Protein AF-0000000084997532 (afdb_homodimer)

InterPro domains:
  IPR013830 SGNH hydrolase-type esterase domain [PF13472] (8-212)
  IPR036514 SGNH hydrolase superfamily [G3DSA:3.40.50.1110] (1-252)
  IPR045136 Isoamyl acetate-hydrolyzing esterase Iah1-like [PTHR14209] (5-250)

Organism: Candida dubliniensis (strain CD36 / ATCC MYA-646 / CBS 7987 / NCPF 3949 / NRRL Y-17841) (NCBI:txid573826)

Structure (mmCIF, N/CA/C/O backbone):
data_AF-0000000084997532-model_v1
#
loop_
_entity.id
_entity.type
_entity.pdbx_description
1 polymer 'Isoamyl acetate-hydrolyzing esterase, putative'
#
loop_
_atom_site.group_PDB
_atom_site.id
_atom_site.type_symbol
_atom_site.label_atom_id
_atom_site.label_alt_id
_atom_site.label_comp_id
_atom_site.label_asym_id
_atom_site.label_entity_id
_atom_site.label_seq_id
_atom_site.pdbx_PDB_ins_code
_atom_site.Cartn_x
_atom_site.Cartn_y
_atom_site.Cartn_z
_atom_site.occupancy
_atom_site.B_iso_or_equiv
_atom_site.auth_seq_id
_atom_site.auth_comp_id
_atom_site.auth_asym_id
_atom_site.auth_atom_id
_atom_site.pdbx_PDB_model_num
ATOM 1 N N . MET A 1 1 ? -13.258 0.488 15.578 1 83.25 1 MET A N 1
ATOM 2 C CA . MET A 1 1 ? -12.938 0.796 14.188 1 83.25 1 MET A CA 1
ATOM 3 C C . MET A 1 1 ? -12.164 -0.344 13.539 1 83.25 1 MET A C 1
ATOM 5 O O . MET A 1 1 ? -11.016 -0.162 13.125 1 83.25 1 MET A O 1
ATOM 9 N N . GLU A 1 2 ? -12.688 -1.442 13.562 1 89.81 2 GLU A N 1
ATOM 10 C CA . GLU A 1 2 ? -12.031 -2.611 12.984 1 89.81 2 GLU A CA 1
ATOM 11 C C . GLU A 1 2 ? -12.266 -2.678 11.477 1 89.81 2 GLU A C 1
ATOM 13 O O . GLU A 1 2 ? -13.406 -2.779 11.023 1 89.81 2 GLU A O 1
ATOM 18 N N . TYR A 1 3 ? -11.234 -2.562 10.766 1 96.25 3 TYR A N 1
ATOM 19 C CA . TYR A 1 3 ? -11.305 -2.664 9.312 1 96.25 3 TYR A CA 1
ATOM 20 C C . TYR A 1 3 ? -11.359 -4.121 8.875 1 96.25 3 TYR A C 1
ATOM 22 O O . TYR A 1 3 ? -10.68 -4.977 9.438 1 96.25 3 TYR A O 1
ATOM 30 N N . GLY A 1 4 ? -12.25 -4.434 7.945 1 97.94 4 GLY A N 1
ATOM 31 C CA . GLY A 1 4 ? -12.062 -5.676 7.207 1 97.94 4 GLY A CA 1
ATOM 32 C C . GLY A 1 4 ? -10.773 -5.707 6.414 1 97.94 4 GLY A C 1
ATOM 33 O O . GLY A 1 4 ? -10.156 -4.668 6.184 1 97.94 4 GLY A O 1
ATOM 34 N N . LYS A 1 5 ? -10.398 -6.914 6.09 1 98.31 5 LYS A N 1
ATOM 35 C CA . LYS A 1 5 ? -9.117 -7.047 5.391 1 98.31 5 LYS A CA 1
ATOM 36 C C . LYS A 1 5 ? -9.297 -7.746 4.047 1 98.31 5 LYS A C 1
ATOM 38 O O . LYS A 1 5 ? -10.094 -8.68 3.928 1 98.31 5 LYS A O 1
ATOM 43 N N . PHE A 1 6 ? -8.641 -7.23 3.07 1 98.88 6 PHE A N 1
ATOM 44 C CA . PHE A 1 6 ? -8.398 -7.863 1.778 1 98.88 6 PHE A CA 1
ATOM 45 C C . PHE A 1 6 ? -6.965 -8.359 1.676 1 98.88 6 PHE A C 1
ATOM 47 O O . PHE A 1 6 ? -6.043 -7.57 1.462 1 98.88 6 PHE A O 1
ATOM 54 N N . ILE A 1 7 ? -6.742 -9.672 1.795 1 98.88 7 ILE A N 1
ATOM 55 C CA . ILE A 1 7 ? -5.398 -10.234 1.822 1 98.88 7 ILE A CA 1
ATOM 56 C C . ILE A 1 7 ? -4.98 -10.633 0.409 1 98.88 7 ILE A C 1
ATOM 58 O O . ILE A 1 7 ? -5.703 -11.359 -0.28 1 98.88 7 ILE A O 1
ATOM 62 N N . LEU A 1 8 ? -3.85 -10.102 -0.064 1 98.88 8 LEU A N 1
ATOM 63 C CA . LEU A 1 8 ? -3.207 -10.578 -1.284 1 98.88 8 LEU A CA 1
ATOM 64 C C . LEU A 1 8 ? -2.197 -11.68 -0.974 1 98.88 8 LEU A C 1
ATOM 66 O O . LEU A 1 8 ? -1.086 -11.398 -0.521 1 98.88 8 LEU A O 1
ATOM 70 N N . PHE A 1 9 ? -2.582 -12.914 -1.17 1 98.94 9 PHE A N 1
ATOM 71 C CA . PHE A 1 9 ? -1.756 -14.078 -0.853 1 98.94 9 PHE A CA 1
ATOM 72 C C . PHE A 1 9 ? -1.146 -14.672 -2.117 1 98.94 9 PHE A C 1
ATOM 74 O O . PHE A 1 9 ? -1.868 -15.07 -3.033 1 98.94 9 PHE A O 1
ATOM 81 N N . GLY A 1 10 ? 0.155 -14.625 -2.199 1 98.88 10 GLY A N 1
ATOM 82 C CA . GLY A 1 10 ? 0.795 -15.102 -3.416 1 98.88 10 GLY A CA 1
ATOM 83 C C . GLY A 1 10 ? 2.307 -15.156 -3.309 1 98.88 10 GLY A C 1
ATOM 84 O O . GLY A 1 10 ? 2.857 -15.188 -2.207 1 98.88 10 GLY A O 1
ATOM 85 N N . ASP A 1 11 ? 2.975 -15.312 -4.43 1 98.69 11 ASP A N 1
ATOM 86 C CA . ASP A 1 11 ? 4.43 -15.445 -4.473 1 98.69 11 ASP A CA 1
ATOM 87 C C . ASP A 1 11 ? 5.098 -14.094 -4.711 1 98.69 11 ASP A C 1
ATOM 89 O O . ASP A 1 11 ? 4.684 -13.086 -4.145 1 98.69 11 ASP A O 1
ATOM 93 N N . SER A 1 12 ? 6.191 -14.047 -5.469 1 98.12 12 SER A N 1
ATOM 94 C CA . SER A 1 12 ? 6.934 -12.805 -5.684 1 98.12 12 SER A CA 1
ATOM 95 C C . SER A 1 12 ? 6.105 -11.797 -6.469 1 98.12 12 SER A C 1
ATOM 97 O O . SER A 1 12 ? 6.258 -10.586 -6.277 1 98.12 12 SER A O 1
ATOM 99 N N . ILE A 1 13 ? 5.27 -12.242 -7.387 1 98.19 13 ILE A N 1
ATOM 100 C CA . ILE A 1 13 ? 4.445 -11.336 -8.172 1 98.19 13 ILE A CA 1
ATOM 101 C C . ILE A 1 13 ? 3.533 -10.531 -7.25 1 98.19 13 ILE A C 1
ATOM 103 O O . ILE A 1 13 ? 3.307 -9.336 -7.469 1 98.19 13 ILE A O 1
ATOM 107 N N . THR A 1 14 ? 3.033 -11.195 -6.199 1 98.44 14 THR A N 1
ATOM 108 C CA . THR A 1 14 ? 2.254 -10.516 -5.172 1 98.44 14 THR A CA 1
ATOM 109 C C . THR A 1 14 ? 3.154 -9.648 -4.293 1 98.44 14 THR A C 1
ATOM 111 O O . THR A 1 14 ? 2.865 -8.477 -4.066 1 98.44 14 THR A O 1
ATOM 114 N N . GLN A 1 15 ? 4.266 -10.234 -3.818 1 98.12 15 GLN A N 1
ATOM 115 C CA . GLN A 1 15 ? 5.168 -9.523 -2.918 1 98.12 15 GLN A CA 1
ATOM 116 C C . GLN A 1 15 ? 5.637 -8.203 -3.533 1 98.12 15 GLN A C 1
ATOM 118 O O . GLN A 1 15 ? 5.723 -7.188 -2.842 1 98.12 15 GLN A O 1
ATOM 123 N N . PHE A 1 16 ? 5.883 -8.203 -4.848 1 96.94 16 PHE A N 1
ATOM 124 C CA . PHE A 1 16 ? 6.516 -7.066 -5.508 1 96.94 16 PHE A CA 1
ATOM 125 C C . PHE A 1 16 ? 5.465 -6.098 -6.039 1 96.94 16 PHE A C 1
ATOM 127 O O . PHE A 1 16 ? 5.793 -5.156 -6.77 1 96.94 16 PHE A O 1
ATOM 134 N N . SER A 1 17 ? 4.238 -6.312 -5.633 1 95.56 17 SER A N 1
ATOM 135 C CA . SER A 1 17 ? 3.174 -5.504 -6.219 1 95.56 17 SER A CA 1
ATOM 136 C C . SER A 1 17 ? 3.166 -4.094 -5.637 1 95.56 17 SER A C 1
ATOM 138 O O . SER A 1 17 ? 2.322 -3.271 -5.996 1 95.56 17 SER A O 1
ATOM 140 N N . CYS A 1 18 ? 4.156 -3.727 -4.77 1 92.81 18 CYS A N 1
ATOM 141 C CA . CYS A 1 18 ? 4.332 -2.367 -4.273 1 92.81 18 CYS A CA 1
ATOM 142 C C . CYS A 1 18 ? 5.578 -1.726 -4.871 1 92.81 18 CYS A C 1
ATOM 144 O O . CYS A 1 18 ? 5.852 -0.549 -4.629 1 92.81 18 CYS A O 1
ATOM 146 N N . SER A 1 19 ? 6.406 -2.4 -5.562 1 81.62 19 SER A N 1
ATOM 147 C CA . SER A 1 19 ? 7.723 -1.959 -6.004 1 81.62 19 SER A CA 1
ATOM 148 C C . SER A 1 19 ? 7.625 -1.102 -7.262 1 81.62 19 SER A C 1
ATOM 150 O O . SER A 1 19 ? 8.609 -0.473 -7.668 1 81.62 19 SER A O 1
ATOM 152 N N . HIS A 1 20 ? 6.465 -1.072 -7.859 1 69.12 20 HIS A N 1
ATOM 153 C CA . HIS A 1 20 ? 6.316 -0.362 -9.125 1 69.12 20 HIS A CA 1
ATOM 154 C C . HIS A 1 20 ? 5.527 0.931 -8.938 1 69.12 20 HIS A C 1
ATOM 156 O O . HIS A 1 20 ? 4.891 1.132 -7.906 1 69.12 20 HIS A O 1
ATOM 162 N N . GLU A 1 21 ? 5.715 1.815 -9.852 1 67.44 21 GLU A N 1
ATOM 163 C CA . GLU A 1 21 ? 4.969 3.068 -9.875 1 67.44 21 GLU A CA 1
ATOM 164 C C . GLU A 1 21 ? 3.467 2.818 -9.766 1 67.44 21 GLU A C 1
ATOM 166 O O . GLU A 1 21 ? 2.75 3.586 -9.117 1 67.44 21 GLU A O 1
ATOM 171 N N . TYR A 1 22 ? 3.082 1.806 -10.461 1 67.06 22 TYR A N 1
ATOM 172 C CA . TYR A 1 22 ? 1.708 1.328 -10.336 1 67.06 22 TYR A CA 1
ATOM 173 C C . TYR A 1 22 ? 1.675 -0.157 -10 1 67.06 22 TYR A C 1
ATOM 175 O O . TYR A 1 22 ? 1.876 -1.004 -10.875 1 67.06 22 TYR A O 1
ATOM 183 N N . GLY A 1 23 ? 1.568 -0.353 -8.734 1 87.25 23 GLY A N 1
ATOM 184 C CA . GLY A 1 23 ? 1.477 -1.738 -8.305 1 87.25 23 GLY A CA 1
ATOM 185 C C . GLY A 1 23 ? 0.063 -2.162 -7.953 1 87.25 23 GLY A C 1
ATOM 186 O O . GLY A 1 23 ? -0.82 -1.319 -7.785 1 87.25 23 GLY A O 1
ATOM 187 N N . LEU A 1 24 ? -0.19 -3.453 -8.031 1 95.75 24 LEU A N 1
ATOM 188 C CA . LEU A 1 24 ? -1.478 -4.047 -7.691 1 95.75 24 LEU A CA 1
ATOM 189 C C . LEU A 1 24 ? -1.908 -3.65 -6.285 1 95.75 24 LEU A C 1
ATOM 191 O O . LEU A 1 24 ? -3.035 -3.191 -6.082 1 95.75 24 LEU A O 1
ATOM 195 N N . HIS A 1 25 ? -1.012 -3.742 -5.309 1 96.94 25 HIS A N 1
ATOM 196 C CA . HIS A 1 25 ? -1.325 -3.498 -3.906 1 96.94 25 HIS A CA 1
ATOM 197 C C . HIS A 1 25 ? -1.778 -2.059 -3.686 1 96.94 25 HIS A C 1
ATOM 199 O O . HIS A 1 25 ? -2.869 -1.819 -3.162 1 96.94 25 HIS A O 1
ATOM 205 N N . PRO A 1 26 ? -1.025 -1.036 -4.141 1 95.88 26 PRO A N 1
ATOM 206 C CA . PRO A 1 26 ? -1.467 0.339 -3.896 1 95.88 26 PRO A CA 1
ATOM 207 C C . PRO A 1 26 ? -2.736 0.697 -4.668 1 95.88 26 PRO A C 1
ATOM 209 O O . PRO A 1 26 ? -3.547 1.494 -4.191 1 95.88 26 PRO A O 1
ATOM 212 N N . ALA A 1 27 ? -2.914 0.155 -5.844 1 96 27 ALA A N 1
ATOM 213 C CA . ALA A 1 27 ? -4.125 0.428 -6.613 1 96 27 ALA A CA 1
ATOM 214 C C . ALA A 1 27 ? -5.363 -0.089 -5.887 1 96 27 ALA A C 1
ATOM 216 O O . ALA A 1 27 ? -6.375 0.612 -5.793 1 96 27 ALA A O 1
ATOM 217 N N . LEU A 1 28 ? -5.234 -1.314 -5.363 1 97.75 28 LEU A N 1
ATOM 218 C CA . LEU A 1 28 ? -6.344 -1.885 -4.609 1 97.75 28 LEU A CA 1
ATOM 219 C C . LEU A 1 28 ? -6.578 -1.107 -3.316 1 97.75 28 LEU A C 1
ATOM 221 O O . LEU A 1 28 ? -7.723 -0.832 -2.953 1 97.75 28 LEU A O 1
ATOM 225 N N . GLN A 1 29 ? -5.492 -0.773 -2.639 1 97.25 29 GLN A N 1
ATOM 226 C CA . GLN A 1 29 ? -5.664 -0.011 -1.406 1 97.25 29 GLN A CA 1
ATOM 227 C C . GLN A 1 29 ? -6.355 1.321 -1.675 1 97.25 29 GLN A C 1
ATOM 229 O O . GLN A 1 29 ? -7.172 1.776 -0.871 1 97.25 29 GLN A O 1
ATOM 234 N N . ASN A 1 30 ? -6.008 1.922 -2.766 1 96.44 30 ASN A N 1
ATOM 235 C CA . ASN A 1 30 ? -6.594 3.219 -3.092 1 96.44 30 ASN A CA 1
ATOM 236 C C . ASN A 1 30 ? -8.109 3.131 -3.227 1 96.44 30 ASN A C 1
ATOM 238 O O . ASN A 1 30 ? -8.836 3.957 -2.67 1 96.44 30 ASN A O 1
ATOM 242 N N . VAL A 1 31 ? -8.641 2.154 -3.898 1 97.25 31 VAL A N 1
ATOM 243 C CA . VAL A 1 31 ? -10.078 2.092 -4.141 1 97.25 31 VAL A CA 1
ATOM 244 C C . VAL A 1 31 ? -10.797 1.618 -2.881 1 97.25 31 VAL A C 1
ATOM 246 O O . VAL A 1 31 ? -11.992 1.858 -2.715 1 97.25 31 VAL A O 1
ATOM 249 N N . TYR A 1 32 ? -10.023 0.961 -1.967 1 98.38 32 TYR A N 1
ATOM 250 C CA . TYR A 1 32 ? -10.641 0.479 -0.736 1 98.38 32 TYR A CA 1
ATOM 251 C C . TYR A 1 32 ? -10.297 1.387 0.438 1 98.38 32 TYR A C 1
ATOM 253 O O . TYR A 1 32 ? -10.508 1.02 1.597 1 98.38 32 TYR A O 1
ATOM 261 N N . MET A 1 33 ? -9.75 2.551 0.129 1 97.81 33 MET A N 1
ATOM 262 C CA . MET A 1 33 ? -9.32 3.465 1.184 1 97.81 33 MET A CA 1
ATOM 263 C C . MET A 1 33 ? -10.469 3.768 2.141 1 97.81 33 MET A C 1
ATOM 265 O O . MET A 1 33 ? -11.586 4.043 1.707 1 97.81 33 MET A O 1
ATOM 269 N N . ARG A 1 34 ? -10.211 3.643 3.51 1 97.62 34 ARG A N 1
ATOM 270 C CA . ARG A 1 34 ? -11.148 3.854 4.609 1 97.62 34 ARG A CA 1
ATOM 271 C C . ARG A 1 34 ? -12.281 2.836 4.562 1 97.62 34 ARG A C 1
ATOM 273 O O . ARG A 1 34 ? -13.336 3.043 5.172 1 97.62 34 ARG A O 1
ATOM 280 N N . ARG A 1 35 ? -12.148 1.762 3.797 1 98.19 35 ARG A N 1
ATOM 281 C CA . ARG A 1 35 ? -13.156 0.715 3.686 1 98.19 35 ARG A CA 1
ATOM 282 C C . ARG A 1 35 ? -12.594 -0.641 4.094 1 98.19 35 ARG A C 1
ATOM 284 O O . ARG A 1 35 ? -13.078 -1.264 5.039 1 98.19 35 ARG A O 1
ATOM 291 N N . LEU A 1 36 ? -11.57 -1.123 3.473 1 98.62 36 LEU A N 1
ATOM 292 C CA . LEU A 1 36 ? -10.812 -2.328 3.795 1 98.62 36 LEU A CA 1
ATOM 293 C C . LEU A 1 36 ? -9.32 -2.035 3.832 1 98.62 36 LEU A C 1
ATOM 295 O O . LEU A 1 36 ? -8.828 -1.196 3.072 1 98.62 36 LEU A O 1
ATOM 299 N N . ASP A 1 37 ? -8.656 -2.709 4.691 1 98.31 37 ASP A N 1
ATOM 300 C CA . ASP A 1 37 ? -7.199 -2.748 4.59 1 98.31 37 ASP A CA 1
ATOM 301 C C . ASP A 1 37 ? -6.746 -3.818 3.596 1 98.31 37 ASP A C 1
ATOM 303 O O . ASP A 1 37 ? -7.148 -4.98 3.703 1 98.31 37 ASP A O 1
ATOM 307 N N . VAL A 1 38 ? -5.945 -3.422 2.631 1 98.31 38 VAL A N 1
ATOM 308 C CA . VAL A 1 38 ? -5.324 -4.383 1.726 1 98.31 38 VAL A CA 1
ATOM 309 C C . VAL A 1 38 ? -3.949 -4.781 2.262 1 98.31 38 VAL A C 1
ATOM 311 O O . VAL A 1 38 ? -3.086 -3.928 2.473 1 98.31 38 VAL A O 1
ATOM 314 N N . ILE A 1 39 ? -3.771 -6.043 2.504 1 98.25 39 ILE A N 1
ATOM 315 C CA . ILE A 1 39 ? -2.561 -6.547 3.143 1 98.25 39 ILE A CA 1
ATOM 316 C C . ILE A 1 39 ? -1.813 -7.469 2.178 1 98.25 39 ILE A C 1
ATOM 318 O O . ILE A 1 39 ? -2.402 -8.391 1.61 1 98.25 39 ILE A O 1
ATOM 322 N N . ASN A 1 40 ? -0.546 -7.16 1.956 1 98.06 40 ASN A N 1
ATOM 323 C CA . ASN A 1 40 ? 0.299 -7.973 1.087 1 98.06 40 ASN A CA 1
ATOM 324 C C . ASN A 1 40 ? 0.911 -9.148 1.841 1 98.06 40 ASN A C 1
ATOM 326 O O . ASN A 1 40 ? 1.68 -8.961 2.783 1 98.06 40 ASN A O 1
ATOM 330 N N . ARG A 1 41 ? 0.531 -10.305 1.521 1 98.62 41 ARG A N 1
ATOM 331 C CA . ARG A 1 41 ? 1.126 -11.547 1.991 1 98.62 41 ARG A CA 1
ATOM 332 C C . ARG A 1 41 ? 1.746 -12.328 0.837 1 98.62 41 ARG A C 1
ATOM 334 O O . ARG A 1 41 ? 1.388 -13.484 0.599 1 98.62 41 ARG A O 1
ATOM 341 N N . GLY A 1 42 ? 2.621 -11.633 0.142 1 98.38 42 GLY A N 1
ATOM 342 C CA . GLY A 1 42 ? 3.432 -12.242 -0.9 1 98.38 42 GLY A CA 1
ATOM 343 C C . GLY A 1 42 ? 4.75 -12.789 -0.386 1 98.38 42 GLY A C 1
ATOM 344 O O . GLY A 1 42 ? 5.391 -12.18 0.469 1 98.38 42 GLY A O 1
ATOM 345 N N . PHE A 1 43 ? 5.121 -13.938 -0.912 1 98.5 43 PHE A N 1
ATOM 346 C CA . PHE A 1 43 ? 6.355 -14.602 -0.502 1 98.5 43 PHE A CA 1
ATOM 347 C C . PHE A 1 43 ? 7.164 -15.039 -1.718 1 98.5 43 PHE A C 1
ATOM 349 O O . PHE A 1 43 ? 6.859 -16.047 -2.344 1 98.5 43 PHE A O 1
ATOM 356 N N . SER A 1 44 ? 8.188 -14.281 -1.99 1 98.12 44 SER A N 1
ATOM 357 C CA . SER A 1 44 ? 9.016 -14.492 -3.174 1 98.12 44 SER A CA 1
ATOM 358 C C . SER A 1 44 ? 9.555 -15.914 -3.234 1 98.12 44 SER A C 1
ATOM 360 O O . SER A 1 44 ? 10.094 -16.422 -2.25 1 98.12 44 SER A O 1
ATOM 362 N N . GLY A 1 45 ? 9.352 -16.547 -4.332 1 98.38 45 GLY A N 1
ATOM 363 C CA . GLY A 1 45 ? 9.922 -17.859 -4.605 1 98.38 45 GLY A CA 1
ATOM 364 C C . GLY A 1 45 ? 9.07 -19 -4.07 1 98.38 45 GLY A C 1
ATOM 365 O O . GLY A 1 45 ? 9.312 -20.156 -4.406 1 98.38 45 GLY A O 1
ATOM 366 N N . TYR A 1 46 ? 8.094 -18.70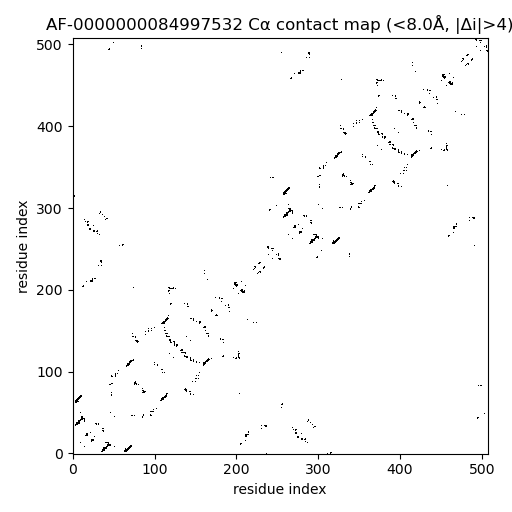3 -3.254 1 98.81 46 TYR A N 1
ATOM 367 C CA . TYR A 1 46 ? 7.27 -19.75 -2.643 1 98.81 46 TYR A CA 1
ATOM 368 C C . TYR A 1 46 ? 6.34 -20.375 -3.672 1 98.81 46 TYR A C 1
ATOM 370 O O . TYR A 1 46 ? 5.902 -19.719 -4.613 1 98.81 46 TYR A O 1
ATOM 378 N N . ASN A 1 47 ? 6.09 -21.672 -3.508 1 98.81 47 ASN A N 1
ATOM 379 C CA . ASN A 1 47 ? 5.152 -22.438 -4.328 1 98.81 47 ASN A CA 1
ATOM 380 C C . ASN A 1 47 ? 3.865 -22.75 -3.566 1 98.81 47 ASN A C 1
ATOM 382 O O . ASN A 1 47 ? 3.658 -22.25 -2.459 1 98.81 47 ASN A O 1
ATOM 386 N N . SER A 1 48 ? 2.961 -23.453 -4.211 1 98.88 48 SER A N 1
ATOM 387 C CA . SER A 1 48 ? 1.666 -23.75 -3.609 1 98.88 48 SER A CA 1
ATOM 388 C C . SER A 1 48 ? 1.813 -24.672 -2.41 1 98.88 48 SER A C 1
ATOM 390 O O . SER A 1 48 ? 1.011 -24.625 -1.477 1 98.88 48 SER A O 1
ATOM 392 N N . GLU A 1 49 ? 2.844 -25.547 -2.428 1 98.75 49 GLU A N 1
ATOM 393 C CA . GLU A 1 49 ? 3.082 -26.438 -1.285 1 98.75 49 GLU A CA 1
ATOM 394 C C . GLU A 1 49 ? 3.457 -25.625 -0.043 1 98.75 49 GLU A C 1
ATOM 396 O O . GLU A 1 49 ? 2.953 -25.891 1.051 1 98.75 49 GLU A O 1
ATOM 401 N N . HIS A 1 50 ? 4.371 -24.734 -0.202 1 98.75 50 HIS A N 1
ATOM 402 C CA . HIS A 1 50 ? 4.746 -23.828 0.871 1 98.75 50 HIS A CA 1
ATOM 403 C C . HIS A 1 50 ? 3.541 -23.031 1.361 1 98.75 50 HIS A C 1
ATOM 405 O O . HIS A 1 50 ? 3.326 -22.906 2.568 1 98.75 50 HIS A O 1
ATOM 411 N N . ALA A 1 51 ? 2.742 -22.516 0.422 1 98.81 51 ALA A N 1
ATOM 412 C CA . ALA A 1 51 ? 1.582 -21.672 0.712 1 98.81 51 ALA A CA 1
ATOM 413 C C . ALA A 1 51 ? 0.553 -22.438 1.546 1 98.81 51 ALA A C 1
ATOM 415 O O . ALA A 1 51 ? -0.009 -21.891 2.498 1 98.81 51 ALA A O 1
ATOM 416 N N . ARG A 1 52 ? 0.311 -23.656 1.146 1 98.69 52 ARG A N 1
ATOM 417 C CA . ARG A 1 52 ? -0.638 -24.484 1.888 1 98.69 52 ARG A CA 1
ATOM 418 C C . ARG A 1 52 ? -0.234 -24.594 3.354 1 98.69 52 ARG A C 1
ATOM 420 O O . ARG A 1 52 ? -1.092 -24.625 4.238 1 98.69 52 ARG A O 1
ATOM 427 N N . LEU A 1 53 ? 1.021 -24.656 3.574 1 98.19 53 LEU A N 1
ATOM 428 C CA . LEU A 1 53 ? 1.542 -24.828 4.926 1 98.19 53 LEU A CA 1
ATOM 429 C C . LEU A 1 53 ? 1.437 -23.531 5.719 1 98.19 53 LEU A C 1
ATOM 431 O O . LEU A 1 53 ? 1.182 -23.547 6.926 1 98.19 53 LEU A O 1
ATOM 435 N N . ILE A 1 54 ? 1.586 -22.375 5.125 1 97.88 54 ILE A N 1
ATOM 436 C CA . ILE A 1 54 ? 1.71 -21.141 5.895 1 97.88 54 ILE A CA 1
ATOM 437 C C . ILE A 1 54 ? 0.344 -20.469 6.023 1 97.88 54 ILE A C 1
ATOM 439 O O . ILE A 1 54 ? 0.135 -19.625 6.902 1 97.88 54 ILE A O 1
ATOM 443 N N . LEU A 1 55 ? -0.673 -20.859 5.199 1 98.56 55 LEU A N 1
ATOM 444 C CA . LEU A 1 55 ? -1.952 -20.156 5.16 1 98.56 55 LEU A CA 1
ATOM 445 C C . LEU A 1 55 ? -2.67 -20.25 6.504 1 98.56 55 LEU A C 1
ATOM 447 O O . LEU A 1 55 ? -3.211 -19.266 7 1 98.56 55 LEU A O 1
ATOM 451 N N . PRO A 1 56 ? -2.648 -21.422 7.176 1 97.88 56 PRO A N 1
ATOM 452 C CA . PRO A 1 56 ? -3.318 -21.484 8.477 1 97.88 56 PRO A CA 1
ATOM 453 C C . PRO A 1 56 ? -2.752 -20.484 9.484 1 97.88 56 PRO A C 1
ATOM 455 O O . PRO A 1 56 ? -3.498 -19.938 10.297 1 97.88 56 PRO A O 1
ATOM 458 N N . LYS A 1 57 ? -1.465 -20.297 9.438 1 97.19 57 LYS A N 1
ATOM 459 C CA . LYS A 1 57 ? -0.837 -19.344 10.344 1 97.19 57 LYS A CA 1
ATOM 460 C C . LYS A 1 57 ? -1.268 -17.922 10.023 1 97.19 57 LYS A C 1
ATOM 462 O O . LYS A 1 57 ? -1.469 -17.109 10.93 1 97.19 57 LYS A O 1
ATOM 467 N N . ILE A 1 58 ? -1.423 -17.594 8.742 1 97.5 58 ILE A N 1
ATOM 468 C CA . ILE A 1 58 ? -1.896 -16.281 8.312 1 97.5 58 ILE A CA 1
ATOM 469 C C . ILE A 1 58 ? -3.338 -16.078 8.773 1 97.5 58 ILE A C 1
ATOM 471 O O . ILE A 1 58 ? -3.678 -15.039 9.328 1 97.5 58 ILE A O 1
ATOM 475 N N . LEU A 1 59 ? -4.148 -17.109 8.594 1 97.88 59 LEU A N 1
ATOM 476 C CA . LEU A 1 59 ? -5.566 -17.016 8.93 1 97.88 59 LEU A CA 1
ATOM 477 C C . LEU A 1 59 ? -5.766 -16.922 10.438 1 97.88 59 LEU A C 1
ATOM 479 O O . LEU A 1 59 ? -6.754 -16.344 10.906 1 97.88 59 LEU A O 1
ATOM 483 N N . GLN A 1 60 ? -4.84 -17.438 11.188 1 96.12 60 GLN A N 1
ATOM 484 C CA . GLN A 1 60 ? -4.902 -17.359 12.648 1 96.12 60 GLN A CA 1
ATOM 485 C C . GLN A 1 60 ? -4.488 -15.977 13.141 1 96.12 60 GLN A C 1
ATOM 487 O O . GLN A 1 60 ? -5.051 -15.461 14.109 1 96.12 60 GLN A O 1
ATOM 492 N N . ALA A 1 61 ? -3.582 -15.43 12.484 1 94.25 61 ALA A N 1
ATOM 493 C CA . ALA A 1 61 ? -2.99 -14.172 12.938 1 94.25 61 ALA A CA 1
ATOM 494 C C . ALA A 1 61 ? -3.859 -12.984 12.539 1 94.25 61 ALA A C 1
ATOM 496 O O . ALA A 1 61 ? -3.82 -11.938 13.188 1 94.25 61 ALA A O 1
ATOM 497 N N . GLU A 1 62 ? -4.582 -13.133 11.5 1 92.62 62 GLU A N 1
ATOM 498 C CA . GLU A 1 62 ? -5.367 -12.023 10.961 1 92.62 62 GLU A CA 1
ATOM 499 C C . GLU A 1 62 ? -6.844 -12.18 11.305 1 92.62 62 GLU A C 1
ATOM 501 O O . GLU A 1 62 ? -7.387 -13.281 11.258 1 92.62 62 GLU A O 1
ATOM 506 N N . ALA A 1 63 ? -7.422 -11.039 11.648 1 90.25 63 ALA A N 1
ATOM 507 C CA . ALA A 1 63 ? -8.852 -11.047 11.945 1 90.25 63 ALA A CA 1
ATOM 508 C C . ALA A 1 63 ? -9.641 -10.312 10.867 1 90.25 63 ALA A C 1
ATOM 510 O O . ALA A 1 63 ? -9.07 -9.539 10.094 1 90.25 63 ALA A O 1
ATOM 511 N N . ASN A 1 64 ? -10.883 -10.633 10.719 1 96.75 64 ASN A N 1
ATOM 512 C CA . ASN A 1 64 ? -11.852 -9.898 9.914 1 96.75 64 ASN A CA 1
ATOM 513 C C . ASN A 1 64 ? -11.453 -9.875 8.445 1 96.75 64 ASN A C 1
ATOM 515 O O . ASN A 1 64 ? -11.523 -8.828 7.793 1 96.75 64 ASN A O 1
ATOM 519 N N . ILE A 1 65 ? -10.906 -10.992 7.945 1 98.5 65 ILE A N 1
ATOM 520 C CA . ILE A 1 65 ? -10.586 -11.109 6.527 1 98.5 65 ILE A CA 1
ATOM 521 C C . ILE A 1 65 ? -11.867 -11.273 5.715 1 98.5 65 ILE A C 1
ATOM 523 O O . ILE A 1 65 ? -12.672 -12.164 5.992 1 98.5 65 ILE A O 1
ATOM 527 N N . LYS A 1 66 ? -12.055 -10.383 4.723 1 98.81 66 LYS A N 1
ATOM 528 C CA . LYS A 1 66 ? -13.25 -10.422 3.891 1 98.81 66 LYS A CA 1
ATOM 529 C C . LYS A 1 66 ? -12.953 -11.039 2.527 1 98.81 66 LYS A C 1
ATOM 531 O O . LYS A 1 66 ? -13.734 -11.852 2.027 1 98.81 66 LYS A O 1
ATOM 536 N N . LEU A 1 67 ? -11.867 -10.641 1.962 1 98.88 67 LEU A N 1
ATOM 537 C CA . LEU A 1 67 ? -11.422 -11.062 0.637 1 98.88 67 LEU A CA 1
ATOM 538 C C . LEU A 1 67 ? -10 -11.602 0.684 1 98.88 67 LEU A C 1
ATOM 540 O O . LEU A 1 67 ? -9.195 -11.18 1.52 1 98.88 67 LEU A O 1
ATOM 544 N N . MET A 1 68 ? -9.727 -12.484 -0.234 1 98.88 68 MET A N 1
ATOM 545 C CA . MET A 1 68 ? -8.367 -13.008 -0.332 1 98.88 68 MET A CA 1
ATOM 546 C C . MET A 1 68 ? -8.062 -13.461 -1.756 1 98.88 68 MET A C 1
ATOM 548 O O . MET A 1 68 ? -8.836 -14.211 -2.354 1 98.88 68 MET A O 1
ATOM 552 N N . THR A 1 69 ? -6.992 -12.961 -2.307 1 98.94 69 THR A N 1
ATOM 553 C CA . THR A 1 69 ? -6.5 -13.586 -3.529 1 98.94 69 THR A CA 1
ATOM 554 C C . THR A 1 69 ? -5.605 -14.781 -3.207 1 98.94 69 THR A C 1
ATOM 556 O O . THR A 1 69 ? -4.914 -14.789 -2.186 1 98.94 69 THR A O 1
ATOM 559 N N . ILE A 1 70 ? -5.688 -15.766 -3.932 1 98.94 70 ILE A N 1
ATOM 560 C CA . ILE A 1 70 ? -4.785 -16.906 -3.934 1 98.94 70 ILE A CA 1
ATOM 561 C C . ILE A 1 70 ? -4.09 -17.016 -5.289 1 98.94 70 ILE A C 1
ATOM 563 O O . ILE A 1 70 ? -4.695 -17.453 -6.27 1 98.94 70 ILE A O 1
ATOM 567 N N . PHE A 1 71 ? -2.83 -16.547 -5.371 1 98.94 71 PHE A N 1
ATOM 568 C CA . PHE A 1 71 ? -2.123 -16.344 -6.629 1 98.94 71 PHE A CA 1
ATOM 569 C C . PHE A 1 71 ? -0.785 -17.078 -6.621 1 98.94 71 PHE A C 1
ATOM 571 O O . PHE A 1 71 ? 0.247 -16.484 -6.293 1 98.94 71 PHE A O 1
ATOM 578 N N . PHE A 1 72 ? -0.813 -18.391 -6.957 1 98.94 72 PHE A N 1
ATOM 579 C CA . PHE A 1 72 ? 0.355 -19.25 -7.059 1 98.94 72 PHE A CA 1
ATOM 580 C C . PHE A 1 72 ? 0.335 -20.031 -8.359 1 98.94 72 PHE A C 1
ATOM 582 O O . PHE A 1 72 ? -0.68 -20.062 -9.062 1 98.94 72 PHE A O 1
ATOM 589 N N . GLY A 1 73 ? 1.38 -20.641 -8.703 1 98.81 73 GLY A N 1
ATOM 590 C CA . GLY A 1 73 ? 1.461 -21.469 -9.906 1 98.81 73 GLY A CA 1
ATOM 591 C C . GLY A 1 73 ? 2.707 -21.188 -10.727 1 98.81 73 GLY A C 1
ATOM 592 O O . GLY A 1 73 ? 3.221 -22.094 -11.398 1 98.81 73 GLY A O 1
ATOM 593 N N . THR A 1 74 ? 3.217 -19.906 -10.695 1 98.75 74 THR A N 1
ATOM 594 C CA . THR A 1 74 ? 4.379 -19.531 -11.484 1 98.75 74 THR A CA 1
ATOM 595 C C . THR A 1 74 ? 5.605 -20.328 -11.078 1 98.75 74 THR A C 1
ATOM 597 O O . THR A 1 74 ? 6.242 -20.969 -11.922 1 98.75 74 THR A O 1
ATOM 600 N N . ASN A 1 75 ? 5.91 -20.375 -9.805 1 98.75 75 ASN A N 1
ATOM 601 C CA . ASN A 1 75 ? 7.059 -21.141 -9.328 1 98.75 75 ASN A CA 1
ATOM 602 C C . ASN A 1 75 ? 6.793 -22.641 -9.383 1 98.75 75 ASN A C 1
ATOM 604 O O . ASN A 1 75 ? 7.703 -23.422 -9.664 1 98.75 75 ASN A O 1
ATOM 608 N N . ASP A 1 76 ? 5.555 -23.031 -9.203 1 98.88 76 ASP A N 1
ATOM 609 C CA . ASP A 1 76 ? 5.145 -24.438 -9.258 1 98.88 76 ASP A CA 1
ATOM 610 C C . ASP A 1 76 ? 5.445 -25.047 -10.625 1 98.88 76 ASP A C 1
ATOM 612 O O . ASP A 1 76 ? 5.777 -26.219 -10.727 1 98.88 76 ASP A O 1
ATOM 616 N N . ALA A 1 77 ? 5.383 -24.25 -11.609 1 98.75 77 ALA A N 1
ATOM 617 C CA . ALA A 1 77 ? 5.398 -24.719 -12.992 1 98.75 77 ALA A CA 1
ATOM 618 C C . ALA A 1 77 ? 6.828 -24.797 -13.523 1 98.75 77 ALA A C 1
ATOM 620 O O . ALA A 1 77 ? 7.043 -25.094 -14.703 1 98.75 77 ALA A O 1
ATOM 621 N N . TYR A 1 78 ? 7.777 -24.484 -12.672 1 97.75 78 TYR A N 1
ATOM 622 C CA . TYR A 1 78 ? 9.156 -24.609 -13.133 1 97.75 78 TYR A CA 1
ATOM 623 C C . TYR A 1 78 ? 9.484 -26.062 -13.461 1 97.75 78 TYR A C 1
ATOM 625 O O . TYR A 1 78 ? 8.914 -26.984 -12.867 1 97.75 78 TYR A O 1
ATOM 633 N N . ASP A 1 79 ? 10.344 -26.25 -14.414 1 95.44 79 ASP A N 1
ATOM 634 C CA . ASP A 1 79 ? 10.75 -27.578 -14.844 1 95.44 79 ASP A CA 1
ATOM 635 C C . ASP A 1 79 ? 11.992 -28.047 -14.086 1 95.44 79 ASP A C 1
ATOM 637 O O . ASP A 1 79 ? 13.055 -28.219 -14.688 1 95.44 79 ASP A O 1
ATOM 641 N N . TYR A 1 80 ? 11.82 -28.312 -12.805 1 93.94 80 TYR A N 1
ATOM 642 C CA . TYR A 1 80 ? 12.82 -28.859 -11.898 1 93.94 80 TYR A CA 1
ATOM 643 C C . TYR A 1 80 ? 14.172 -28.203 -12.109 1 93.94 80 TYR A C 1
ATOM 645 O O . TYR A 1 80 ? 15.195 -28.891 -12.227 1 93.94 80 TYR A O 1
ATOM 653 N N . ILE A 1 81 ? 14.141 -26.922 -12.242 1 94.12 81 ILE A N 1
ATOM 654 C CA . ILE A 1 81 ? 15.383 -26.156 -12.367 1 94.12 81 ILE A CA 1
ATOM 655 C C . ILE A 1 81 ? 16.062 -26.047 -11.008 1 94.12 81 ILE A C 1
ATOM 657 O O . ILE A 1 81 ? 17.219 -25.609 -10.914 1 94.12 81 ILE A O 1
ATOM 661 N N . ASN A 1 82 ? 15.367 -26.406 -9.953 1 93.69 82 ASN A N 1
ATOM 662 C CA . ASN A 1 82 ? 15.859 -26.609 -8.586 1 93.69 82 ASN A CA 1
ATOM 663 C C . ASN A 1 82 ? 15.008 -27.609 -7.824 1 93.69 82 ASN A C 1
ATOM 665 O O . ASN A 1 82 ? 13.984 -28.078 -8.328 1 93.69 82 ASN A O 1
ATOM 669 N N . ASP A 1 83 ? 15.406 -27.938 -6.684 1 94.44 83 ASP A N 1
ATOM 670 C CA . ASP A 1 83 ? 14.742 -29 -5.941 1 94.44 83 ASP A CA 1
ATOM 671 C C . ASP A 1 83 ? 13.695 -28.438 -4.984 1 94.44 83 ASP A C 1
ATOM 673 O O . ASP A 1 83 ? 13.094 -29.188 -4.203 1 94.44 83 ASP A O 1
ATOM 677 N N . ILE A 1 84 ? 13.398 -27.203 -5.055 1 97.44 84 ILE A N 1
ATOM 678 C CA . ILE A 1 84 ? 12.602 -26.562 -4.004 1 97.44 84 ILE A CA 1
ATOM 679 C C . ILE A 1 84 ? 11.258 -26.125 -4.566 1 97.44 84 ILE A C 1
ATOM 681 O O . ILE A 1 84 ? 10.219 -26.312 -3.928 1 97.44 84 ILE A O 1
ATOM 685 N N . GLN A 1 85 ? 11.188 -25.672 -5.832 1 98 85 GLN A N 1
ATOM 686 C CA . GLN A 1 85 ? 10.047 -24.859 -6.223 1 98 85 GLN A CA 1
ATOM 687 C C . GLN A 1 85 ? 9.023 -25.672 -6.996 1 98 85 GLN A C 1
ATOM 689 O O . GLN A 1 85 ? 7.816 -25.547 -6.773 1 98 85 GLN A O 1
ATOM 694 N N . THR A 1 86 ? 9.453 -26.641 -7.805 1 98.44 86 THR A N 1
ATOM 695 C CA . THR A 1 86 ? 8.531 -27.328 -8.688 1 98.44 86 THR A CA 1
ATOM 696 C C . THR A 1 86 ? 7.52 -28.141 -7.887 1 98.44 86 THR A C 1
ATOM 698 O O . THR A 1 86 ? 7.887 -28.828 -6.926 1 98.44 86 THR A O 1
ATOM 701 N N . VAL A 1 87 ? 6.23 -28 -8.25 1 98.75 87 VAL A N 1
ATOM 702 C CA . VAL A 1 87 ? 5.141 -28.812 -7.719 1 98.75 87 VAL A CA 1
ATOM 703 C C . VAL A 1 87 ? 4.391 -29.484 -8.867 1 98.75 87 VAL A C 1
ATOM 705 O O . VAL A 1 87 ? 3.959 -28.828 -9.805 1 98.75 87 VAL A O 1
ATOM 708 N N . ASP A 1 88 ? 4.227 -30.781 -8.773 1 98.38 88 ASP A N 1
ATOM 709 C CA . ASP A 1 88 ? 3.492 -31.5 -9.805 1 98.38 88 ASP A CA 1
ATOM 710 C C . ASP A 1 88 ? 2.076 -30.953 -9.961 1 98.38 88 ASP A C 1
ATOM 712 O O . ASP A 1 88 ? 1.446 -30.562 -8.977 1 98.38 88 ASP A O 1
ATOM 716 N N . LEU A 1 89 ? 1.55 -31.047 -11.195 1 98.75 89 LEU A N 1
ATOM 717 C CA . LEU A 1 89 ? 0.28 -30.422 -11.547 1 98.75 89 LEU A CA 1
ATOM 718 C C . LEU A 1 89 ? -0.839 -30.906 -10.633 1 98.75 89 LEU A C 1
ATOM 720 O O . LEU A 1 89 ? -1.633 -30.109 -10.133 1 98.75 89 LEU A O 1
ATOM 724 N N . ASP A 1 90 ? -0.924 -32.156 -10.422 1 98.75 90 ASP A N 1
ATOM 725 C CA . ASP A 1 90 ? -1.991 -32.719 -9.586 1 98.75 90 ASP A CA 1
ATOM 726 C C . ASP A 1 90 ? -1.859 -32.219 -8.141 1 98.75 90 ASP A C 1
ATOM 728 O O . ASP A 1 90 ? -2.861 -31.922 -7.488 1 98.75 90 ASP A O 1
ATOM 732 N N . ARG A 1 91 ? -0.671 -32.156 -7.684 1 98.75 91 ARG A N 1
ATOM 733 C CA . ARG A 1 91 ? -0.433 -31.672 -6.336 1 98.75 91 ARG A CA 1
ATOM 734 C C . ARG A 1 91 ? -0.753 -30.188 -6.234 1 98.75 91 ARG A C 1
ATOM 736 O O . ARG A 1 91 ? -1.3 -29.734 -5.23 1 98.75 91 ARG A O 1
ATOM 743 N N . TYR A 1 92 ? -0.392 -29.5 -7.223 1 98.88 92 TYR A N 1
ATOM 744 C CA . TYR A 1 92 ? -0.755 -28.094 -7.301 1 98.88 92 TYR A CA 1
ATOM 745 C C . TYR A 1 92 ? -2.264 -27.906 -7.188 1 98.88 92 TYR A C 1
ATOM 747 O O . TYR A 1 92 ? -2.738 -27.078 -6.41 1 98.88 92 TYR A O 1
ATOM 755 N N . LYS A 1 93 ? -2.945 -28.656 -7.941 1 98.88 93 LYS A N 1
ATOM 756 C CA . LYS A 1 93 ? -4.402 -28.609 -7.891 1 98.88 93 LYS A CA 1
ATOM 757 C C . LYS A 1 93 ? -4.914 -28.875 -6.477 1 98.88 93 LYS A C 1
ATOM 759 O O . LYS A 1 93 ? -5.801 -28.156 -5.988 1 98.88 93 LYS A O 1
ATOM 764 N N . ASP A 1 94 ? -4.375 -29.875 -5.875 1 98.88 94 ASP A N 1
ATOM 765 C CA . ASP A 1 94 ? -4.754 -30.219 -4.512 1 98.88 94 ASP A CA 1
ATOM 766 C C . ASP A 1 94 ? -4.453 -29.078 -3.543 1 98.88 94 ASP A C 1
ATOM 768 O O . ASP A 1 94 ? -5.25 -28.797 -2.645 1 98.88 94 ASP A O 1
ATOM 772 N N . ASN A 1 95 ? -3.299 -28.516 -3.682 1 98.94 95 ASN A N 1
ATOM 773 C CA . ASN A 1 95 ? -2.902 -27.406 -2.816 1 98.94 95 ASN A CA 1
ATOM 774 C C . ASN A 1 95 ? -3.854 -26.219 -2.949 1 98.94 95 ASN A C 1
ATOM 776 O O . ASN A 1 95 ? -4.285 -25.656 -1.945 1 98.94 95 ASN A O 1
ATOM 780 N N . ILE A 1 96 ? -4.203 -25.812 -4.203 1 98.94 96 ILE A N 1
ATOM 781 C CA . ILE A 1 96 ? -5.121 -24.703 -4.426 1 98.94 96 ILE A CA 1
ATOM 782 C C . ILE A 1 96 ? -6.488 -25.031 -3.828 1 98.94 96 ILE A C 1
ATOM 784 O O . ILE A 1 96 ? -7.109 -24.188 -3.176 1 98.94 96 ILE A O 1
ATOM 788 N N . THR A 1 97 ? -6.914 -26.266 -4.035 1 98.94 97 THR A N 1
ATOM 789 C CA . THR A 1 97 ? -8.188 -26.688 -3.467 1 98.94 97 THR A CA 1
ATOM 790 C C . THR A 1 97 ? -8.18 -26.531 -1.949 1 98.94 97 THR A C 1
ATOM 792 O O . THR A 1 97 ? -9.117 -25.969 -1.375 1 98.94 97 THR A O 1
ATOM 795 N N . ALA A 1 98 ? -7.145 -27 -1.329 1 98.94 98 ALA A N 1
ATOM 796 C CA . ALA A 1 98 ? -7.043 -26.922 0.126 1 98.94 98 ALA A CA 1
ATOM 797 C C . ALA A 1 98 ? -7.09 -25.469 0.605 1 98.94 98 ALA A C 1
ATOM 799 O O . ALA A 1 98 ? -7.773 -25.156 1.581 1 98.94 98 ALA A O 1
ATOM 800 N N . MET A 1 99 ? -6.402 -24.609 -0.011 1 98.94 99 MET A N 1
ATOM 801 C CA . MET A 1 99 ? -6.336 -23.219 0.402 1 98.94 99 MET A CA 1
ATOM 802 C C . MET A 1 99 ? -7.68 -22.516 0.199 1 98.94 99 MET A C 1
ATOM 804 O O . MET A 1 99 ? -8.109 -21.734 1.044 1 98.94 99 MET A O 1
ATOM 808 N N . VAL A 1 100 ? -8.312 -22.828 -0.934 1 98.94 100 VAL A N 1
ATOM 809 C CA . VAL A 1 100 ? -9.641 -22.281 -1.19 1 98.94 100 VAL A CA 1
ATOM 810 C C . VAL A 1 100 ? -10.602 -22.719 -0.089 1 98.94 100 VAL A C 1
ATOM 812 O O . VAL A 1 100 ? -11.352 -21.906 0.452 1 98.94 100 VAL A O 1
ATOM 815 N N . GLN A 1 101 ? -10.531 -23.953 0.252 1 98.88 101 GLN A N 1
ATOM 816 C CA . GLN A 1 101 ? -11.422 -24.484 1.277 1 98.88 101 GLN A CA 1
ATOM 817 C C . GLN A 1 101 ? -11.141 -23.859 2.637 1 98.88 101 GLN A C 1
ATOM 819 O O . GLN A 1 101 ? -12.062 -23.562 3.398 1 98.88 101 GLN A O 1
ATOM 824 N N . MET A 1 102 ? -9.875 -23.656 3.008 1 98.81 102 MET A N 1
ATOM 825 C CA . MET A 1 102 ? -9.516 -22.984 4.254 1 98.81 102 MET A CA 1
ATOM 826 C C . MET A 1 102 ? -10.148 -21.609 4.324 1 98.81 102 MET A C 1
ATOM 828 O O . MET A 1 102 ? -10.648 -21.203 5.375 1 98.81 102 MET A O 1
ATOM 832 N N . ALA A 1 103 ? -10.102 -20.859 3.211 1 98.75 103 ALA A N 1
ATOM 833 C CA . ALA A 1 103 ? -10.695 -19.531 3.156 1 98.75 103 ALA A CA 1
ATOM 834 C C . ALA A 1 103 ? -12.211 -19.594 3.332 1 98.75 103 ALA A C 1
ATOM 836 O O . ALA A 1 103 ? -12.773 -18.875 4.152 1 98.75 103 ALA A O 1
ATOM 837 N N . LEU A 1 104 ? -12.836 -20.5 2.609 1 98.75 104 LEU A N 1
ATOM 838 C CA . LEU A 1 104 ? -14.281 -20.641 2.65 1 98.75 104 LEU A CA 1
ATOM 839 C C . LEU A 1 104 ? -14.758 -21.031 4.047 1 98.75 104 LEU A C 1
ATOM 841 O O . LEU A 1 104 ? -15.766 -20.516 4.531 1 98.75 104 LEU A O 1
ATOM 845 N N . ASP A 1 105 ? -14.023 -21.859 4.641 1 98.44 105 ASP A N 1
ATOM 846 C CA . ASP A 1 105 ? -14.375 -22.328 5.977 1 98.44 105 ASP A CA 1
ATOM 847 C C . ASP A 1 105 ? -14.375 -21.172 6.98 1 98.44 105 ASP A C 1
ATOM 849 O O . ASP A 1 105 ? -15.055 -21.234 8.008 1 98.44 105 ASP A O 1
ATOM 853 N N . LYS A 1 106 ? -13.656 -20.156 6.719 1 98.12 106 LYS A N 1
ATOM 854 C CA . LYS A 1 106 ? -13.57 -19 7.613 1 98.12 106 LYS A CA 1
ATOM 855 C C . LYS A 1 106 ? -14.5 -17.875 7.152 1 98.12 106 LYS A C 1
ATOM 857 O O . LYS A 1 106 ? -14.461 -16.781 7.695 1 98.12 106 LYS A O 1
ATOM 862 N N . GLY A 1 107 ? -15.273 -18.141 6.117 1 98.12 107 GLY A N 1
ATOM 863 C CA . GLY A 1 107 ? -16.203 -17.141 5.602 1 98.12 107 GLY A CA 1
ATOM 864 C C . GLY A 1 107 ? -15.547 -16.094 4.727 1 98.12 107 GLY A C 1
ATOM 865 O O . GLY A 1 107 ? -16.125 -15.047 4.465 1 98.12 107 GLY A O 1
ATOM 866 N N . ILE A 1 108 ? -14.312 -16.344 4.348 1 98.75 108 ILE A N 1
ATOM 867 C CA . ILE A 1 108 ? -13.562 -15.453 3.463 1 98.75 108 ILE A CA 1
ATOM 868 C C . ILE A 1 108 ? -13.945 -15.734 2.012 1 98.75 108 ILE A C 1
ATOM 870 O O . ILE A 1 108 ? -14.188 -16.891 1.638 1 98.75 108 ILE A O 1
ATOM 874 N N . LYS A 1 109 ? -14.031 -14.695 1.188 1 98.75 109 LYS A N 1
ATOM 875 C CA . LYS A 1 109 ? -14.305 -14.836 -0.239 1 98.75 109 LYS A CA 1
ATOM 876 C C . LYS A 1 109 ? -13.008 -14.914 -1.045 1 98.75 109 LYS A C 1
ATOM 878 O O . LYS A 1 109 ? -12.375 -13.883 -1.303 1 98.75 109 LYS A O 1
ATOM 883 N N . PRO A 1 110 ? -12.703 -16.047 -1.526 1 98.69 110 PRO A N 1
ATOM 884 C CA . PRO A 1 110 ? -11.438 -16.172 -2.248 1 98.69 110 PRO A CA 1
ATOM 885 C C . PRO A 1 110 ? -11.555 -15.797 -3.723 1 98.69 110 PRO A C 1
ATOM 887 O O . PRO A 1 110 ? -12.609 -15.984 -4.332 1 98.69 110 PRO A O 1
ATOM 890 N N . ILE A 1 111 ? -10.531 -15.25 -4.266 1 98.94 111 ILE A N 1
ATOM 891 C CA . ILE A 1 111 ? -10.305 -14.977 -5.68 1 98.94 111 ILE A CA 1
ATOM 892 C C . ILE A 1 111 ? -9.055 -15.719 -6.156 1 98.94 111 ILE A C 1
ATOM 894 O O . ILE A 1 111 ? -7.934 -15.32 -5.855 1 98.94 111 ILE A O 1
ATOM 898 N N . VAL A 1 112 ? -9.281 -16.812 -6.844 1 98.94 112 VAL A N 1
ATOM 899 C CA . VAL A 1 112 ? -8.164 -17.594 -7.355 1 98.94 112 VAL A CA 1
ATOM 900 C C . VAL A 1 112 ? -7.609 -16.938 -8.617 1 98.94 112 VAL A C 1
ATOM 902 O O . VAL A 1 112 ? -8.367 -16.562 -9.508 1 98.94 112 VAL A O 1
ATOM 905 N N . ILE A 1 113 ? -6.312 -16.734 -8.703 1 98.94 113 ILE A N 1
ATOM 906 C CA . ILE A 1 113 ? -5.652 -16.125 -9.852 1 98.94 113 ILE A CA 1
ATOM 907 C C . ILE A 1 113 ? -4.688 -17.125 -10.484 1 98.94 113 ILE A C 1
ATOM 909 O O . ILE A 1 113 ? -3.838 -17.703 -9.797 1 98.94 113 ILE A O 1
ATOM 913 N N . GLY A 1 114 ? -4.816 -17.406 -11.727 1 98.88 114 GLY A N 1
ATOM 914 C CA . GLY A 1 114 ? -3.896 -18.297 -12.43 1 98.88 114 GLY A CA 1
ATOM 915 C C . GLY A 1 114 ? -2.582 -17.625 -12.781 1 98.88 114 GLY A C 1
ATOM 916 O O . GLY A 1 114 ? -2.504 -16.391 -12.844 1 98.88 114 GLY A O 1
ATOM 917 N N . PRO A 1 115 ? -1.542 -18.422 -12.984 1 98.81 115 PRO A N 1
ATOM 918 C CA . PRO A 1 115 ? -0.268 -17.828 -13.391 1 98.81 115 PRO A CA 1
ATOM 919 C C . PRO A 1 115 ? -0.355 -17.125 -14.742 1 98.81 115 PRO A C 1
ATOM 921 O O . PRO A 1 115 ? -1.318 -17.328 -15.484 1 98.81 115 PRO A O 1
ATOM 924 N N . GLY A 1 116 ? 0.573 -16.188 -14.992 1 98.56 116 GLY A N 1
ATOM 925 C CA . GLY A 1 116 ? 0.608 -15.406 -16.219 1 98.56 116 GLY A CA 1
ATOM 926 C C . GLY A 1 116 ? 1.478 -16.016 -17.297 1 98.56 116 GLY A C 1
ATOM 927 O O . GLY A 1 116 ? 1.397 -17.219 -17.562 1 98.56 116 GLY A O 1
ATOM 928 N N . LEU A 1 117 ? 2.217 -15.18 -18 1 98.75 117 LEU A N 1
ATOM 929 C CA . LEU A 1 117 ? 3.049 -15.586 -19.125 1 98.75 117 LEU A CA 1
ATOM 930 C C . LEU A 1 117 ? 4.527 -15.547 -18.75 1 98.75 117 LEU A C 1
ATOM 932 O O . LEU A 1 117 ? 4.891 -15.031 -17.688 1 98.75 117 LEU A O 1
ATOM 936 N N . HIS A 1 118 ? 5.293 -16.109 -19.641 1 98.06 118 HIS A N 1
ATOM 937 C CA . HIS A 1 118 ? 6.703 -16.328 -19.344 1 98.06 118 HIS A CA 1
ATOM 938 C C . HIS A 1 118 ? 7.57 -16.062 -20.562 1 98.06 118 HIS A C 1
ATOM 940 O O . HIS A 1 118 ? 7.211 -16.453 -21.688 1 98.06 118 HIS A O 1
ATOM 946 N N . ASP A 1 119 ? 8.656 -15.312 -20.391 1 98.44 119 ASP A N 1
ATOM 947 C CA . ASP A 1 119 ? 9.734 -15.203 -21.375 1 98.44 119 ASP A CA 1
ATOM 948 C C . ASP A 1 119 ? 10.953 -16.016 -20.938 1 98.44 119 ASP A C 1
ATOM 950 O O . ASP A 1 119 ? 11.695 -15.609 -20.047 1 98.44 119 ASP A O 1
ATOM 954 N N . PRO A 1 120 ? 11.141 -17.125 -21.594 1 97.56 120 PRO A N 1
ATOM 955 C CA . PRO A 1 120 ? 12.219 -18.016 -21.141 1 97.56 120 PRO A CA 1
ATOM 956 C C . PRO A 1 120 ? 13.602 -17.422 -21.344 1 97.56 120 PRO A C 1
ATOM 958 O O . PRO A 1 120 ? 14.508 -17.672 -20.547 1 97.56 120 PRO A O 1
ATOM 961 N N . LYS A 1 121 ? 13.82 -16.594 -22.328 1 96.94 121 LYS A N 1
ATOM 962 C CA . LYS A 1 121 ? 15.125 -15.992 -22.578 1 96.94 121 LYS A CA 1
ATOM 963 C C . LYS A 1 121 ? 15.461 -14.945 -21.516 1 96.94 121 LYS A C 1
ATOM 965 O O . LYS A 1 121 ? 16.562 -14.945 -20.969 1 96.94 121 LYS A O 1
ATOM 970 N N . MET A 1 122 ? 14.516 -14.109 -21.234 1 97.81 122 MET A N 1
ATOM 971 C CA . MET A 1 122 ? 14.727 -13.117 -20.188 1 97.81 122 MET A CA 1
ATOM 972 C C . MET A 1 122 ? 14.945 -13.781 -18.844 1 97.81 122 MET A C 1
ATOM 974 O O . MET A 1 122 ? 15.781 -13.344 -18.047 1 97.81 122 MET A O 1
ATOM 978 N N . ALA A 1 123 ? 14.18 -14.797 -18.578 1 97.88 123 ALA A N 1
ATOM 979 C CA . ALA A 1 123 ? 14.305 -15.508 -17.297 1 97.88 123 ALA A CA 1
ATOM 980 C C . ALA A 1 123 ? 15.68 -16.141 -17.172 1 97.88 123 ALA A C 1
ATOM 982 O O . ALA A 1 123 ? 16.297 -16.078 -16.094 1 97.88 123 ALA A O 1
ATOM 983 N N . GLN A 1 124 ? 16.109 -16.766 -18.234 1 96.69 124 GLN A N 1
ATOM 984 C CA . GLN A 1 124 ? 17.438 -17.391 -18.219 1 96.69 124 GLN A CA 1
ATOM 985 C C . GLN A 1 124 ? 18.516 -16.344 -17.938 1 96.69 124 GLN A C 1
ATOM 987 O O . GLN A 1 124 ? 19.438 -16.594 -17.156 1 96.69 124 GLN A O 1
ATOM 992 N N . GLN A 1 125 ? 18.438 -15.25 -18.594 1 96.5 125 GLN A N 1
ATOM 993 C CA . GLN A 1 125 ? 19.391 -14.172 -18.375 1 96.5 125 GLN A CA 1
ATOM 994 C C . GLN A 1 125 ? 19.375 -13.688 -16.938 1 96.5 125 GLN A C 1
ATOM 996 O O . GLN A 1 125 ? 20.422 -13.5 -16.312 1 96.5 125 GLN A O 1
ATOM 1001 N N . MET A 1 126 ? 18.219 -13.508 -16.406 1 96.5 126 MET A N 1
ATOM 1002 C CA . MET A 1 126 ? 18.047 -13.055 -15.039 1 96.5 126 MET A CA 1
ATOM 1003 C C . MET A 1 126 ? 18.641 -14.055 -14.055 1 96.5 126 MET A C 1
ATOM 1005 O O . MET A 1 126 ? 19.344 -13.68 -13.125 1 96.5 126 MET A O 1
ATOM 1009 N N . LEU A 1 127 ? 18.359 -15.305 -14.25 1 96.06 127 LEU A N 1
ATOM 1010 C CA . LEU A 1 127 ? 18.875 -16.359 -13.383 1 96.06 127 LEU A CA 1
ATOM 1011 C C . LEU A 1 127 ? 20.406 -16.406 -13.438 1 96.06 127 LEU A C 1
ATOM 1013 O O . LEU A 1 127 ? 21.062 -16.547 -12.406 1 96.06 127 LEU A O 1
ATOM 1017 N N . ALA A 1 128 ? 20.938 -16.266 -14.625 1 96.06 128 ALA A N 1
ATOM 1018 C CA . ALA A 1 128 ? 22.391 -16.25 -14.789 1 96.06 128 ALA A CA 1
ATOM 1019 C C . ALA A 1 128 ? 23.016 -15.062 -14.047 1 96.06 128 ALA A C 1
ATOM 1021 O O . ALA A 1 128 ? 24.031 -15.219 -13.367 1 96.06 128 ALA A O 1
ATOM 1022 N N . GLU A 1 129 ? 22.422 -13.953 -14.133 1 96.44 129 GLU A N 1
ATOM 1023 C CA . GLU A 1 129 ? 22.906 -12.742 -13.477 1 96.44 129 GLU A CA 1
ATOM 1024 C C . GLU A 1 129 ? 22.875 -12.891 -11.961 1 96.44 129 GLU A C 1
ATOM 1026 O O . GLU A 1 129 ? 23.656 -12.258 -11.25 1 96.44 129 GLU A O 1
ATOM 1031 N N . ARG A 1 130 ? 21.953 -13.75 -11.578 1 92.56 130 ARG A N 1
ATOM 1032 C CA . ARG A 1 130 ? 21.797 -13.953 -10.141 1 92.56 130 ARG A CA 1
ATOM 1033 C C . ARG A 1 130 ? 22.594 -15.164 -9.664 1 92.56 130 ARG A C 1
ATOM 1035 O O . ARG A 1 130 ? 22.344 -15.695 -8.578 1 92.56 130 ARG A O 1
ATOM 1042 N N . GLY A 1 131 ? 23.344 -15.703 -10.516 1 93.31 131 GLY A N 1
ATOM 1043 C CA . GLY A 1 131 ? 24.281 -16.766 -10.148 1 93.31 131 GLY A CA 1
ATOM 1044 C C . GLY A 1 131 ? 23.672 -18.156 -10.234 1 93.31 131 GLY A C 1
ATOM 1045 O O . GLY A 1 131 ? 24.141 -19.078 -9.578 1 93.31 131 GLY A O 1
ATOM 1046 N N . ARG A 1 132 ? 22.531 -18.312 -10.914 1 93.75 132 ARG A N 1
ATOM 1047 C CA . ARG A 1 132 ? 21.859 -19.609 -11.086 1 93.75 132 ARG A CA 1
ATOM 1048 C C . ARG A 1 132 ? 21.641 -19.922 -12.562 1 93.75 132 ARG A C 1
ATOM 1050 O O . ARG A 1 132 ? 20.516 -20.156 -12.984 1 93.75 132 ARG A O 1
ATOM 1057 N N . PRO A 1 133 ? 22.75 -20.047 -13.281 1 95.62 133 PRO A N 1
ATOM 1058 C CA . PRO A 1 133 ? 22.578 -20.312 -14.719 1 95.62 133 PRO A CA 1
ATOM 1059 C C . PRO A 1 133 ? 21.938 -21.656 -15 1 95.62 133 PRO A C 1
ATOM 1061 O O . PRO A 1 133 ? 22.203 -22.641 -14.305 1 95.62 133 PRO A O 1
ATOM 1064 N N . ILE A 1 134 ? 21.078 -21.625 -16.031 1 95 134 ILE A N 1
ATOM 1065 C CA . ILE A 1 134 ? 20.438 -22.844 -16.484 1 95 134 ILE A CA 1
ATOM 1066 C C . ILE A 1 134 ? 20.578 -22.969 -18 1 95 134 ILE A C 1
ATOM 1068 O O . ILE A 1 134 ? 20.766 -21.969 -18.703 1 95 134 ILE A O 1
ATOM 1072 N N . ASP A 1 135 ? 20.5 -24.203 -18.516 1 92.19 135 ASP A N 1
ATOM 1073 C CA . ASP A 1 135 ? 20.75 -24.438 -19.938 1 92.19 135 ASP A CA 1
ATOM 1074 C C . ASP A 1 135 ? 19.484 -24.875 -20.656 1 92.19 135 ASP A C 1
ATOM 1076 O O . ASP A 1 135 ? 19.547 -25.438 -21.75 1 92.19 135 ASP A O 1
ATOM 1080 N N . ARG A 1 136 ? 18.391 -24.688 -20.047 1 94.56 136 ARG A N 1
ATOM 1081 C CA . ARG A 1 136 ? 17.094 -25.016 -20.609 1 94.56 136 ARG A CA 1
ATOM 1082 C C . ARG A 1 136 ? 16.047 -23.969 -20.203 1 94.56 136 ARG A C 1
ATOM 1084 O O . ARG A 1 136 ? 16.344 -23.062 -19.438 1 94.56 136 ARG A O 1
ATOM 1091 N N . ASP A 1 137 ? 14.859 -24.109 -20.859 1 96.56 137 ASP A N 1
ATOM 1092 C CA . ASP A 1 137 ? 13.773 -23.234 -20.438 1 96.56 137 ASP A CA 1
ATOM 1093 C C . ASP A 1 137 ? 13.383 -23.531 -18.984 1 96.56 137 ASP A C 1
ATOM 1095 O O . ASP A 1 137 ? 13.133 -24.688 -18.625 1 96.56 137 ASP A O 1
ATOM 1099 N N . PRO A 1 138 ? 13.344 -22.516 -18.109 1 97.19 138 PRO A N 1
ATOM 1100 C CA . PRO A 1 138 ? 12.859 -22.75 -16.75 1 97.19 138 PRO A CA 1
ATOM 1101 C C . PRO A 1 138 ? 11.438 -23.312 -16.719 1 97.19 138 PRO A C 1
ATOM 1103 O O . PRO A 1 138 ? 11.094 -24.078 -15.812 1 97.19 138 PRO A O 1
ATOM 1106 N N . THR A 1 139 ? 10.648 -22.844 -17.625 1 98 139 THR A N 1
ATOM 1107 C CA . THR A 1 139 ? 9.289 -23.281 -17.891 1 98 139 THR A CA 1
ATOM 1108 C C . THR A 1 139 ? 8.852 -22.844 -19.297 1 98 139 THR A C 1
ATOM 1110 O O . THR A 1 139 ? 9.633 -22.25 -20.031 1 98 139 THR A O 1
ATOM 1113 N N . THR A 1 140 ? 7.594 -23.281 -19.688 1 97.75 140 THR A N 1
ATOM 1114 C CA . THR A 1 140 ? 7.035 -22.844 -20.969 1 97.75 140 THR A CA 1
ATOM 1115 C C . THR A 1 140 ? 5.637 -22.266 -20.766 1 97.75 140 THR A C 1
ATOM 1117 O O . THR A 1 140 ? 4.984 -22.531 -19.766 1 97.75 140 THR A O 1
ATOM 1120 N N . ASN A 1 141 ? 5.215 -21.469 -21.734 1 98.62 141 ASN A N 1
ATOM 1121 C CA . ASN A 1 141 ? 3.861 -20.922 -21.672 1 98.62 141 ASN A CA 1
ATOM 1122 C C . ASN A 1 141 ? 2.811 -22.031 -21.766 1 98.62 141 ASN A C 1
ATOM 1124 O O . ASN A 1 141 ? 1.715 -21.906 -21.219 1 98.62 141 ASN A O 1
ATOM 1128 N N . LYS A 1 142 ? 3.176 -23.109 -22.422 1 98.56 142 LYS A N 1
ATOM 1129 C CA . LYS A 1 142 ? 2.275 -24.266 -22.453 1 98.56 142 LYS A CA 1
ATOM 1130 C C . LYS A 1 142 ? 2.086 -24.844 -21.062 1 98.56 142 LYS A C 1
ATOM 1132 O O . LYS A 1 142 ? 0.959 -25.141 -20.641 1 98.56 142 LYS A O 1
ATOM 1137 N N . ILE A 1 143 ? 3.166 -25.031 -20.359 1 98.56 143 ILE A N 1
ATOM 1138 C CA . ILE A 1 143 ? 3.115 -25.562 -19 1 98.56 143 ILE A CA 1
ATOM 1139 C C . ILE A 1 143 ? 2.352 -24.609 -18.094 1 98.56 143 ILE A C 1
ATOM 1141 O O . ILE A 1 143 ? 1.496 -25.031 -17.312 1 98.56 143 ILE A O 1
ATOM 1145 N N . LEU A 1 144 ? 2.605 -23.312 -18.172 1 98.81 144 LEU A N 1
ATOM 1146 C CA . LEU A 1 144 ? 1.912 -22.328 -17.344 1 98.81 144 LEU A CA 1
ATOM 1147 C C . LEU A 1 144 ? 0.411 -22.359 -17.625 1 98.81 144 LEU A C 1
ATOM 1149 O O . LEU A 1 144 ? -0.391 -22.156 -16.703 1 98.81 144 LEU A O 1
ATOM 1153 N N . LEU A 1 145 ? 0.054 -22.547 -18.891 1 98.88 145 LEU A N 1
ATOM 1154 C CA . LEU A 1 145 ? -1.365 -22.672 -19.203 1 98.88 145 LEU A CA 1
ATOM 1155 C C . LEU A 1 145 ? -1.985 -23.859 -18.484 1 98.88 145 LEU A C 1
ATOM 1157 O O . LEU A 1 145 ? -3.115 -23.766 -18 1 98.88 145 LEU A O 1
ATOM 1161 N N . GLU A 1 146 ? -1.286 -24.969 -18.453 1 98.88 146 GLU A N 1
ATOM 1162 C CA . GLU A 1 146 ? -1.786 -26.156 -17.75 1 98.88 146 GLU A CA 1
ATOM 1163 C C . GLU A 1 146 ? -2.066 -25.844 -16.297 1 98.88 146 GLU A C 1
ATOM 1165 O O . GLU A 1 146 ? -3.094 -26.266 -15.75 1 98.88 146 GLU A O 1
ATOM 1170 N N . TYR A 1 147 ? -1.2 -25.156 -15.664 1 98.94 147 TYR A N 1
ATOM 1171 C CA . TYR A 1 147 ? -1.383 -24.781 -14.266 1 98.94 147 TYR A CA 1
ATOM 1172 C C . TYR A 1 147 ? -2.525 -23.781 -14.102 1 98.94 147 TYR A C 1
ATOM 1174 O O . TYR A 1 147 ? -3.293 -23.859 -13.141 1 98.94 147 TYR A O 1
ATOM 1182 N N . SER A 1 148 ? -2.629 -22.844 -15.023 1 98.94 148 SER A N 1
ATOM 1183 C CA . SER A 1 148 ? -3.746 -21.906 -14.992 1 98.94 148 SER A CA 1
ATOM 1184 C C . SER A 1 148 ? -5.082 -22.625 -15.141 1 98.94 148 SER A C 1
ATOM 1186 O O . SER A 1 148 ? -6.035 -22.328 -14.422 1 98.94 148 SER A O 1
ATOM 1188 N N . GLU A 1 149 ? -5.121 -23.594 -16.062 1 98.88 149 GLU A N 1
ATOM 1189 C CA . GLU A 1 149 ? -6.336 -24.375 -16.281 1 98.88 149 GLU A CA 1
ATOM 1190 C C . GLU A 1 149 ? -6.672 -25.203 -15.047 1 98.88 149 GLU A C 1
ATOM 1192 O O . GLU A 1 149 ? -7.848 -25.391 -14.719 1 98.88 149 GLU A O 1
ATOM 1197 N N . ALA A 1 150 ? -5.656 -25.703 -14.43 1 98.88 150 ALA A N 1
ATOM 1198 C CA . ALA A 1 150 ? -5.871 -26.438 -13.188 1 98.88 150 ALA A CA 1
ATOM 1199 C C . ALA A 1 150 ? -6.488 -25.547 -12.117 1 98.88 150 ALA A C 1
ATOM 1201 O O . ALA A 1 150 ? -7.438 -25.953 -11.438 1 98.88 150 ALA A O 1
ATOM 1202 N N . ALA A 1 151 ? -5.988 -24.375 -11.922 1 98.94 151 ALA A N 1
ATOM 1203 C CA . ALA A 1 151 ? -6.539 -23.422 -10.961 1 98.94 151 ALA A CA 1
ATOM 1204 C C . ALA A 1 151 ? -7.98 -23.062 -11.312 1 98.94 151 ALA A C 1
ATOM 1206 O O . ALA A 1 151 ? -8.828 -22.938 -10.43 1 98.94 151 ALA A O 1
ATOM 1207 N N . LYS A 1 152 ? -8.234 -22.891 -12.57 1 98.94 152 LYS A N 1
ATOM 1208 C CA . LYS A 1 152 ? -9.586 -22.609 -13.055 1 98.94 152 LYS A CA 1
ATOM 1209 C C . LYS A 1 152 ? -10.555 -23.734 -12.664 1 98.94 152 LYS A C 1
ATOM 1211 O O . LYS A 1 152 ? -11.672 -23.469 -12.219 1 98.94 152 LYS A O 1
ATOM 1216 N N . GLU A 1 153 ? -10.102 -24.906 -12.93 1 98.88 153 GLU A N 1
ATOM 1217 C CA . GLU A 1 153 ? -10.922 -26.047 -12.578 1 98.88 153 GLU A CA 1
ATOM 1218 C C . GLU A 1 153 ? -11.25 -26.062 -11.086 1 98.88 153 GLU A C 1
ATOM 1220 O O . GLU A 1 153 ? -12.398 -26.297 -10.703 1 98.88 153 GLU A O 1
ATOM 1225 N N . VAL A 1 154 ? -10.242 -25.812 -10.234 1 98.94 154 VAL A N 1
ATOM 1226 C CA . VAL A 1 154 ? -10.445 -25.781 -8.789 1 98.94 154 VAL A CA 1
ATOM 1227 C C . VAL A 1 154 ? -11.453 -24.688 -8.438 1 98.94 154 VAL A C 1
ATOM 1229 O O . VAL A 1 154 ? -12.359 -24.922 -7.629 1 98.94 154 VAL A O 1
ATOM 1232 N N . ALA A 1 155 ? -11.305 -23.516 -9 1 98.94 155 ALA A N 1
ATOM 1233 C CA . ALA A 1 155 ? -12.219 -22.422 -8.727 1 98.94 155 ALA A CA 1
ATOM 1234 C C . ALA A 1 155 ? -13.648 -22.781 -9.102 1 98.94 155 ALA A C 1
ATOM 1236 O O . ALA A 1 155 ? -14.586 -22.531 -8.336 1 98.94 155 ALA A O 1
ATOM 1237 N N . SER A 1 156 ? -13.812 -23.406 -10.227 1 98.69 156 SER A N 1
ATOM 1238 C CA . SER A 1 156 ? -15.133 -23.828 -10.703 1 98.69 156 SER A CA 1
ATOM 1239 C C . SER A 1 156 ? -15.75 -24.859 -9.773 1 98.69 156 SER A C 1
ATOM 1241 O O . SER A 1 156 ? -16.922 -24.75 -9.406 1 98.69 156 SER A O 1
ATOM 1243 N N . GLN A 1 157 ? -14.969 -25.766 -9.414 1 98.69 157 GLN A N 1
ATOM 1244 C CA . GLN A 1 157 ? -15.453 -26.859 -8.562 1 98.69 157 GLN A CA 1
ATOM 1245 C C . GLN A 1 157 ? -15.883 -26.328 -7.195 1 98.69 157 GLN A C 1
ATOM 1247 O O . GLN A 1 157 ? -16.766 -26.922 -6.559 1 98.69 157 GLN A O 1
ATOM 1252 N N . ASN A 1 158 ? -15.289 -25.297 -6.758 1 98.56 158 ASN A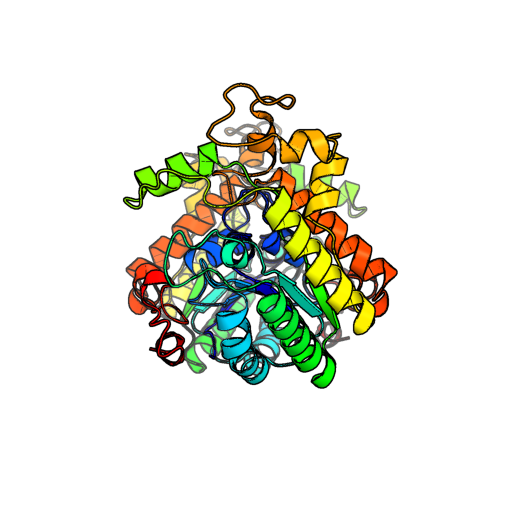 N 1
ATOM 1253 C CA . ASN A 1 158 ? -15.602 -24.75 -5.445 1 98.56 158 ASN A CA 1
ATOM 1254 C C . ASN A 1 158 ? -16.516 -23.516 -5.555 1 98.56 158 ASN A C 1
ATOM 1256 O O . ASN A 1 158 ? -16.797 -22.875 -4.555 1 98.56 158 ASN A O 1
ATOM 1260 N N . ASN A 1 159 ? -16.906 -23.172 -6.77 1 98.06 159 ASN A N 1
ATOM 1261 C CA . ASN A 1 159 ? -17.797 -22.047 -7.047 1 98.06 159 ASN A CA 1
ATOM 1262 C C . ASN A 1 159 ? -17.219 -20.734 -6.512 1 98.06 159 ASN A C 1
ATOM 1264 O O . ASN A 1 159 ? -17.891 -20.016 -5.777 1 98.06 159 ASN A O 1
ATOM 1268 N N . VAL A 1 160 ? -15.961 -20.531 -6.773 1 98.62 160 VAL A N 1
ATOM 1269 C CA . VAL A 1 160 ? -15.328 -19.266 -6.395 1 98.62 160 VAL A CA 1
ATOM 1270 C C . VAL A 1 160 ? -14.797 -18.562 -7.641 1 98.62 160 VAL A C 1
ATOM 1272 O O . VAL A 1 160 ? -14.75 -19.156 -8.727 1 98.62 160 VAL A O 1
ATOM 1275 N N . VAL A 1 161 ? -14.406 -17.297 -7.531 1 98.69 161 VAL A N 1
ATOM 1276 C CA . VAL A 1 161 ? -13.945 -16.438 -8.617 1 98.69 161 VAL A CA 1
ATOM 1277 C C . VAL A 1 161 ? -12.586 -16.922 -9.117 1 98.69 161 VAL A C 1
ATOM 1279 O O . VAL A 1 161 ? -11.727 -17.297 -8.32 1 98.69 161 VAL A O 1
ATOM 1282 N N . PHE A 1 162 ? -12.453 -16.922 -10.391 1 98.88 162 PHE A N 1
ATOM 1283 C CA . PHE A 1 162 ? -11.172 -17.188 -11.023 1 98.88 162 PHE A CA 1
ATOM 1284 C C . PHE A 1 162 ? -10.781 -16.062 -11.969 1 98.88 162 PHE A C 1
ATOM 1286 O O . PHE A 1 162 ? -11.602 -15.594 -12.758 1 98.88 162 PHE A O 1
ATOM 1293 N N . ILE A 1 163 ? -9.578 -15.586 -11.859 1 98.94 163 ILE A N 1
ATOM 1294 C CA . ILE A 1 163 ? -9 -14.633 -12.805 1 98.94 163 ILE A CA 1
ATOM 1295 C C . ILE A 1 163 ? -7.988 -15.344 -13.695 1 98.94 163 ILE A C 1
ATOM 1297 O O . ILE A 1 163 ? -6.945 -15.805 -13.227 1 98.94 163 ILE A O 1
ATOM 1301 N N . ASP A 1 164 ? -8.25 -15.398 -14.938 1 98.81 164 ASP A N 1
ATOM 1302 C CA . ASP A 1 164 ? -7.477 -16.125 -15.93 1 98.81 164 ASP A CA 1
ATOM 1303 C C . ASP A 1 164 ? -6.344 -15.273 -16.484 1 98.81 164 ASP A C 1
ATOM 1305 O O . ASP A 1 164 ? -6.332 -14.945 -17.672 1 98.81 164 ASP A O 1
ATOM 1309 N N . THR A 1 165 ? -5.355 -15 -15.664 1 98.81 165 THR A N 1
ATOM 1310 C CA . THR A 1 165 ? -4.281 -14.062 -15.977 1 98.81 165 THR A CA 1
ATOM 1311 C C . THR A 1 165 ? -3.566 -14.461 -17.266 1 98.81 165 THR A C 1
ATOM 1313 O O . THR A 1 165 ? -3.223 -13.609 -18.078 1 98.81 165 THR A O 1
ATOM 1316 N N . TRP A 1 166 ? -3.371 -15.789 -17.5 1 98.88 166 TRP A N 1
ATOM 1317 C CA . TRP A 1 166 ? -2.713 -16.266 -18.703 1 98.88 166 TRP A CA 1
ATOM 1318 C C . TRP A 1 166 ? -3.447 -15.797 -19.953 1 98.88 166 TRP A C 1
ATOM 1320 O O . TRP A 1 166 ? -2.859 -15.141 -20.812 1 98.88 166 TRP A O 1
ATOM 1330 N N . ASN A 1 167 ? -4.699 -16.031 -20.047 1 98.88 167 ASN A N 1
ATOM 1331 C CA . ASN A 1 167 ? -5.477 -15.688 -21.234 1 98.88 167 ASN A CA 1
ATOM 1332 C C . ASN A 1 167 ? -5.766 -14.188 -21.297 1 98.88 167 ASN A C 1
ATOM 1334 O O . ASN A 1 167 ? -5.82 -13.609 -22.375 1 98.88 167 ASN A O 1
ATOM 1338 N N . ILE A 1 168 ? -5.957 -13.57 -20.125 1 98.88 168 ILE A N 1
ATOM 1339 C CA . ILE A 1 168 ? -6.234 -12.141 -20.094 1 98.88 168 ILE A CA 1
ATOM 1340 C C . ILE A 1 168 ? -5.059 -11.375 -20.703 1 98.88 168 ILE A C 1
ATOM 1342 O O . ILE A 1 168 ? -5.25 -10.5 -21.547 1 98.88 168 ILE A O 1
ATOM 1346 N N . LEU A 1 169 ? -3.852 -11.711 -20.281 1 98.75 169 LEU A N 1
ATOM 1347 C CA . LEU A 1 169 ? -2.672 -11.039 -20.812 1 98.75 169 LEU A CA 1
ATOM 1348 C C . LEU A 1 169 ? -2.488 -11.359 -22.297 1 98.75 169 LEU A C 1
ATOM 1350 O O . LEU A 1 169 ? -2.184 -10.469 -23.094 1 98.75 169 LEU A O 1
ATOM 1354 N N . ARG A 1 170 ? -2.686 -12.617 -22.688 1 98.75 170 ARG A N 1
ATOM 1355 C CA . ARG A 1 170 ? -2.605 -13.031 -24.078 1 98.75 170 ARG A CA 1
ATOM 1356 C C . ARG A 1 170 ? -3.562 -12.219 -24.938 1 98.75 170 ARG A C 1
ATOM 1358 O O . ARG A 1 170 ? -3.166 -11.68 -25.984 1 98.75 170 ARG A O 1
ATOM 1365 N N . GLN A 1 171 ? -4.781 -12.102 -24.484 1 98.62 171 GLN A N 1
ATOM 1366 C CA . GLN A 1 171 ? -5.832 -11.43 -25.25 1 98.62 171 GLN A CA 1
ATOM 1367 C C . GLN A 1 171 ? -5.578 -9.93 -25.328 1 98.62 171 GLN A C 1
ATOM 1369 O O . GLN A 1 171 ? -5.805 -9.305 -26.359 1 98.62 171 GLN A O 1
ATOM 1374 N N . HIS A 1 172 ? -5.141 -9.406 -24.234 1 98.12 172 HIS A N 1
ATOM 1375 C CA . HIS A 1 172 ? -4.828 -7.98 -24.219 1 98.12 172 HIS A CA 1
ATOM 1376 C C . HIS A 1 172 ? -3.775 -7.633 -25.266 1 98.12 172 HIS A C 1
ATOM 1378 O O . HIS A 1 172 ? -3.818 -6.559 -25.875 1 98.12 172 HIS A O 1
ATOM 1384 N N . GLN A 1 173 ? -2.836 -8.539 -25.453 1 98.19 173 GLN A N 1
ATOM 1385 C CA . GLN A 1 173 ? -1.735 -8.305 -26.391 1 98.19 173 GLN A CA 1
ATOM 1386 C C . GLN A 1 173 ? -2.107 -8.75 -27.797 1 98.19 173 GLN A C 1
ATOM 1388 O O . GLN A 1 173 ? -1.386 -8.453 -28.75 1 98.19 173 GLN A O 1
ATOM 1393 N N . GLY A 1 174 ? -3.189 -9.492 -27.953 1 98.31 174 GLY A N 1
ATOM 1394 C CA . GLY A 1 174 ? -3.66 -9.961 -29.25 1 98.31 174 GLY A CA 1
ATOM 1395 C C . GLY A 1 174 ? -2.914 -11.18 -29.75 1 98.31 174 GLY A C 1
ATOM 1396 O O . GLY A 1 174 ? -2.809 -11.398 -30.953 1 98.31 174 GLY A O 1
ATOM 1397 N N . TRP A 1 175 ? -2.338 -11.953 -28.875 1 98.62 175 TRP A N 1
ATOM 1398 C CA . TRP A 1 175 ? -1.564 -13.125 -29.281 1 98.62 175 TRP A CA 1
ATOM 1399 C C . TRP A 1 175 ? -2.449 -14.367 -29.344 1 98.62 175 TRP A C 1
ATOM 1401 O O . TRP A 1 175 ? -3.43 -14.477 -28.594 1 98.62 175 TRP A O 1
ATOM 1411 N N . THR A 1 176 ? -2.098 -15.344 -30.188 1 98.62 176 THR A N 1
ATOM 1412 C CA . THR A 1 176 ? -2.717 -16.672 -30.172 1 98.62 176 THR A CA 1
ATOM 1413 C C . THR A 1 176 ? -1.979 -17.609 -29.234 1 98.62 176 THR A C 1
ATOM 1415 O O . THR A 1 176 ? -0.844 -17.328 -28.828 1 98.62 176 THR A O 1
ATOM 1418 N N . LYS A 1 177 ? -2.639 -18.688 -28.859 1 98.62 177 LYS A N 1
ATOM 1419 C CA . LYS A 1 177 ? -1.966 -19.688 -28.047 1 98.62 177 LYS A CA 1
ATOM 1420 C C . LYS A 1 177 ? -0.752 -20.266 -28.781 1 98.62 177 LYS A C 1
ATOM 1422 O O . LYS A 1 177 ? 0.299 -20.469 -28.172 1 98.62 177 LYS A O 1
ATOM 1427 N N . GLU A 1 178 ? -0.883 -20.484 -30.062 1 98.06 178 GLU A N 1
ATOM 1428 C CA . GLU A 1 178 ? 0.189 -21.062 -30.875 1 98.06 178 GLU A CA 1
ATOM 1429 C C . GLU A 1 178 ? 1.43 -20.172 -30.859 1 98.06 178 GLU A C 1
ATOM 1431 O O . GLU A 1 178 ? 2.555 -20.672 -30.766 1 98.06 178 GLU A O 1
ATOM 1436 N N . GLN A 1 179 ? 1.193 -18.906 -30.922 1 98.38 179 GLN A N 1
ATOM 1437 C CA . GLN A 1 179 ? 2.297 -17.953 -30.891 1 98.38 179 GLN A CA 1
ATOM 1438 C C . GLN A 1 179 ? 3.041 -18.047 -29.547 1 98.38 179 GLN A C 1
ATOM 1440 O O . GLN A 1 179 ? 4.262 -17.891 -29.516 1 98.38 179 GLN A O 1
ATOM 1445 N N . LEU A 1 180 ? 2.338 -18.297 -28.484 1 98.56 180 LEU A N 1
ATOM 1446 C CA . LEU A 1 180 ? 2.957 -18.391 -27.172 1 98.56 180 LEU A CA 1
ATOM 1447 C C . LEU A 1 180 ? 3.629 -19.75 -26.984 1 98.56 180 LEU A C 1
ATOM 1449 O O . LEU A 1 180 ? 4.656 -19.859 -26.312 1 98.56 180 LEU A O 1
ATOM 1453 N N . PHE A 1 181 ? 3.131 -20.828 -27.641 1 98.19 181 PHE A N 1
ATOM 1454 C CA . PHE A 1 181 ? 3.664 -22.172 -27.5 1 98.19 181 PHE A CA 1
ATOM 1455 C C . PHE A 1 181 ? 4.977 -22.328 -28.266 1 98.19 181 PHE A C 1
ATOM 1457 O O . PHE A 1 181 ? 5.805 -23.172 -27.922 1 98.19 181 PHE A O 1
ATOM 1464 N N . GLU A 1 182 ? 5.176 -21.531 -29.25 1 97.25 182 GLU A N 1
ATOM 1465 C CA . GLU A 1 182 ? 6.402 -21.641 -30.031 1 97.25 182 GLU A CA 1
ATOM 1466 C C . GLU A 1 182 ? 7.59 -21.047 -29.281 1 97.25 182 GLU A C 1
ATOM 1468 O O . GLU A 1 182 ? 8.742 -21.266 -29.656 1 97.25 182 GLU A O 1
ATOM 1473 N N . ILE A 1 183 ? 7.352 -20.234 -28.312 1 97.56 183 ILE A N 1
ATOM 1474 C CA . ILE A 1 183 ? 8.375 -19.5 -27.594 1 97.56 183 ILE A CA 1
ATOM 1475 C C . ILE A 1 183 ? 9.266 -20.484 -26.812 1 97.56 183 ILE A C 1
ATOM 1477 O O . ILE A 1 183 ? 8.773 -21.281 -26.016 1 97.56 183 ILE A O 1
ATOM 1481 N N . SER A 1 184 ? 10.547 -20.391 -27.031 1 96.69 184 SER A N 1
ATOM 1482 C CA . SER A 1 184 ? 11.547 -21.203 -26.359 1 96.69 184 SER A CA 1
ATOM 1483 C C . SER A 1 184 ? 12.945 -20.625 -26.516 1 96.69 184 SER A C 1
ATOM 1485 O O . SER A 1 184 ? 13.164 -19.75 -27.344 1 96.69 184 SER A O 1
ATOM 1487 N N . VAL A 1 185 ? 13.797 -21.078 -25.703 1 94.62 185 VAL A N 1
ATOM 1488 C CA . VAL A 1 185 ? 15.18 -20.625 -25.781 1 94.62 185 VAL A CA 1
ATOM 1489 C C . VAL A 1 185 ? 15.836 -21.156 -27.047 1 94.62 185 VAL A C 1
ATOM 1491 O O . VAL A 1 185 ? 16.797 -20.562 -27.547 1 94.62 185 VAL A O 1
ATOM 1494 N N . ASP A 1 186 ? 15.336 -22.172 -27.609 1 94.06 186 ASP A N 1
ATOM 1495 C CA . ASP A 1 186 ? 15.922 -22.844 -28.766 1 94.06 186 ASP A CA 1
ATOM 1496 C C . ASP A 1 186 ? 15.422 -22.219 -30.062 1 94.06 186 ASP A C 1
ATOM 1498 O O . ASP A 1 186 ? 15.953 -22.5 -31.141 1 94.06 186 ASP A O 1
ATOM 1502 N N . ASN A 1 187 ? 14.383 -21.438 -29.938 1 93.38 187 ASN A N 1
ATOM 1503 C CA . ASN A 1 187 ? 13.828 -20.75 -31.094 1 93.38 187 ASN A CA 1
ATOM 1504 C C . ASN A 1 187 ? 14.289 -19.297 -31.156 1 93.38 187 ASN A C 1
ATOM 1506 O O . ASN A 1 187 ? 13.875 -18.484 -30.344 1 93.38 187 ASN A O 1
ATOM 1510 N N . ASP A 1 188 ? 14.93 -18.891 -32.156 1 85.56 188 ASP A N 1
ATOM 1511 C CA . ASP A 1 188 ? 15.586 -17.594 -32.219 1 85.56 188 ASP A CA 1
ATOM 1512 C C . ASP A 1 188 ? 14.602 -16.516 -32.656 1 85.56 188 ASP A C 1
ATOM 1514 O O . ASP A 1 188 ? 14.906 -15.32 -32.594 1 85.56 188 ASP A O 1
ATOM 1518 N N . LYS A 1 189 ? 13.633 -16.953 -33.312 1 91.69 189 LYS A N 1
ATOM 1519 C CA . LYS A 1 189 ? 12.703 -15.945 -33.812 1 91.69 189 LYS A CA 1
ATOM 1520 C C . LYS A 1 189 ? 11.258 -16.281 -33.438 1 91.69 189 LYS A C 1
ATOM 1522 O O . LYS A 1 189 ? 10.641 -17.141 -34.062 1 91.69 189 LYS A O 1
ATOM 1527 N N . TRP A 1 190 ? 10.703 -15.562 -32.5 1 97.25 190 TRP A N 1
ATOM 1528 C CA . TRP A 1 190 ? 9.305 -15.711 -32.094 1 97.25 190 TRP A CA 1
ATOM 1529 C C . TRP A 1 190 ? 8.391 -14.852 -32.969 1 97.25 190 TRP A C 1
ATOM 1531 O O . TRP A 1 190 ? 8.758 -13.734 -33.344 1 97.25 190 TRP A O 1
ATOM 1541 N N . GLN A 1 191 ? 7.242 -15.336 -33.25 1 97.31 191 GLN A N 1
ATOM 1542 C CA . GLN A 1 191 ? 6.293 -14.586 -34.062 1 97.31 191 GLN A CA 1
ATOM 1543 C C . GLN A 1 191 ? 5.934 -13.25 -33.406 1 97.31 191 GLN A C 1
ATOM 1545 O O . GLN A 1 191 ? 5.707 -12.258 -34.094 1 97.31 191 GLN A O 1
ATOM 1550 N N . ILE A 1 192 ? 5.969 -13.211 -32.062 1 97.38 192 ILE A N 1
ATOM 1551 C CA . ILE A 1 192 ? 5.531 -12.016 -31.344 1 97.38 192 ILE A CA 1
ATOM 1552 C C . ILE A 1 192 ? 6.734 -11.133 -31.047 1 97.38 192 ILE A C 1
ATOM 1554 O O . ILE A 1 192 ? 6.613 -10.141 -30.312 1 97.38 192 ILE A O 1
ATOM 1558 N N . GLY A 1 193 ? 7.906 -11.453 -31.562 1 95.81 193 GLY A N 1
ATOM 1559 C CA . GLY A 1 193 ? 9.109 -10.688 -31.266 1 95.81 193 GLY A CA 1
ATOM 1560 C C . GLY A 1 193 ? 9.43 -10.633 -29.781 1 95.81 193 GLY A C 1
ATOM 1561 O O . GLY A 1 193 ? 9.266 -11.625 -29.062 1 95.81 193 GLY A O 1
ATOM 1562 N N . ASP A 1 194 ? 9.906 -9.43 -29.344 1 93.75 194 ASP A N 1
ATOM 1563 C CA . ASP A 1 194 ? 10.305 -9.242 -27.953 1 93.75 194 ASP A CA 1
ATOM 1564 C C . ASP A 1 194 ? 9.18 -8.625 -27.125 1 93.75 194 ASP A C 1
ATOM 1566 O O . ASP A 1 194 ? 9.438 -7.957 -26.125 1 93.75 194 ASP A O 1
ATOM 1570 N N . SER A 1 195 ? 7.969 -8.836 -27.547 1 96.44 195 SER A N 1
ATOM 1571 C CA . SER A 1 195 ? 6.84 -8.094 -27 1 96.44 195 SER A CA 1
ATOM 1572 C C . SER A 1 195 ? 6.457 -8.609 -25.609 1 96.44 195 SER A C 1
ATOM 1574 O O . SER A 1 195 ? 5.707 -7.949 -24.891 1 96.44 195 SER A O 1
ATOM 1576 N N . LEU A 1 196 ? 6.961 -9.773 -25.234 1 98.12 196 LEU A N 1
ATOM 1577 C CA . LEU A 1 196 ? 6.723 -10.273 -23.891 1 98.12 196 LEU A CA 1
ATOM 1578 C C . LEU A 1 196 ? 7.281 -9.32 -22.844 1 98.12 196 LEU A C 1
ATOM 1580 O O . LEU A 1 196 ? 6.824 -9.305 -21.703 1 98.12 196 LEU A O 1
ATOM 1584 N N . ALA A 1 197 ? 8.234 -8.516 -23.234 1 97.81 197 ALA A N 1
ATOM 1585 C CA . ALA A 1 197 ? 8.852 -7.547 -22.328 1 97.81 197 ALA A CA 1
ATOM 1586 C C . ALA A 1 197 ? 7.848 -6.492 -21.875 1 97.81 197 ALA A C 1
ATOM 1588 O O . ALA A 1 197 ? 8.07 -5.801 -20.875 1 97.81 197 ALA A O 1
ATOM 1589 N N . GLU A 1 198 ? 6.75 -6.414 -22.578 1 97.75 198 GLU A N 1
ATOM 1590 C CA . GLU A 1 198 ? 5.684 -5.496 -22.188 1 97.75 198 GLU A CA 1
ATOM 1591 C C . GLU A 1 198 ? 4.883 -6.051 -21.016 1 97.75 198 GLU A C 1
ATOM 1593 O O . GLU A 1 198 ? 4.156 -5.309 -20.344 1 97.75 198 GLU A O 1
ATOM 1598 N N . ILE A 1 199 ? 5.023 -7.383 -20.766 1 97.38 199 ILE A N 1
ATOM 1599 C CA . ILE A 1 199 ? 4.164 -8.062 -19.797 1 97.38 199 ILE A CA 1
ATOM 1600 C C . ILE A 1 199 ? 4.984 -8.492 -18.594 1 97.38 199 ILE A C 1
ATOM 1602 O O . ILE A 1 199 ? 4.492 -8.469 -17.453 1 97.38 199 ILE A O 1
ATOM 1606 N N . VAL A 1 200 ? 6.227 -8.898 -18.812 1 97.81 200 VAL A N 1
ATOM 1607 C CA . VAL A 1 200 ? 7.094 -9.367 -17.734 1 97.81 200 VAL A CA 1
ATOM 1608 C C . VAL A 1 200 ? 8.43 -8.625 -17.781 1 97.81 200 VAL A C 1
ATOM 1610 O O . VAL A 1 200 ? 8.977 -8.391 -18.859 1 97.81 200 VAL A O 1
ATOM 1613 N N . THR A 1 201 ? 8.969 -8.242 -16.625 1 96.25 201 THR A N 1
ATOM 1614 C CA . THR A 1 201 ? 10.141 -7.383 -16.531 1 96.25 201 THR A CA 1
ATOM 1615 C C . THR A 1 201 ? 11.422 -8.203 -16.688 1 96.25 201 THR A C 1
ATOM 1617 O O . THR A 1 201 ? 12.445 -7.684 -17.141 1 96.25 201 THR A O 1
ATOM 1620 N N . ASP A 1 202 ? 11.344 -9.484 -16.281 1 97.25 202 ASP A N 1
ATOM 1621 C CA . ASP A 1 202 ? 12.531 -10.328 -16.25 1 97.25 202 ASP A CA 1
ATOM 1622 C C . ASP A 1 202 ? 12.195 -11.758 -16.672 1 97.25 202 ASP A C 1
ATOM 1624 O O . ASP A 1 202 ? 12.867 -12.711 -16.266 1 97.25 202 ASP A O 1
ATOM 1628 N N . GLY A 1 203 ? 11.078 -11.836 -17.391 1 98 203 GLY A N 1
ATOM 1629 C CA . GLY A 1 203 ? 10.625 -13.133 -17.859 1 98 203 GLY A CA 1
ATOM 1630 C C . GLY A 1 203 ? 9.641 -13.797 -16.906 1 98 203 GLY A C 1
ATOM 1631 O O . GLY A 1 203 ? 8.992 -14.781 -17.281 1 98 203 GLY A O 1
ATOM 1632 N N . ILE A 1 204 ? 9.492 -13.234 -15.695 1 97.44 204 ILE A N 1
ATOM 1633 C CA . ILE A 1 204 ? 8.656 -13.867 -14.68 1 97.44 204 ILE A CA 1
ATOM 1634 C C . ILE A 1 204 ? 7.738 -12.828 -14.047 1 97.44 204 ILE A C 1
ATOM 1636 O O . ILE A 1 204 ? 6.516 -13 -14.023 1 97.44 204 ILE A O 1
ATOM 1640 N N . HIS A 1 205 ? 8.336 -11.711 -13.586 1 97.38 205 HIS A N 1
ATOM 1641 C CA . HIS A 1 205 ? 7.609 -10.742 -12.781 1 97.38 205 HIS A CA 1
ATOM 1642 C C . HIS A 1 205 ? 6.883 -9.727 -13.664 1 97.38 205 HIS A C 1
ATOM 1644 O O . HIS A 1 205 ? 7.363 -9.383 -14.742 1 97.38 205 HIS A O 1
ATOM 1650 N N . PHE A 1 206 ? 5.809 -9.211 -13.156 1 97.38 206 PHE A N 1
ATOM 1651 C CA . PHE A 1 206 ? 4.875 -8.398 -13.93 1 97.38 206 PHE A CA 1
ATOM 1652 C C . PHE A 1 206 ? 5.418 -6.992 -14.133 1 97.38 206 PHE A C 1
ATOM 1654 O O . PHE A 1 206 ? 6.059 -6.434 -13.242 1 97.38 206 PHE A O 1
ATOM 1661 N N . THR A 1 207 ? 5.16 -6.445 -15.297 1 96.38 207 THR A N 1
ATOM 1662 C CA . THR A 1 207 ? 5.348 -5.02 -15.539 1 96.38 207 THR A CA 1
ATOM 1663 C C . THR A 1 207 ? 4.207 -4.211 -14.922 1 96.38 207 THR A C 1
ATOM 1665 O O . THR A 1 207 ? 3.215 -4.781 -14.461 1 96.38 207 THR A O 1
ATOM 1668 N N . THR A 1 208 ? 4.367 -2.885 -14.906 1 94.56 208 THR A N 1
ATOM 1669 C CA . THR A 1 208 ? 3.297 -1.986 -14.492 1 94.56 208 THR A CA 1
ATOM 1670 C C . THR A 1 208 ? 2.033 -2.234 -15.312 1 94.56 208 THR A C 1
ATOM 1672 O O . THR A 1 208 ? 0.927 -2.236 -14.766 1 94.56 208 THR A O 1
ATOM 1675 N N . LYS A 1 209 ? 2.193 -2.438 -16.578 1 95.69 209 LYS A N 1
ATOM 1676 C CA . LYS A 1 209 ? 1.07 -2.717 -17.469 1 95.69 209 LYS A CA 1
ATOM 1677 C C . LYS A 1 209 ? 0.305 -3.957 -17.016 1 95.69 209 LYS A C 1
ATOM 1679 O O . LYS A 1 209 ? -0.925 -3.938 -16.938 1 95.69 209 LYS A O 1
ATOM 1684 N N . SER A 1 210 ? 0.987 -5.016 -16.734 1 97.56 210 SER A N 1
ATOM 1685 C CA . SER A 1 210 ? 0.369 -6.27 -16.328 1 97.56 210 SER A CA 1
ATOM 1686 C C . SER A 1 210 ? -0.361 -6.109 -14.992 1 97.56 210 SER A C 1
ATOM 1688 O O . SER A 1 210 ? -1.456 -6.645 -14.812 1 97.56 210 SER A O 1
ATOM 1690 N N . TYR A 1 211 ? 0.253 -5.34 -14.078 1 96.75 211 TYR A N 1
ATOM 1691 C CA . TYR A 1 211 ? -0.405 -5.098 -12.797 1 96.75 211 TYR A CA 1
ATOM 1692 C C . TYR A 1 211 ? -1.69 -4.305 -12.992 1 96.75 211 TYR A C 1
ATOM 1694 O O . TYR A 1 211 ? -2.684 -4.543 -12.297 1 96.75 211 TYR A O 1
ATOM 1702 N N . LYS A 1 212 ? -1.646 -3.367 -13.898 1 96 212 LYS A N 1
ATOM 1703 C CA . LYS A 1 212 ? -2.838 -2.572 -14.18 1 96 212 LYS A CA 1
ATOM 1704 C C . LYS A 1 212 ? -3.967 -3.447 -14.719 1 96 212 LYS A C 1
ATOM 1706 O O . LYS A 1 212 ? -5.121 -3.303 -14.305 1 96 212 LYS A O 1
ATOM 1711 N N . ILE A 1 213 ? -3.639 -4.328 -15.602 1 97.69 213 ILE A N 1
ATOM 1712 C CA . ILE A 1 213 ? -4.621 -5.246 -16.172 1 97.69 213 ILE A CA 1
ATOM 1713 C C . ILE A 1 213 ? -5.195 -6.133 -15.07 1 97.69 213 ILE A C 1
ATOM 1715 O O . ILE A 1 213 ? -6.414 -6.297 -14.969 1 97.69 213 ILE A O 1
ATOM 1719 N N . LEU A 1 214 ? -4.316 -6.68 -14.242 1 98.12 214 LEU A N 1
ATOM 1720 C CA . LEU A 1 214 ? -4.754 -7.555 -13.164 1 98.12 214 LEU A CA 1
ATOM 1721 C C . LEU A 1 214 ? -5.66 -6.805 -12.188 1 98.12 214 LEU A C 1
ATOM 1723 O O . LEU A 1 214 ? -6.672 -7.344 -11.734 1 98.12 214 LEU A O 1
ATOM 1727 N N . PHE A 1 215 ? -5.316 -5.559 -11.844 1 97.56 215 PHE A N 1
ATOM 1728 C CA . PHE A 1 215 ? -6.129 -4.723 -10.977 1 97.56 215 PHE A CA 1
ATOM 1729 C C . PHE A 1 215 ? -7.547 -4.586 -11.516 1 97.56 215 PHE A C 1
ATOM 1731 O O . PHE A 1 215 ? -8.523 -4.816 -10.797 1 97.56 215 PHE A O 1
ATOM 1738 N N . LYS A 1 216 ? -7.641 -4.227 -12.781 1 98.12 216 LYS A N 1
ATOM 1739 C CA . LYS A 1 216 ? -8.945 -4.031 -13.406 1 98.12 216 LYS A CA 1
ATOM 1740 C C . LYS A 1 216 ? -9.766 -5.316 -13.367 1 98.12 216 LYS A C 1
ATOM 1742 O O . LYS A 1 216 ? -10.969 -5.277 -13.094 1 98.12 216 LYS A O 1
ATOM 1747 N N . GLU A 1 217 ? -9.117 -6.395 -13.609 1 98.69 217 GLU A N 1
ATOM 1748 C CA . GLU A 1 217 ? -9.82 -7.676 -13.648 1 98.69 217 GLU A CA 1
ATOM 1749 C C . GLU A 1 217 ? -10.281 -8.102 -12.258 1 98.69 217 GLU A C 1
ATOM 1751 O O . GLU A 1 217 ? -11.359 -8.672 -12.109 1 98.69 217 GLU A O 1
ATOM 1756 N N . ILE A 1 218 ? -9.477 -7.848 -11.242 1 98.75 218 ILE A N 1
ATOM 1757 C CA . ILE A 1 218 ? -9.852 -8.18 -9.875 1 98.75 218 ILE A CA 1
ATOM 1758 C C . ILE A 1 218 ? -11.078 -7.367 -9.453 1 98.75 218 ILE A C 1
ATOM 1760 O O . ILE A 1 218 ? -12.055 -7.918 -8.945 1 98.75 218 ILE A O 1
ATOM 1764 N N . VAL A 1 219 ? -11.047 -6.082 -9.703 1 98.69 219 VAL A N 1
ATOM 1765 C CA . VAL A 1 219 ? -12.148 -5.207 -9.305 1 98.69 219 VAL A CA 1
ATOM 1766 C C . VAL A 1 219 ? -13.414 -5.59 -10.062 1 98.69 219 VAL A C 1
ATOM 1768 O O . VAL A 1 219 ? -14.5 -5.656 -9.484 1 98.69 219 VAL A O 1
ATOM 1771 N N . ARG A 1 220 ? -13.266 -5.852 -11.367 1 98.69 220 ARG A N 1
ATOM 1772 C CA . ARG A 1 220 ? -14.398 -6.297 -12.164 1 98.69 220 ARG A CA 1
ATOM 1773 C C . ARG A 1 220 ? -15.008 -7.574 -11.594 1 98.69 220 ARG A C 1
ATOM 1775 O O . ARG A 1 220 ? -16.219 -7.676 -11.438 1 98.69 220 ARG A O 1
ATOM 1782 N N . ALA A 1 221 ? -14.141 -8.531 -11.32 1 98.69 221 ALA A N 1
ATOM 1783 C CA . ALA A 1 221 ? -14.602 -9.812 -10.805 1 98.69 221 ALA A CA 1
ATOM 1784 C C . ALA A 1 221 ? -15.328 -9.641 -9.469 1 98.69 221 ALA A C 1
ATOM 1786 O O . ALA A 1 221 ? -16.344 -10.305 -9.219 1 98.69 221 ALA A O 1
ATOM 1787 N N . ILE A 1 222 ? -14.836 -8.766 -8.586 1 98.81 222 ILE A N 1
ATOM 1788 C CA . ILE A 1 222 ? -15.469 -8.508 -7.305 1 98.81 222 ILE A CA 1
ATOM 1789 C C . ILE A 1 222 ? -16.859 -7.895 -7.523 1 98.81 222 ILE A C 1
ATOM 1791 O O . ILE A 1 222 ? -17.844 -8.328 -6.918 1 98.81 222 ILE A O 1
ATOM 1795 N N . ARG A 1 223 ? -16.938 -6.922 -8.375 1 98.62 223 ARG A N 1
ATOM 1796 C CA . ARG A 1 223 ? -18.219 -6.27 -8.672 1 98.62 223 ARG A CA 1
ATOM 1797 C C . ARG A 1 223 ? -19.234 -7.277 -9.172 1 98.62 223 ARG A C 1
ATOM 1799 O O . ARG A 1 223 ? -20.422 -7.191 -8.836 1 98.62 223 ARG A O 1
ATOM 1806 N N . GLU A 1 224 ? -18.797 -8.227 -9.961 1 98.31 224 GLU A N 1
ATOM 1807 C CA . GLU A 1 224 ? -19.688 -9.188 -10.594 1 98.31 224 GLU A CA 1
ATOM 1808 C C . GLU A 1 224 ? -20.062 -10.312 -9.633 1 98.31 224 GLU A C 1
ATOM 1810 O O . GLU A 1 224 ? -21.234 -10.719 -9.578 1 98.31 224 GLU A O 1
ATOM 1815 N N . SER A 1 225 ? -19.094 -10.758 -8.859 1 98.12 225 SER A N 1
ATOM 1816 C CA . SER A 1 225 ? -19.312 -11.992 -8.117 1 98.12 225 SER A CA 1
ATOM 1817 C C . SER A 1 225 ? -19.562 -11.711 -6.637 1 98.12 225 SER A C 1
ATOM 1819 O O . SER A 1 225 ? -20.188 -12.516 -5.945 1 98.12 225 SER A O 1
ATOM 1821 N N . TYR A 1 226 ? -18.953 -10.672 -6.148 1 98 226 TYR A N 1
ATOM 1822 C CA . TYR A 1 226 ? -19.109 -10.258 -4.758 1 98 226 TYR A CA 1
ATOM 1823 C C . TYR A 1 226 ? -19.484 -8.789 -4.668 1 98 226 TYR A C 1
ATOM 1825 O O . TYR A 1 226 ? -18.781 -8 -4.008 1 98 226 TYR A O 1
ATOM 1833 N N . PRO A 1 227 ? -20.656 -8.438 -5.188 1 98.25 227 PRO A N 1
ATOM 1834 C CA . PRO A 1 227 ? -21 -7.012 -5.289 1 98.25 227 PRO A CA 1
ATOM 1835 C C . PRO A 1 227 ? -21.016 -6.316 -3.928 1 98.25 227 PRO A C 1
ATOM 1837 O O . PRO A 1 227 ? -20.719 -5.117 -3.84 1 98.25 227 PRO A O 1
ATOM 1840 N N . GLU A 1 228 ? -21.281 -6.977 -2.84 1 98.38 228 GLU A N 1
ATOM 1841 C CA . GLU A 1 228 ? -21.312 -6.387 -1.505 1 98.38 228 GLU A CA 1
ATOM 1842 C C . GLU A 1 228 ? -19.922 -5.977 -1.047 1 98.38 228 GLU A C 1
ATOM 1844 O O . GLU A 1 228 ? -19.781 -5.215 -0.089 1 98.38 228 GLU A O 1
ATOM 1849 N N . MET A 1 229 ? -18.906 -6.5 -1.795 1 98.69 229 MET A N 1
ATOM 1850 C CA . MET A 1 229 ? -17.516 -6.191 -1.438 1 98.69 229 MET A CA 1
ATOM 1851 C C . MET A 1 229 ? -16.922 -5.172 -2.402 1 98.69 229 MET A C 1
ATOM 1853 O O . MET A 1 229 ? -15.758 -4.793 -2.27 1 98.69 229 MET A O 1
ATOM 1857 N N . ALA A 1 230 ? -17.703 -4.758 -3.385 1 98.75 230 ALA A N 1
ATOM 1858 C CA . ALA A 1 230 ? -17.234 -3.693 -4.266 1 98.75 230 ALA A CA 1
ATOM 1859 C C . ALA A 1 230 ? -16.938 -2.418 -3.48 1 98.75 230 ALA A C 1
ATOM 1861 O O . ALA A 1 230 ? -17.688 -2.066 -2.559 1 98.75 230 ALA A O 1
ATOM 1862 N N . PRO A 1 231 ? -15.867 -1.734 -3.832 1 98.12 231 PRO A N 1
ATOM 1863 C CA . PRO A 1 231 ? -15.492 -0.554 -3.053 1 98.12 231 PRO A CA 1
ATOM 1864 C C . PRO A 1 231 ? -16.656 0.416 -2.848 1 98.12 231 PRO A C 1
ATOM 1866 O O . PRO A 1 231 ? -16.859 0.911 -1.738 1 98.12 231 PRO A O 1
ATOM 1869 N N . GLU A 1 232 ? -17.422 0.66 -3.879 1 97.81 232 GLU A N 1
ATOM 1870 C CA . GLU A 1 232 ? -18.484 1.661 -3.824 1 97.81 232 GLU A CA 1
ATOM 1871 C C . GLU A 1 232 ? -19.641 1.187 -2.953 1 97.81 232 GLU A C 1
ATOM 1873 O O . GLU A 1 232 ? -20.516 1.976 -2.594 1 97.81 232 GLU A O 1
ATOM 1878 N N . ASN A 1 233 ? -19.703 -0.088 -2.631 1 98.38 233 ASN A N 1
ATOM 1879 C CA . ASN A 1 233 ? -20.812 -0.637 -1.856 1 98.38 233 ASN A CA 1
ATOM 1880 C C . ASN A 1 233 ? -20.438 -0.818 -0.389 1 98.38 233 ASN A C 1
ATOM 1882 O O . ASN A 1 233 ? -21.266 -1.239 0.421 1 98.38 233 ASN A O 1
ATOM 1886 N N . LEU A 1 234 ? -19.219 -0.544 -0.026 1 98.06 234 LEU A N 1
ATOM 1887 C CA . LEU A 1 234 ? -18.766 -0.625 1.36 1 98.06 234 LEU A CA 1
ATOM 1888 C C . LEU A 1 234 ? -18.859 0.735 2.043 1 98.06 234 LEU A C 1
ATOM 1890 O O . LEU A 1 234 ? -18.562 1.764 1.432 1 98.06 234 LEU A O 1
ATOM 1894 N N . PRO A 1 235 ? -19.266 0.746 3.301 1 95.5 235 PRO A N 1
ATOM 1895 C CA . PRO A 1 235 ? -19.297 2.021 4.016 1 95.5 235 PRO A CA 1
ATOM 1896 C C . PRO A 1 235 ? -17.906 2.564 4.336 1 95.5 235 PRO A C 1
ATOM 1898 O O . PRO A 1 235 ? -16.969 1.787 4.539 1 95.5 235 PRO A O 1
ATOM 1901 N N . LEU A 1 236 ? -17.812 3.854 4.438 1 95.31 236 LEU A N 1
ATOM 1902 C CA . LEU A 1 236 ? -16.594 4.52 4.863 1 95.31 236 LEU A CA 1
ATOM 1903 C C . LEU A 1 236 ? -16.422 4.445 6.379 1 95.31 236 LEU A C 1
ATOM 1905 O O . LEU A 1 236 ? -17.406 4.582 7.117 1 95.31 236 LEU A O 1
ATOM 1909 N N . HIS A 1 237 ? -15.211 4.102 6.75 1 96.94 237 HIS A N 1
ATOM 1910 C CA . HIS A 1 237 ? -14.914 4.316 8.164 1 96.94 237 HIS A CA 1
ATOM 1911 C C . HIS A 1 237 ? -14.859 5.805 8.492 1 96.94 237 HIS A C 1
ATOM 1913 O O . HIS A 1 237 ? -14.055 6.539 7.918 1 96.94 237 HIS A O 1
ATOM 1919 N N . LEU A 1 238 ? -15.742 6.246 9.422 1 97.5 238 LEU A N 1
ATOM 1920 C CA . LEU A 1 238 ? -15.883 7.629 9.867 1 97.5 238 LEU A CA 1
ATOM 1921 C C . LEU A 1 238 ? -16.484 8.5 8.766 1 97.5 238 LEU A C 1
ATOM 1923 O O . LEU A 1 238 ? -16.328 8.195 7.582 1 97.5 238 LEU A O 1
ATOM 1927 N N . CYS A 1 239 ? -17.094 9.508 9.086 1 96.44 239 CYS A N 1
ATOM 1928 C CA . CYS A 1 239 ? -17.891 10.289 8.148 1 96.44 239 CYS A CA 1
ATOM 1929 C C . CYS A 1 239 ? -17 11.227 7.336 1 96.44 239 CYS A C 1
ATOM 1931 O O . CYS A 1 239 ? -15.844 11.445 7.68 1 96.44 239 CYS A O 1
ATOM 1933 N N . ASP A 1 240 ? -17.562 11.703 6.258 1 96.31 240 ASP A N 1
ATOM 1934 C CA . ASP A 1 240 ? -16.953 12.797 5.508 1 96.31 240 ASP A CA 1
ATOM 1935 C C . ASP A 1 240 ? -16.781 14.039 6.383 1 96.31 240 ASP A C 1
ATOM 1937 O O . ASP A 1 240 ? -17.672 14.375 7.164 1 96.31 240 ASP A O 1
ATOM 1941 N N . TRP A 1 241 ? -15.656 14.68 6.184 1 96.94 241 TRP A N 1
ATOM 1942 C CA . TRP A 1 241 ? -15.367 15.797 7.078 1 96.94 241 TRP A CA 1
ATOM 1943 C C . TRP A 1 241 ? -16.438 16.875 6.988 1 96.94 241 TRP A C 1
ATOM 1945 O O . TRP A 1 241 ? -16.719 17.578 7.969 1 96.94 241 TRP A O 1
ATOM 1955 N N . LYS A 1 242 ? -17.062 17.016 5.867 1 95.81 242 LYS A N 1
ATOM 1956 C CA . LYS A 1 242 ? -18.078 18.047 5.648 1 95.81 242 LYS A CA 1
ATOM 1957 C C . LYS A 1 242 ? -19.344 17.766 6.469 1 95.81 242 LYS A C 1
ATOM 1959 O O . LYS A 1 242 ? -20.172 18.656 6.672 1 95.81 242 LYS A O 1
ATOM 1964 N N . SER A 1 243 ? -19.484 16.547 6.844 1 96.25 243 SER A N 1
ATOM 1965 C CA . SER A 1 243 ? -20.672 16.156 7.582 1 96.25 243 SER A CA 1
ATOM 1966 C C . SER A 1 243 ? -20.438 16.234 9.086 1 96.25 243 SER A C 1
ATOM 1968 O O . SER A 1 243 ? -21.359 15.977 9.875 1 96.25 243 SER A O 1
ATOM 1970 N N . ILE A 1 244 ? -19.234 16.656 9.531 1 97.75 244 ILE A N 1
ATOM 1971 C CA . ILE A 1 244 ? -18.922 16.734 10.953 1 97.75 244 ILE A CA 1
ATOM 1972 C C . ILE A 1 244 ? -19.625 17.938 11.57 1 97.75 244 ILE A C 1
ATOM 1974 O O . ILE A 1 244 ? -19.578 19.047 11.016 1 97.75 244 ILE A O 1
ATOM 1978 N N . ASP A 1 245 ? -20.328 17.734 12.68 1 96.81 245 ASP A N 1
ATOM 1979 C CA . ASP A 1 245 ? -20.875 18.812 13.484 1 96.81 245 ASP A CA 1
ATOM 1980 C C . ASP A 1 245 ? -19.828 19.391 14.43 1 96.81 245 ASP A C 1
ATOM 1982 O O . ASP A 1 245 ? -19.453 18.75 15.414 1 96.81 245 ASP A O 1
ATOM 1986 N N . PRO A 1 246 ? -19.375 20.594 14.117 1 94.19 246 PRO A N 1
ATOM 1987 C CA . PRO A 1 246 ? -18.312 21.156 14.945 1 94.19 246 PRO A CA 1
ATOM 1988 C C . PRO A 1 246 ? -18.734 21.344 16.391 1 94.19 246 PRO A C 1
ATOM 1990 O O . PRO A 1 246 ? -17.875 21.516 17.281 1 94.19 246 PRO A O 1
ATOM 1993 N N . LYS A 1 247 ? -20.047 21.297 16.688 1 95.31 247 LYS A N 1
ATOM 1994 C CA . LYS A 1 247 ? -20.562 21.484 18.047 1 95.31 247 LYS A CA 1
ATOM 1995 C C . LYS A 1 247 ? -20.734 20.141 18.75 1 95.31 247 LYS A C 1
ATOM 1997 O O . LYS A 1 247 ? -20.906 20.094 19.969 1 95.31 247 LYS A O 1
ATOM 2002 N N . ASP A 1 248 ? -20.625 19.094 17.984 1 96.31 248 ASP A N 1
ATOM 2003 C CA . ASP A 1 248 ? -20.719 17.734 18.516 1 96.31 248 ASP A CA 1
ATOM 2004 C C . ASP A 1 248 ? -19.828 16.766 17.734 1 96.31 248 ASP A C 1
ATOM 2006 O O . ASP A 1 248 ? -20.312 16.062 16.844 1 96.31 248 ASP A O 1
ATOM 2010 N N . LEU A 1 249 ? -18.625 16.594 18.141 1 95.94 249 LEU A N 1
ATOM 2011 C CA . LEU A 1 249 ? -17.625 15.844 17.375 1 95.94 249 LEU A CA 1
ATOM 2012 C C . LEU A 1 249 ? -17.922 14.352 17.391 1 95.94 249 LEU A C 1
ATOM 2014 O O . LEU A 1 249 ? -17.344 13.578 16.641 1 95.94 249 LEU A O 1
ATOM 2018 N N . SER A 1 250 ? -18.875 13.891 18.172 1 94.56 250 SER A N 1
ATOM 2019 C CA . SER A 1 250 ? -19.281 12.492 18.125 1 94.56 250 SER A CA 1
ATOM 2020 C C . SER A 1 250 ? -19.875 12.141 16.766 1 94.56 250 SER A C 1
ATOM 2022 O O . SER A 1 250 ? -19.984 10.961 16.406 1 94.56 250 SER A O 1
ATOM 2024 N N . SER A 1 251 ? -20.25 13.156 16.062 1 95.75 251 SER A N 1
ATOM 2025 C CA . SER A 1 251 ? -20.797 12.977 14.719 1 95.75 251 SER A CA 1
ATOM 2026 C C . SER A 1 251 ? -19.797 12.289 13.797 1 95.75 251 SER A C 1
ATOM 2028 O O . SER A 1 251 ? -20.172 11.742 12.758 1 95.75 251 SER A O 1
ATOM 2030 N N . ILE A 1 252 ? -18.547 12.297 14.164 1 96.62 252 ILE A N 1
ATOM 2031 C CA . ILE A 1 252 ? -17.484 11.68 13.391 1 96.62 252 ILE A CA 1
ATOM 2032 C C . ILE A 1 252 ? -17.734 10.188 13.234 1 96.62 252 ILE A C 1
ATOM 2034 O O . ILE A 1 252 ? -17.406 9.594 12.211 1 96.62 252 ILE A O 1
ATOM 2038 N N . PHE A 1 253 ? -18.438 9.609 14.266 1 93.75 253 PHE A N 1
ATOM 2039 C CA . PHE A 1 253 ? -18.594 8.156 14.336 1 93.75 253 PHE A CA 1
ATOM 2040 C C . PHE A 1 253 ? -19.953 7.738 13.773 1 93.75 253 PHE A C 1
ATOM 2042 O O . PHE A 1 253 ? -20.328 6.566 13.867 1 93.75 253 PHE A O 1
ATOM 2049 N N . ALA A 1 254 ? -20.656 8.727 13.242 1 83.19 254 ALA A N 1
ATOM 2050 C CA . ALA A 1 254 ? -21.984 8.43 12.727 1 83.19 254 ALA A CA 1
ATOM 2051 C C . ALA A 1 254 ? -21.906 7.75 11.359 1 83.19 254 ALA A C 1
ATOM 2053 O O . ALA A 1 254 ? -20.953 7.973 10.602 1 83.19 254 ALA A O 1
ATOM 2054 N N . MET B 1 1 ? 2.096 -15.68 13.141 1 83.5 1 MET B N 1
ATOM 2055 C CA . MET B 1 1 ? 2.723 -14.75 12.211 1 83.5 1 MET B CA 1
ATOM 2056 C C . MET B 1 1 ? 2.145 -13.344 12.359 1 83.5 1 MET B C 1
ATOM 2058 O O . MET B 1 1 ? 1.517 -12.82 11.438 1 83.5 1 MET B O 1
ATOM 2062 N N . GLU B 1 2 ? 2.266 -12.82 13.461 1 89.88 2 GLU B N 1
ATOM 2063 C CA . GLU B 1 2 ? 1.745 -11.477 13.734 1 89.88 2 GLU B CA 1
ATOM 2064 C C . GLU B 1 2 ? 2.73 -10.406 13.289 1 89.88 2 GLU B C 1
ATOM 2066 O O . GLU B 1 2 ? 3.84 -10.312 13.82 1 89.88 2 GLU B O 1
ATOM 2071 N N . TYR B 1 3 ? 2.346 -9.695 12.32 1 96.25 3 TYR B N 1
ATOM 2072 C CA . TYR B 1 3 ? 3.17 -8.594 11.828 1 96.25 3 TYR B CA 1
ATOM 2073 C C . TYR B 1 3 ? 3.051 -7.375 12.734 1 96.25 3 TYR B C 1
ATOM 2075 O O . TYR B 1 3 ? 1.963 -7.059 13.219 1 96.25 3 TYR B O 1
ATOM 2083 N N . GLY B 1 4 ? 4.18 -6.754 13.07 1 97.88 4 GLY B N 1
ATOM 2084 C CA . GLY B 1 4 ? 4.086 -5.391 13.562 1 97.88 4 GLY B CA 1
ATOM 2085 C C . GLY B 1 4 ? 3.482 -4.43 12.555 1 97.88 4 GLY B C 1
ATOM 2086 O O . GLY B 1 4 ? 3.41 -4.738 11.359 1 97.88 4 GLY B O 1
ATOM 2087 N N . LYS B 1 5 ? 3.025 -3.332 13.086 1 98.31 5 LYS B N 1
ATOM 2088 C CA . LYS B 1 5 ? 2.355 -2.385 12.195 1 98.31 5 LYS B CA 1
ATOM 2089 C C . LYS B 1 5 ? 3.029 -1.016 12.242 1 98.31 5 LYS B C 1
ATOM 2091 O O . LYS B 1 5 ? 3.461 -0.567 13.305 1 98.31 5 LYS B O 1
ATOM 2096 N N . PHE B 1 6 ? 3.178 -0.444 11.094 1 98.88 6 PHE B N 1
ATOM 2097 C CA . PHE B 1 6 ? 3.514 0.959 10.891 1 98.88 6 PHE B CA 1
ATOM 2098 C C . PHE B 1 6 ? 2.295 1.746 10.43 1 98.88 6 PHE B C 1
ATOM 2100 O O . PHE B 1 6 ? 1.904 1.665 9.258 1 98.88 6 PHE B O 1
ATOM 2107 N N . ILE B 1 7 ? 1.683 2.545 11.312 1 98.88 7 ILE B N 1
ATOM 2108 C CA . ILE B 1 7 ? 0.446 3.254 11.008 1 98.88 7 ILE B CA 1
ATOM 2109 C C . ILE B 1 7 ? 0.769 4.652 10.477 1 98.88 7 ILE B C 1
ATOM 2111 O O . ILE B 1 7 ? 1.51 5.406 11.109 1 98.88 7 ILE B O 1
ATOM 2115 N N . LEU B 1 8 ? 0.281 4.973 9.281 1 98.88 8 LEU B N 1
ATOM 2116 C CA . LEU B 1 8 ? 0.306 6.34 8.766 1 98.88 8 LEU B CA 1
ATOM 2117 C C . LEU B 1 8 ? -0.969 7.086 9.141 1 98.88 8 LEU B C 1
ATOM 2119 O O . LEU B 1 8 ? -2.016 6.891 8.516 1 98.88 8 LEU B O 1
ATOM 2123 N N . PHE B 1 9 ? -0.907 7.902 10.172 1 98.94 9 PHE B N 1
ATOM 2124 C CA . PHE B 1 9 ? -2.057 8.625 10.703 1 98.94 9 PHE B CA 1
ATOM 2125 C C . PHE B 1 9 ? -2.016 10.086 10.266 1 98.94 9 PHE B C 1
ATOM 2127 O O . PHE B 1 9 ? -1.057 10.805 10.57 1 98.94 9 PHE B O 1
ATOM 2134 N N . GLY B 1 10 ? -2.988 10.484 9.492 1 98.88 10 GLY B N 1
ATOM 2135 C CA . GLY B 1 10 ? -2.967 11.844 8.984 1 98.88 10 GLY B CA 1
ATOM 2136 C C . GLY B 1 10 ? -4.238 12.227 8.242 1 98.88 10 GLY B C 1
ATOM 2137 O O . GLY B 1 10 ? -5.281 11.594 8.43 1 98.88 10 GLY B O 1
ATOM 2138 N N . ASP B 1 11 ? -4.203 13.312 7.523 1 98.62 11 ASP B N 1
ATOM 2139 C CA . ASP B 1 11 ? -5.367 13.836 6.812 1 98.62 11 ASP B CA 1
ATOM 2140 C C . ASP B 1 11 ? -5.391 13.352 5.363 1 98.62 11 ASP B C 1
ATOM 2142 O O . ASP B 1 11 ? -5.094 12.188 5.09 1 98.62 11 ASP B O 1
ATOM 2146 N N . SER B 1 12 ? -5.816 14.18 4.422 1 98 12 SER B N 1
ATOM 2147 C CA . SER B 1 12 ? -5.941 13.773 3.025 1 98 12 SER B CA 1
ATOM 2148 C C . SER B 1 12 ? -4.578 13.477 2.412 1 98 12 SER B C 1
ATOM 2150 O O . SER B 1 12 ? -4.461 12.625 1.528 1 98 12 SER B O 1
ATOM 2152 N N . ILE B 1 13 ? -3.545 14.195 2.812 1 98.19 13 ILE B N 1
ATOM 2153 C CA . ILE B 1 13 ? -2.209 13.961 2.268 1 98.19 13 ILE B CA 1
ATOM 2154 C C . ILE B 1 13 ? -1.768 12.531 2.568 1 98.19 13 ILE B C 1
ATOM 2156 O O . ILE B 1 13 ? -1.133 11.883 1.731 1 98.19 13 ILE B O 1
ATOM 2160 N N . THR B 1 14 ? -2.125 12.047 3.754 1 98.44 14 THR B N 1
ATOM 2161 C CA . THR B 1 14 ? -1.878 10.656 4.113 1 98.44 14 THR B CA 1
ATOM 2162 C C . THR B 1 14 ? -2.828 9.727 3.361 1 98.44 14 THR B C 1
ATOM 2164 O O . THR B 1 14 ? -2.396 8.742 2.756 1 98.44 14 THR B O 1
ATOM 2167 N N . GLN B 1 15 ? -4.125 10.062 3.373 1 98 15 GLN B N 1
ATOM 2168 C CA . GLN B 1 15 ? -5.133 9.219 2.744 1 98 15 GLN B CA 1
ATOM 2169 C C . GLN B 1 15 ? -4.805 8.969 1.273 1 98 15 GLN B C 1
ATOM 2171 O O . GLN B 1 15 ? -4.973 7.859 0.771 1 98 15 GLN B O 1
ATOM 2176 N N . PHE B 1 16 ? -4.273 10 0.595 1 96.75 16 PHE B N 1
ATOM 2177 C CA . PHE B 1 16 ? -4.105 9.945 -0.853 1 96.75 16 PHE B CA 1
ATOM 2178 C C . PHE B 1 16 ? -2.713 9.438 -1.214 1 96.75 16 PHE B C 1
ATOM 2180 O O . PHE B 1 16 ? -2.309 9.492 -2.377 1 96.75 16 PHE B O 1
ATOM 2187 N N . SER B 1 17 ? -2.018 8.922 -0.224 1 95.31 17 SER B N 1
ATOM 2188 C CA . SER B 1 17 ? -0.629 8.555 -0.477 1 95.31 17 SER B CA 1
ATOM 2189 C C . SER B 1 17 ? -0.537 7.254 -1.272 1 95.31 17 SER B C 1
ATOM 2191 O O . SER B 1 17 ? 0.56 6.758 -1.537 1 95.31 17 SER B O 1
ATOM 2193 N N . CYS B 1 18 ? -1.693 6.691 -1.758 1 92.25 18 CYS B N 1
ATOM 2194 C CA . CYS B 1 18 ? -1.72 5.539 -2.654 1 92.25 18 CYS B CA 1
ATOM 2195 C C . CYS B 1 18 ? -2.221 5.938 -4.039 1 92.25 18 CYS B C 1
ATOM 2197 O O . CYS B 1 18 ? -2.244 5.117 -4.953 1 92.25 18 CYS B O 1
ATOM 2199 N N . SER B 1 19 ? -2.674 7.09 -4.25 1 80 19 SER B N 1
ATOM 2200 C CA . SER B 1 19 ? -3.379 7.512 -5.457 1 80 19 SER B CA 1
ATOM 2201 C C . SER B 1 19 ? -2.402 7.902 -6.562 1 80 19 SER B C 1
ATOM 2203 O O . SER B 1 19 ? -2.807 8.117 -7.707 1 80 19 SER B O 1
ATOM 2205 N N . HIS B 1 20 ? -1.183 7.992 -6.238 1 68.56 20 HIS B N 1
ATOM 2206 C CA . HIS B 1 20 ? -0.19 8.461 -7.195 1 68.56 20 HIS B CA 1
ATOM 2207 C C . HIS B 1 20 ? 0.659 7.305 -7.719 1 68.56 20 HIS B C 1
ATOM 2209 O O . HIS B 1 20 ? 0.647 6.215 -7.148 1 68.56 20 HIS B O 1
ATOM 2215 N N . GLU B 1 21 ? 1.22 7.551 -8.789 1 67.38 21 GLU B N 1
ATOM 2216 C CA . GLU B 1 21 ? 2.178 6.598 -9.344 1 67.38 21 GLU B CA 1
ATOM 2217 C C . GLU B 1 21 ? 3.23 6.207 -8.312 1 67.38 21 GLU B C 1
ATOM 2219 O O . GLU B 1 21 ? 3.672 5.059 -8.266 1 67.38 21 GLU B O 1
ATOM 2224 N N . TYR B 1 22 ? 3.623 7.164 -7.645 1 69 22 TYR B N 1
ATOM 2225 C CA . TYR B 1 22 ? 4.469 6.945 -6.477 1 69 22 TYR B CA 1
ATOM 2226 C C . TYR B 1 22 ? 3.873 7.605 -5.242 1 69 22 TYR B C 1
ATOM 2228 O O . TYR B 1 22 ? 3.721 8.828 -5.195 1 69 22 TYR B O 1
ATOM 2236 N N . GLY B 1 23 ? 3.482 6.699 -4.41 1 86.56 23 GLY B N 1
ATOM 2237 C CA . GLY B 1 23 ? 2.926 7.215 -3.168 1 86.56 23 GLY B CA 1
ATOM 2238 C C . GLY B 1 23 ? 3.729 6.816 -1.943 1 86.56 23 GLY B C 1
ATOM 2239 O O . GLY B 1 23 ? 4.562 5.914 -2.008 1 86.56 23 GLY B O 1
ATOM 2240 N N . LEU B 1 24 ? 3.582 7.617 -0.91 1 95.19 24 LEU B N 1
ATOM 2241 C CA . LEU B 1 24 ? 4.246 7.387 0.367 1 95.19 24 LEU B CA 1
ATOM 2242 C C . LEU B 1 24 ? 3.928 5.996 0.905 1 95.19 24 LEU B C 1
ATOM 2244 O O . LEU B 1 24 ? 4.832 5.246 1.276 1 95.19 24 LEU B O 1
ATOM 2248 N N . HIS B 1 25 ? 2.658 5.598 0.896 1 96.81 25 HIS B N 1
ATOM 2249 C CA . HIS B 1 25 ? 2.213 4.34 1.481 1 96.81 25 HIS B CA 1
ATOM 2250 C C . HIS B 1 25 ? 2.848 3.146 0.772 1 96.81 25 HIS B C 1
ATOM 2252 O O . HIS B 1 25 ? 3.492 2.312 1.41 1 96.81 25 HIS B O 1
ATOM 2258 N N . PRO B 1 26 ? 2.779 3.039 -0.563 1 95.94 26 PRO B N 1
ATOM 2259 C CA . PRO B 1 26 ? 3.381 1.878 -1.221 1 95.94 26 PRO B CA 1
ATOM 2260 C C . PRO B 1 26 ? 4.906 1.861 -1.113 1 95.94 26 PRO B C 1
ATOM 2262 O O . PRO B 1 26 ? 5.512 0.79 -1.045 1 95.94 26 PRO B O 1
ATOM 2265 N N . ALA B 1 27 ? 5.543 3.012 -1.12 1 96.06 27 ALA B N 1
ATOM 2266 C CA . ALA B 1 27 ? 6.996 3.062 -0.982 1 96.06 27 ALA B CA 1
ATOM 2267 C C . ALA B 1 27 ? 7.438 2.514 0.372 1 96.06 27 ALA B C 1
ATOM 2269 O O . ALA B 1 27 ? 8.383 1.726 0.451 1 96.06 27 ALA B O 1
ATOM 2270 N N . LEU B 1 28 ? 6.715 2.938 1.408 1 97.81 28 LEU B N 1
ATOM 2271 C CA . LEU B 1 28 ? 7.023 2.439 2.744 1 97.81 28 LEU B CA 1
ATOM 2272 C C . LEU B 1 28 ? 6.727 0.947 2.85 1 97.81 28 LEU B C 1
ATOM 2274 O O . LEU B 1 28 ? 7.512 0.192 3.428 1 97.81 28 LEU B O 1
ATOM 2278 N N . GLN B 1 29 ? 5.59 0.542 2.301 1 97.44 29 GLN B N 1
ATOM 2279 C CA . GLN B 1 29 ? 5.27 -0.88 2.357 1 97.44 29 GLN B CA 1
ATOM 2280 C C . GLN B 1 29 ? 6.336 -1.712 1.65 1 97.44 29 GLN B C 1
ATOM 2282 O O . GLN B 1 29 ? 6.676 -2.809 2.1 1 97.44 29 GLN B O 1
ATOM 2287 N N . ASN B 1 30 ? 6.812 -1.193 0.563 1 96.69 30 ASN B N 1
ATOM 2288 C CA . ASN B 1 30 ? 7.812 -1.931 -0.201 1 96.69 30 ASN B CA 1
ATOM 2289 C C . ASN B 1 30 ? 9.062 -2.203 0.629 1 96.69 30 ASN B C 1
ATOM 2291 O O . ASN B 1 30 ? 9.562 -3.328 0.655 1 96.69 30 ASN B O 1
ATOM 2295 N N . VAL B 1 31 ? 9.578 -1.25 1.354 1 97.38 31 VAL B N 1
ATOM 2296 C CA . VAL B 1 31 ? 10.836 -1.437 2.076 1 97.38 31 VAL B CA 1
ATOM 2297 C C . VAL B 1 31 ? 10.586 -2.26 3.338 1 97.38 31 VAL B C 1
ATOM 2299 O O . VAL B 1 31 ? 11.508 -2.871 3.881 1 97.38 31 VAL B O 1
ATOM 2302 N N . TYR B 1 32 ? 9.297 -2.301 3.781 1 98.44 32 TYR B N 1
ATOM 2303 C CA . TYR B 1 32 ? 8.984 -3.066 4.984 1 98.44 32 TYR B CA 1
ATOM 2304 C C . TYR B 1 32 ? 8.328 -4.395 4.625 1 98.44 32 TYR B C 1
ATOM 2306 O O . TYR B 1 32 ? 7.762 -5.066 5.492 1 98.44 32 TYR B O 1
ATOM 2314 N N . MET B 1 33 ? 8.383 -4.746 3.355 1 98 33 MET B N 1
ATOM 2315 C CA . MET B 1 33 ? 7.727 -5.969 2.9 1 98 33 MET B CA 1
ATOM 2316 C C . MET B 1 33 ? 8.195 -7.172 3.705 1 98 33 MET B C 1
ATOM 2318 O O . MET B 1 33 ? 9.398 -7.344 3.932 1 98 33 MET B O 1
ATOM 2322 N N . ARG B 1 34 ? 7.215 -8.023 4.223 1 97.69 34 ARG B N 1
ATOM 2323 C CA . ARG B 1 34 ? 7.418 -9.219 5.035 1 97.69 34 ARG B CA 1
ATOM 2324 C C . ARG B 1 34 ? 8.055 -8.867 6.375 1 97.69 34 ARG B C 1
ATOM 2326 O O . ARG B 1 34 ? 8.602 -9.742 7.055 1 97.69 34 ARG B O 1
ATOM 2333 N N . ARG B 1 35 ? 8.07 -7.602 6.77 1 98.25 35 ARG B N 1
ATOM 2334 C CA . ARG B 1 35 ? 8.641 -7.148 8.031 1 98.25 35 ARG B CA 1
ATOM 2335 C C . ARG B 1 35 ? 7.594 -6.434 8.883 1 98.25 35 ARG B C 1
ATOM 2337 O O . ARG B 1 35 ? 7.289 -6.863 9.992 1 98.25 35 ARG B O 1
ATOM 2344 N N . LEU B 1 36 ? 6.988 -5.391 8.414 1 98.62 36 LEU B N 1
ATOM 2345 C CA . LEU B 1 36 ? 5.875 -4.656 9.016 1 98.62 36 LEU B CA 1
ATOM 2346 C C . LEU B 1 36 ? 4.754 -4.453 8 1 98.62 36 LEU B C 1
ATOM 2348 O O . LEU B 1 36 ? 5.012 -4.297 6.805 1 98.62 36 LEU B O 1
ATOM 2352 N N . ASP B 1 37 ? 3.574 -4.465 8.484 1 98.31 37 ASP B N 1
ATOM 2353 C CA . ASP B 1 37 ? 2.469 -3.957 7.676 1 98.31 37 ASP B CA 1
ATOM 2354 C C . ASP B 1 37 ? 2.352 -2.439 7.797 1 98.31 37 ASP B C 1
ATOM 2356 O O . ASP B 1 37 ? 2.293 -1.903 8.906 1 98.31 37 ASP B O 1
ATOM 2360 N N . VAL B 1 38 ? 2.352 -1.764 6.672 1 98.31 38 VAL B N 1
ATOM 2361 C CA . VAL B 1 38 ? 2.084 -0.329 6.656 1 98.31 38 VAL B CA 1
ATOM 2362 C C . VAL B 1 38 ? 0.597 -0.081 6.418 1 98.31 38 VAL B C 1
ATOM 2364 O O . VAL B 1 38 ? 0.039 -0.529 5.414 1 98.31 38 VAL B O 1
ATOM 2367 N N . ILE B 1 39 ? -0.026 0.586 7.344 1 98.25 39 ILE B N 1
ATOM 2368 C CA . ILE B 1 39 ? -1.473 0.775 7.316 1 98.25 39 ILE B CA 1
ATOM 2369 C C . ILE B 1 39 ? -1.796 2.262 7.18 1 98.25 39 ILE B C 1
ATOM 2371 O O . ILE B 1 39 ? -1.277 3.088 7.934 1 98.25 39 ILE B O 1
ATOM 2375 N N . ASN B 1 40 ? -2.598 2.588 6.184 1 98 40 ASN B N 1
ATOM 2376 C CA . ASN B 1 40 ? -3.023 3.965 5.953 1 98 40 ASN B CA 1
ATOM 2377 C C . ASN B 1 40 ? -4.246 4.32 6.793 1 98 40 ASN B C 1
ATOM 2379 O O . ASN B 1 40 ? -5.309 3.719 6.633 1 98 40 ASN B O 1
ATOM 2383 N N . ARG B 1 41 ? -4.094 5.176 7.703 1 98.56 41 ARG B N 1
ATOM 2384 C CA . ARG B 1 41 ? -5.172 5.781 8.484 1 98.56 41 ARG B CA 1
ATOM 2385 C C . ARG B 1 41 ? -5.254 7.281 8.227 1 98.56 41 ARG B C 1
ATOM 2387 O O . ARG B 1 41 ? -5.172 8.078 9.164 1 98.56 41 ARG B O 1
ATOM 2394 N N . GLY B 1 42 ? -5.371 7.594 6.949 1 98.31 42 GLY B N 1
ATOM 2395 C CA . GLY B 1 42 ? -5.617 8.961 6.52 1 98.31 42 GLY B CA 1
ATOM 2396 C C . GLY B 1 42 ? -7.094 9.297 6.414 1 98.31 42 GLY B C 1
ATOM 2397 O O . GLY B 1 42 ? -7.895 8.469 5.977 1 98.31 42 GLY B O 1
ATOM 2398 N N . PHE B 1 43 ? -7.422 10.508 6.832 1 98.5 43 PHE B N 1
ATOM 2399 C CA . PHE B 1 43 ? -8.805 10.969 6.809 1 98.5 43 PHE B CA 1
ATOM 2400 C C . PHE B 1 43 ? -8.906 12.352 6.176 1 98.5 43 PHE B C 1
ATOM 2402 O O . PHE B 1 43 ? -8.609 13.359 6.82 1 98.5 43 PHE B O 1
ATOM 2409 N N . SER B 1 44 ? -9.352 12.359 4.953 1 98 44 SER B N 1
ATOM 2410 C CA . SER B 1 44 ? -9.422 13.578 4.156 1 98 44 SER B CA 1
ATOM 2411 C C . SER B 1 44 ? -10.211 14.664 4.879 1 98 44 SER B C 1
ATOM 2413 O O . SER B 1 44 ? -11.312 14.422 5.371 1 98 44 SER B O 1
ATOM 2415 N N . GLY B 1 45 ? -9.625 15.805 4.988 1 98.31 45 GLY B N 1
ATOM 2416 C CA . GLY B 1 45 ? -10.289 16.984 5.516 1 98.31 45 GLY B CA 1
ATOM 2417 C C . GLY B 1 45 ? -10.234 17.078 7.027 1 98.31 45 GLY B C 1
ATOM 2418 O O . GLY B 1 45 ? -10.562 18.109 7.609 1 98.31 45 GLY B O 1
ATOM 2419 N N . TYR B 1 46 ? -9.828 16.031 7.691 1 98.75 46 TYR B N 1
ATOM 2420 C CA . TYR B 1 46 ? -9.797 16 9.148 1 98.75 46 TYR B CA 1
ATOM 2421 C C . TYR B 1 46 ? -8.68 16.875 9.688 1 98.75 46 TYR B C 1
ATOM 2423 O O . TYR B 1 46 ? -7.637 17.031 9.047 1 98.75 46 TYR B O 1
ATOM 2431 N N . ASN B 1 47 ? -8.93 17.5 10.852 1 98.81 47 ASN B N 1
ATOM 2432 C CA . ASN B 1 47 ? -7.957 18.312 11.57 1 98.81 47 ASN B CA 1
ATOM 2433 C C . ASN B 1 47 ? -7.438 17.594 12.812 1 98.81 47 ASN B C 1
ATOM 2435 O O . ASN B 1 47 ? -7.734 16.422 13.023 1 98.81 47 ASN B O 1
ATOM 2439 N N . SER B 1 48 ? -6.562 18.25 13.547 1 98.88 48 SER B N 1
ATOM 2440 C CA . SER B 1 48 ? -5.949 17.641 14.719 1 98.88 48 SER B CA 1
ATOM 2441 C C . SER B 1 48 ? -6.98 17.391 15.812 1 98.88 48 SER B C 1
ATOM 2443 O O . SER B 1 48 ? -6.84 16.453 16.609 1 98.88 48 SER B O 1
ATOM 2445 N N . GLU B 1 49 ? -8.031 18.234 15.898 1 98.69 49 GLU B N 1
ATOM 2446 C 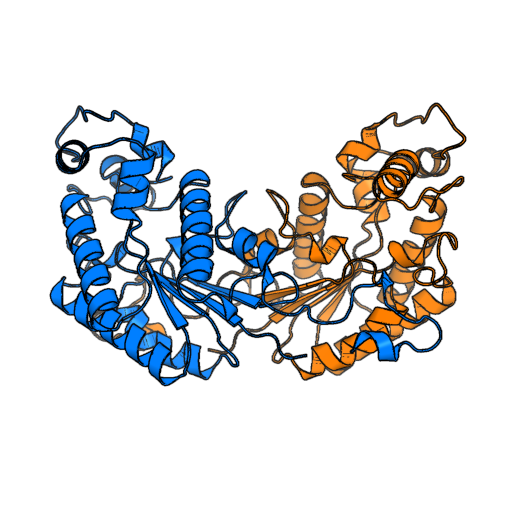CA . GLU B 1 49 ? -9.086 18.016 16.875 1 98.69 49 GLU B CA 1
ATOM 2447 C C . GLU B 1 49 ? -9.836 16.719 16.609 1 98.69 49 GLU B C 1
ATOM 2449 O O . GLU B 1 49 ? -10.109 15.945 17.531 1 98.69 49 GLU B O 1
ATOM 2454 N N . HIS B 1 50 ? -10.219 16.531 15.398 1 98.75 50 HIS B N 1
ATOM 2455 C CA . HIS B 1 50 ? -10.844 15.281 14.977 1 98.75 50 HIS B CA 1
ATOM 2456 C C . HIS B 1 50 ? -9.938 14.086 15.258 1 98.75 50 HIS B C 1
ATOM 2458 O O . HIS B 1 50 ? -10.383 13.062 15.781 1 98.75 50 HIS B O 1
ATOM 2464 N N . ALA B 1 51 ? -8.656 14.234 14.922 1 98.81 51 ALA B N 1
ATOM 2465 C CA . ALA B 1 51 ? -7.66 13.172 15.062 1 98.81 51 ALA B CA 1
ATOM 2466 C C . ALA B 1 51 ? -7.512 12.75 16.531 1 98.81 51 ALA B C 1
ATOM 2468 O O . ALA B 1 51 ? -7.43 11.555 16.828 1 98.81 51 ALA B O 1
ATOM 2469 N N . ARG B 1 52 ? -7.445 13.734 17.375 1 98.62 52 ARG B N 1
ATOM 2470 C CA . ARG B 1 52 ? -7.328 13.438 18.797 1 98.62 52 ARG B CA 1
ATOM 2471 C C . ARG B 1 52 ? -8.477 12.555 19.281 1 98.62 52 ARG B C 1
ATOM 2473 O O . ARG B 1 52 ? -8.289 11.688 20.125 1 98.62 52 ARG B O 1
ATOM 2480 N N . LEU B 1 53 ? -9.609 12.797 18.734 1 98.12 53 LEU B N 1
ATOM 2481 C CA . LEU B 1 53 ? -10.805 12.062 19.141 1 98.12 53 LEU B CA 1
ATOM 2482 C C . LEU B 1 53 ? -10.789 10.641 18.578 1 98.12 53 LEU B C 1
ATOM 2484 O O . LEU B 1 53 ? -11.25 9.711 19.25 1 98.12 53 LEU B O 1
ATOM 2488 N N . ILE B 1 54 ? -10.258 10.398 17.406 1 97.88 54 ILE B N 1
ATOM 2489 C CA . ILE B 1 54 ? -10.43 9.094 16.766 1 97.88 54 ILE B CA 1
ATOM 2490 C C . ILE B 1 54 ? -9.227 8.203 17.078 1 97.88 54 ILE B C 1
ATOM 2492 O O . ILE B 1 54 ? -9.305 6.98 16.953 1 97.88 54 ILE B O 1
ATOM 2496 N N . LEU B 1 55 ? -8.086 8.766 17.562 1 98.5 55 LEU B N 1
ATOM 2497 C CA . LEU B 1 55 ? -6.855 8 17.734 1 98.5 55 LEU B CA 1
ATOM 2498 C C . LEU B 1 55 ? -7.043 6.887 18.766 1 98.5 55 LEU B C 1
ATOM 2500 O O . LEU B 1 55 ? -6.609 5.754 18.547 1 98.5 55 LEU B O 1
ATOM 2504 N N . PRO B 1 56 ? -7.762 7.137 19.875 1 97.88 56 PRO B N 1
ATOM 2505 C CA . PRO B 1 56 ? -7.957 6.043 20.828 1 97.88 56 PRO B CA 1
ATOM 2506 C C . PRO B 1 56 ? -8.672 4.84 20.219 1 97.88 56 PRO B C 1
ATOM 2508 O O . PRO B 1 56 ? -8.367 3.695 20.562 1 97.88 56 PRO B O 1
ATOM 2511 N N . LYS B 1 57 ? -9.617 5.121 19.359 1 97.19 57 LYS B N 1
ATOM 2512 C CA . LYS B 1 57 ? -10.336 4.035 18.703 1 97.19 57 LYS B CA 1
ATOM 2513 C C . LYS B 1 57 ? -9.422 3.254 17.766 1 97.19 57 LYS B C 1
ATOM 2515 O O . LYS B 1 57 ? -9.531 2.031 17.672 1 97.19 57 LYS B O 1
ATOM 2520 N N . ILE B 1 58 ? -8.508 3.943 17.078 1 97.5 58 ILE B N 1
ATOM 2521 C CA . ILE B 1 58 ? -7.539 3.297 16.203 1 97.5 58 ILE B CA 1
ATOM 2522 C C . ILE B 1 58 ? -6.594 2.43 17.047 1 97.5 58 ILE B C 1
ATOM 2524 O O . ILE B 1 58 ? -6.336 1.274 16.688 1 97.5 58 ILE B O 1
ATOM 2528 N N . LEU B 1 59 ? -6.137 2.979 18.156 1 97.88 59 LEU B N 1
ATOM 2529 C CA . LEU B 1 59 ? -5.172 2.285 19 1 97.88 59 LEU B CA 1
ATOM 2530 C C . LEU B 1 59 ? -5.809 1.068 19.656 1 97.88 59 LEU B C 1
ATOM 2532 O O . LEU B 1 59 ? -5.117 0.096 19.984 1 97.88 59 LEU B O 1
ATOM 2536 N N . GLN B 1 60 ? -7.102 1.091 19.844 1 96.12 60 GLN B N 1
ATOM 2537 C CA . GLN B 1 60 ? -7.82 -0.036 20.438 1 96.12 60 GLN B CA 1
ATOM 2538 C C . GLN B 1 60 ? -8.031 -1.146 19.406 1 96.12 60 GLN B C 1
ATOM 2540 O O . GLN B 1 60 ? -7.969 -2.33 19.734 1 96.12 60 GLN B O 1
ATOM 2545 N N . ALA B 1 61 ? -8.234 -0.756 18.234 1 94.38 61 ALA B N 1
ATOM 2546 C CA . ALA B 1 61 ? -8.602 -1.707 17.188 1 94.38 61 ALA B CA 1
ATOM 2547 C C . ALA B 1 61 ? -7.363 -2.404 16.625 1 94.38 61 ALA B C 1
ATOM 2549 O O . ALA B 1 61 ? -7.453 -3.523 16.125 1 94.38 61 ALA B O 1
ATOM 2550 N N . GLU B 1 62 ? -6.27 -1.757 16.688 1 92.69 62 GLU B N 1
ATOM 2551 C CA . GLU B 1 62 ? -5.047 -2.277 16.078 1 92.69 62 GLU B CA 1
ATOM 2552 C C . GLU B 1 62 ? -4.105 -2.84 17.141 1 92.69 62 GLU B C 1
ATOM 2554 O O . GLU B 1 62 ? -3.951 -2.256 18.219 1 92.69 62 GLU B O 1
ATOM 2559 N N . ALA B 1 63 ? -3.518 -3.965 16.781 1 90.19 63 ALA B N 1
ATOM 2560 C CA . ALA B 1 63 ? -2.549 -4.574 17.688 1 90.19 63 ALA B CA 1
ATOM 2561 C C . ALA B 1 63 ? -1.132 -4.465 17.141 1 90.19 63 ALA B C 1
ATOM 2563 O O . ALA B 1 63 ? -0.943 -4.223 15.945 1 90.19 63 ALA B O 1
ATOM 2564 N N . ASN B 1 64 ? -0.166 -4.516 17.984 1 96.75 64 ASN B N 1
ATOM 2565 C CA . ASN B 1 64 ? 1.244 -4.66 17.641 1 96.75 64 ASN B CA 1
ATOM 2566 C C . ASN B 1 64 ? 1.737 -3.488 16.797 1 96.75 64 ASN B C 1
ATOM 2568 O O . ASN B 1 64 ? 2.443 -3.688 15.805 1 96.75 64 ASN B O 1
ATOM 2572 N N . ILE B 1 65 ? 1.266 -2.271 17.109 1 98.5 65 ILE B N 1
ATOM 2573 C CA . ILE B 1 65 ? 1.746 -1.074 16.422 1 98.5 65 ILE B CA 1
ATOM 2574 C C . ILE B 1 65 ? 3.156 -0.739 16.906 1 98.5 65 ILE B C 1
ATOM 2576 O O . ILE B 1 65 ? 3.398 -0.616 18.109 1 98.5 65 ILE B O 1
ATOM 2580 N N . LYS B 1 66 ? 4.098 -0.623 15.938 1 98.81 66 LYS B N 1
ATOM 2581 C CA . LYS B 1 66 ? 5.488 -0.329 16.266 1 98.81 66 LYS B CA 1
ATOM 2582 C C . LYS B 1 66 ? 5.824 1.133 15.992 1 98.81 66 LYS B C 1
ATOM 2584 O O . LYS B 1 66 ? 6.492 1.786 16.797 1 98.81 66 LYS B O 1
ATOM 2589 N N . LEU B 1 67 ? 5.375 1.602 14.867 1 98.88 67 LEU B N 1
ATOM 2590 C CA . LEU B 1 67 ? 5.633 2.953 14.383 1 98.88 67 LEU B CA 1
ATOM 2591 C C . LEU B 1 67 ? 4.328 3.656 14.023 1 98.88 67 LEU B C 1
ATOM 2593 O O . LEU B 1 67 ? 3.357 3.008 13.625 1 98.88 67 LEU B O 1
ATOM 2597 N N . MET B 1 68 ? 4.363 4.945 14.133 1 98.88 68 MET B N 1
ATOM 2598 C CA . MET B 1 68 ? 3.195 5.727 13.734 1 98.88 68 MET B CA 1
ATOM 2599 C C . MET B 1 68 ? 3.604 7.133 13.297 1 98.88 68 MET B C 1
ATOM 2601 O O . MET B 1 68 ? 4.344 7.816 14.008 1 98.88 68 MET B O 1
ATOM 2605 N N . THR B 1 69 ? 3.189 7.52 12.125 1 98.94 69 THR B N 1
ATOM 2606 C CA . THR B 1 69 ? 3.293 8.938 11.797 1 98.94 69 THR B CA 1
ATOM 2607 C C . THR B 1 69 ? 2.078 9.703 12.312 1 98.94 69 THR B C 1
ATOM 2609 O O . THR B 1 69 ? 0.972 9.156 12.367 1 98.94 69 THR B O 1
ATOM 2612 N N . ILE B 1 70 ? 2.266 10.82 12.773 1 98.94 70 ILE B N 1
ATOM 2613 C CA . ILE B 1 70 ? 1.234 11.797 13.117 1 98.94 70 ILE B CA 1
ATOM 2614 C C . ILE B 1 70 ? 1.394 13.047 12.258 1 98.94 70 ILE B C 1
ATOM 2616 O O . ILE B 1 70 ? 2.287 13.859 12.492 1 98.94 70 ILE B O 1
ATOM 2620 N N . PHE B 1 71 ? 0.576 13.148 11.18 1 98.94 71 PHE B N 1
ATOM 2621 C CA . PHE B 1 71 ? 0.757 14.141 10.125 1 98.94 71 PHE B CA 1
ATOM 2622 C C . PHE B 1 71 ? -0.509 14.969 9.93 1 98.94 71 PHE B C 1
ATOM 2624 O O . PHE B 1 71 ? -1.347 14.641 9.086 1 98.94 71 PHE B O 1
ATOM 2631 N N . PHE B 1 72 ? -0.674 16.031 10.766 1 98.94 72 PHE B N 1
ATOM 2632 C CA . PHE B 1 72 ? -1.786 16.969 10.719 1 98.94 72 PHE B CA 1
ATOM 2633 C C . PHE B 1 72 ? -1.279 18.406 10.758 1 98.94 72 PHE B C 1
ATOM 2635 O O . PHE B 1 72 ? -0.104 18.656 11.047 1 98.94 72 PHE B O 1
ATOM 2642 N N . GLY B 1 73 ? -2.086 19.328 10.484 1 98.81 73 GLY B N 1
ATOM 2643 C CA . GLY B 1 73 ? -1.727 20.734 10.531 1 98.81 73 GLY B CA 1
ATOM 2644 C C . GLY B 1 73 ? -2.189 21.516 9.32 1 98.81 73 GLY B C 1
ATOM 2645 O O . GLY B 1 73 ? -2.48 22.703 9.414 1 98.81 73 GLY B O 1
ATOM 2646 N N . THR B 1 74 ? -2.258 20.828 8.125 1 98.69 74 THR B N 1
ATOM 2647 C CA . THR B 1 74 ? -2.637 21.5 6.879 1 98.69 74 THR B CA 1
ATOM 2648 C C . THR B 1 74 ? -4.055 22.047 6.969 1 98.69 74 THR B C 1
ATOM 2650 O O . THR B 1 74 ? -4.273 23.234 6.738 1 98.69 74 THR B O 1
ATOM 2653 N N . ASN B 1 75 ? -5 21.219 7.371 1 98.75 75 ASN B N 1
ATOM 2654 C CA . ASN B 1 75 ? -6.379 21.688 7.504 1 98.75 75 ASN B CA 1
ATOM 2655 C C . ASN B 1 75 ? -6.555 22.594 8.719 1 98.75 75 ASN B C 1
ATOM 2657 O O . ASN B 1 75 ? -7.34 23.531 8.68 1 98.75 75 ASN B O 1
ATOM 2661 N N . ASP B 1 76 ? -5.785 22.344 9.758 1 98.88 76 ASP B N 1
ATOM 2662 C CA . ASP B 1 76 ? -5.82 23.156 10.977 1 98.88 76 ASP B CA 1
ATOM 2663 C C . ASP B 1 76 ? -5.48 24.609 10.688 1 98.88 76 ASP B C 1
ATOM 2665 O O . ASP B 1 76 ? -6.016 25.516 11.328 1 98.88 76 ASP B O 1
ATOM 2669 N N . ALA B 1 77 ? -4.68 24.812 9.727 1 98.75 77 ALA B N 1
ATOM 2670 C CA . ALA B 1 77 ? -4.074 26.109 9.477 1 98.75 77 ALA B CA 1
ATOM 2671 C C . ALA B 1 77 ? -4.934 26.953 8.531 1 98.75 77 ALA B C 1
ATOM 2673 O O . ALA B 1 77 ? -4.547 28.047 8.148 1 98.75 77 ALA B O 1
ATOM 2674 N N . TYR B 1 78 ? -6.055 26.391 8.141 1 97.62 78 TYR B N 1
ATOM 2675 C CA . TYR B 1 78 ? -6.934 27.188 7.297 1 97.62 78 TYR B CA 1
ATOM 2676 C C . TYR B 1 78 ? -7.426 28.438 8.039 1 97.62 78 TYR B C 1
ATOM 2678 O O . TYR B 1 78 ? -7.566 28.406 9.266 1 97.62 78 TYR B O 1
ATOM 2686 N N . ASP B 1 79 ? -7.629 29.484 7.316 1 95.25 79 ASP B N 1
ATOM 2687 C CA . ASP B 1 79 ? -8.086 30.75 7.898 1 95.25 79 ASP B CA 1
ATOM 2688 C C . ASP B 1 79 ? -9.609 30.844 7.863 1 95.25 79 ASP B C 1
ATOM 2690 O O . ASP B 1 79 ? -10.164 31.688 7.152 1 95.25 79 ASP B O 1
ATOM 2694 N N . TYR B 1 80 ? -10.258 30.016 8.68 1 93.75 80 TYR B N 1
ATOM 2695 C CA . TYR B 1 80 ? -11.703 30 8.914 1 93.75 80 TYR B CA 1
ATOM 2696 C C . TYR B 1 80 ? -12.469 30.109 7.602 1 93.75 80 TYR B C 1
ATOM 2698 O O . TYR B 1 80 ? -13.391 30.922 7.488 1 93.75 80 TYR B O 1
ATOM 2706 N N . ILE B 1 81 ? -12.016 29.391 6.637 1 94 81 ILE B N 1
ATOM 2707 C CA . ILE B 1 81 ? -12.711 29.359 5.355 1 94 81 ILE B CA 1
ATOM 2708 C C . ILE B 1 81 ? -13.961 28.484 5.473 1 94 81 ILE B C 1
ATOM 2710 O O . ILE B 1 81 ? -14.805 28.469 4.566 1 94 81 ILE B O 1
ATOM 2714 N N . ASN B 1 82 ? -14.086 27.75 6.562 1 93.56 82 ASN B N 1
ATOM 2715 C CA . ASN B 1 82 ? -15.266 27.016 7.004 1 93.56 82 ASN B CA 1
ATOM 2716 C C . ASN B 1 82 ? -15.297 26.859 8.523 1 93.56 82 ASN B C 1
ATOM 2718 O O . ASN B 1 82 ? -14.344 27.25 9.203 1 93.56 82 ASN B O 1
ATOM 2722 N N . ASP B 1 83 ? -16.328 26.344 9.016 1 94.31 83 ASP B N 1
ATOM 2723 C CA . ASP B 1 83 ? -16.5 26.297 10.461 1 94.31 83 ASP B CA 1
ATOM 2724 C C . ASP B 1 83 ? -16.047 24.953 11.023 1 94.31 83 ASP B C 1
ATOM 2726 O O . ASP B 1 83 ? -16.219 24.672 12.211 1 94.31 83 ASP B O 1
ATOM 2730 N N . ILE B 1 84 ? -15.406 24.141 10.258 1 97.38 84 ILE B N 1
ATOM 2731 C CA . ILE B 1 84 ? -15.18 22.766 10.68 1 97.38 84 ILE B CA 1
ATOM 2732 C C . ILE B 1 84 ? -13.68 22.516 10.852 1 97.38 84 ILE B C 1
ATOM 2734 O O . ILE B 1 84 ? -13.25 21.906 11.828 1 97.38 84 ILE B O 1
ATOM 2738 N N . GLN B 1 85 ? -12.82 23.125 10.016 1 97.94 85 GLN B N 1
ATOM 2739 C CA . GLN B 1 85 ? -11.477 22.562 9.875 1 97.94 85 GLN B CA 1
ATOM 2740 C C . GLN B 1 85 ? -10.469 23.359 10.711 1 97.94 85 GLN B C 1
ATOM 2742 O O . GLN B 1 85 ? -9.602 22.766 11.359 1 97.94 85 GLN B O 1
ATOM 2747 N N . THR B 1 86 ? -10.633 24.672 10.836 1 98.44 86 THR B N 1
ATOM 2748 C CA . THR B 1 86 ? -9.617 25.484 11.469 1 98.44 86 THR B CA 1
ATOM 2749 C C . THR B 1 86 ? -9.484 25.141 12.953 1 98.44 86 THR B C 1
ATOM 2751 O O . THR B 1 86 ? -10.484 24.969 13.648 1 98.44 86 THR B O 1
ATOM 2754 N N . VAL B 1 87 ? -8.227 24.953 13.391 1 98.69 87 VAL B N 1
ATOM 2755 C CA . VAL B 1 87 ? -7.879 24.766 14.805 1 98.69 87 VAL B CA 1
ATOM 2756 C C . VAL B 1 87 ? -6.848 25.812 15.219 1 98.69 87 VAL B C 1
ATOM 2758 O O . VAL B 1 87 ? -5.805 25.953 14.578 1 98.69 87 VAL B O 1
ATOM 2761 N N . ASP B 1 88 ? -7.129 26.5 16.297 1 98.31 88 ASP B N 1
ATOM 2762 C CA . ASP B 1 88 ? -6.184 27.516 16.781 1 98.31 88 ASP B CA 1
ATOM 2763 C C . ASP B 1 88 ? -4.828 26.875 17.094 1 98.31 88 ASP B C 1
ATOM 2765 O O . ASP B 1 88 ? -4.758 25.75 17.562 1 98.31 88 ASP B O 1
ATOM 2769 N N . LEU B 1 89 ? -3.768 27.688 16.922 1 98.69 89 LEU B N 1
ATOM 2770 C CA . LEU B 1 89 ? -2.396 27.203 17.016 1 98.69 89 LEU B CA 1
ATOM 2771 C C . LEU B 1 89 ? -2.146 26.531 18.359 1 98.69 89 LEU B C 1
ATOM 2773 O O . LEU B 1 89 ? -1.567 25.438 18.422 1 98.69 89 LEU B O 1
ATOM 2777 N N . ASP B 1 90 ? -2.545 27.141 19.406 1 98.69 90 ASP B N 1
ATOM 2778 C CA . ASP B 1 90 ? -2.307 26.578 20.734 1 98.69 90 ASP B CA 1
ATOM 2779 C C . ASP B 1 90 ? -3.057 25.25 20.906 1 98.69 90 ASP B C 1
ATOM 2781 O O . ASP B 1 90 ? -2.537 24.312 21.516 1 98.69 90 ASP B O 1
ATOM 2785 N N . ARG B 1 91 ? -4.238 25.219 20.422 1 98.75 91 ARG B N 1
ATOM 2786 C CA . ARG B 1 91 ? -5.023 24 20.484 1 98.75 91 ARG B CA 1
ATOM 2787 C C . ARG B 1 91 ? -4.406 22.906 19.625 1 98.75 91 ARG B C 1
ATOM 2789 O O . ARG B 1 91 ? -4.395 21.734 20 1 98.75 91 ARG B O 1
ATOM 2796 N N . TYR B 1 92 ? -3.965 23.297 18.516 1 98.88 92 TYR B N 1
ATOM 2797 C CA . TYR B 1 92 ? -3.24 22.359 17.656 1 98.88 92 TYR B CA 1
ATOM 2798 C C . TYR B 1 92 ? -2.057 21.75 18.391 1 98.88 92 TYR B C 1
ATOM 2800 O O . TYR B 1 92 ? -1.871 20.531 18.375 1 98.88 92 TYR B O 1
ATOM 2808 N N . LYS B 1 93 ? -1.32 22.578 19 1 98.81 93 LYS B N 1
ATOM 2809 C CA . LYS B 1 93 ? -0.178 22.109 19.766 1 98.81 93 LYS B CA 1
ATOM 2810 C C . LYS B 1 93 ? -0.614 21.094 20.828 1 98.81 93 LYS B C 1
ATOM 2812 O O . LYS B 1 93 ? 0.021 20.047 21 1 98.81 93 LYS B O 1
ATOM 2817 N N . ASP B 1 94 ? -1.646 21.438 21.516 1 98.88 94 ASP B N 1
ATOM 2818 C CA . ASP B 1 94 ? -2.188 20.562 22.562 1 98.88 94 ASP B CA 1
ATOM 2819 C C . ASP B 1 94 ? -2.633 19.219 21.969 1 98.88 94 ASP B C 1
ATOM 2821 O O . ASP B 1 94 ? -2.412 18.172 22.562 1 98.88 94 ASP B O 1
ATOM 2825 N N . ASN B 1 95 ? -3.314 19.281 20.875 1 98.94 95 ASN B N 1
ATOM 2826 C CA . ASN B 1 95 ? -3.793 18.078 20.203 1 98.94 95 ASN B CA 1
ATOM 2827 C C . ASN B 1 95 ? -2.637 17.156 19.812 1 98.94 95 ASN B C 1
ATOM 2829 O O . ASN B 1 95 ? -2.684 15.953 20.047 1 98.94 95 ASN B O 1
ATOM 2833 N N . ILE B 1 96 ? -1.563 17.719 19.172 1 98.94 96 ILE B N 1
ATOM 2834 C CA . ILE B 1 96 ? -0.408 16.922 18.766 1 98.94 96 ILE B CA 1
ATOM 2835 C C . ILE B 1 96 ? 0.258 16.312 20 1 98.94 96 ILE B C 1
ATOM 2837 O O . ILE B 1 96 ? 0.627 15.141 20 1 98.94 96 ILE B O 1
ATOM 2841 N N . THR B 1 97 ? 0.365 17.125 21.047 1 98.94 97 THR B N 1
ATOM 2842 C CA . THR B 1 97 ? 0.946 16.609 22.281 1 98.94 97 THR B CA 1
ATOM 2843 C C . THR B 1 97 ? 0.161 15.414 22.797 1 98.94 97 THR B C 1
ATOM 2845 O O . THR B 1 97 ? 0.747 14.383 23.141 1 98.94 97 THR B O 1
ATOM 2848 N N . ALA B 1 98 ? -1.128 15.555 22.828 1 98.94 98 ALA B N 1
ATOM 2849 C CA . ALA B 1 98 ? -1.981 14.477 23.328 1 98.94 98 ALA B CA 1
ATOM 2850 C C . ALA B 1 98 ? -1.803 13.203 22.5 1 98.94 98 ALA B C 1
ATOM 2852 O O . ALA B 1 98 ? -1.704 12.109 23.047 1 98.94 98 ALA B O 1
ATOM 2853 N N . MET B 1 99 ? -1.771 13.305 21.25 1 98.94 99 MET B N 1
ATOM 2854 C CA . MET B 1 99 ? -1.656 12.141 20.375 1 98.94 99 MET B CA 1
ATOM 2855 C C . MET B 1 99 ? -0.29 11.484 20.516 1 98.94 99 MET B C 1
ATOM 2857 O O . MET B 1 99 ? -0.189 10.25 20.531 1 98.94 99 MET B O 1
ATOM 2861 N N . VAL B 1 100 ? 0.751 12.328 20.594 1 98.94 100 VAL B N 1
ATOM 2862 C CA . VAL B 1 100 ? 2.096 11.805 20.812 1 98.94 100 VAL B CA 1
ATOM 2863 C C . VAL B 1 100 ? 2.133 11.008 22.125 1 98.94 100 VAL B C 1
ATOM 2865 O O . VAL B 1 100 ? 2.66 9.891 22.156 1 98.94 100 VAL B O 1
ATOM 2868 N N . GLN B 1 101 ? 1.545 11.539 23.125 1 98.88 101 GLN B N 1
ATOM 2869 C CA . GLN B 1 101 ? 1.543 10.883 24.422 1 98.88 101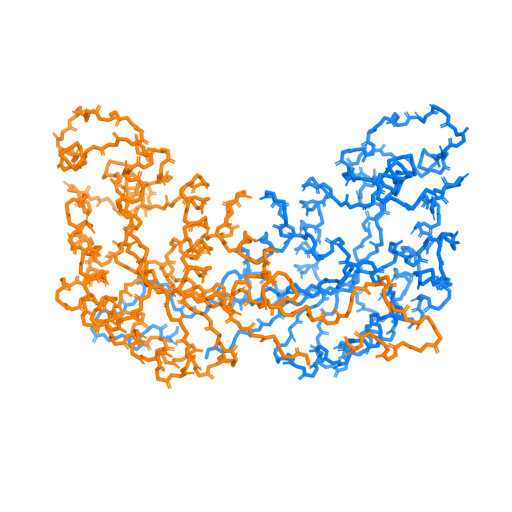 GLN B CA 1
ATOM 2870 C C . GLN B 1 101 ? 0.756 9.57 24.375 1 98.88 101 GLN B C 1
ATOM 2872 O O . GLN B 1 101 ? 1.154 8.578 24.984 1 98.88 101 GLN B O 1
ATOM 2877 N N . MET B 1 102 ? -0.398 9.531 23.719 1 98.81 102 MET B N 1
ATOM 2878 C CA . MET B 1 102 ? -1.172 8.305 23.547 1 98.81 102 MET B CA 1
ATOM 2879 C C . MET B 1 102 ? -0.323 7.207 22.906 1 98.81 102 MET B C 1
ATOM 2881 O O . MET B 1 102 ? -0.385 6.051 23.328 1 98.81 102 MET B O 1
ATOM 2885 N N . ALA B 1 103 ? 0.448 7.578 21.875 1 98.75 103 ALA B N 1
ATOM 2886 C CA . ALA B 1 103 ? 1.319 6.613 21.203 1 98.75 103 ALA B CA 1
ATOM 2887 C C . ALA B 1 103 ? 2.404 6.105 22.156 1 98.75 103 ALA B C 1
ATOM 2889 O O . ALA B 1 103 ? 2.607 4.895 22.281 1 98.75 103 ALA B O 1
ATOM 2890 N N . LEU B 1 104 ? 3.041 7.023 22.844 1 98.75 104 LEU B N 1
ATOM 2891 C CA . LEU B 1 104 ? 4.129 6.672 23.75 1 98.75 104 LEU B CA 1
ATOM 2892 C C . LEU B 1 104 ? 3.629 5.766 24.875 1 98.75 104 LEU B C 1
ATOM 2894 O O . LEU B 1 104 ? 4.309 4.809 25.25 1 98.75 104 LEU B O 1
ATOM 2898 N N . ASP B 1 105 ? 2.498 6.055 25.328 1 98.44 105 ASP B N 1
ATOM 2899 C CA . ASP B 1 105 ? 1.917 5.277 26.422 1 98.44 105 ASP B CA 1
ATOM 2900 C C . ASP B 1 105 ? 1.691 3.826 26 1 98.44 105 ASP B C 1
ATOM 2902 O O . ASP B 1 105 ? 1.649 2.93 26.844 1 98.44 105 ASP B O 1
ATOM 2906 N N . LYS B 1 106 ? 1.541 3.578 24.75 1 98.12 106 LYS B N 1
ATOM 2907 C CA . LYS B 1 106 ? 1.312 2.232 24.234 1 98.12 106 LYS B CA 1
ATOM 2908 C C . LYS B 1 106 ? 2.609 1.606 23.734 1 98.12 106 LYS B C 1
ATOM 2910 O O . LYS B 1 106 ? 2.594 0.527 23.141 1 98.12 106 LYS B O 1
ATOM 2915 N N . GLY B 1 107 ? 3.721 2.299 23.922 1 98.06 107 GLY B N 1
ATOM 2916 C CA . GLY B 1 107 ? 5.016 1.795 23.484 1 98.06 107 GLY B CA 1
ATOM 2917 C C . GLY B 1 107 ? 5.262 1.963 22 1 98.06 107 GLY B C 1
ATOM 2918 O O . GLY B 1 107 ? 6.156 1.329 21.438 1 98.06 107 GLY B O 1
ATOM 2919 N N . ILE B 1 108 ? 4.422 2.74 21.344 1 98.75 108 ILE B N 1
ATOM 2920 C CA . ILE B 1 108 ? 4.562 3.037 19.922 1 98.75 108 ILE B CA 1
ATOM 2921 C C . ILE B 1 108 ? 5.578 4.164 19.734 1 98.75 108 ILE B C 1
ATOM 2923 O O . ILE B 1 108 ? 5.652 5.086 20.547 1 98.75 108 ILE B O 1
ATOM 2927 N N . LYS B 1 109 ? 6.375 4.09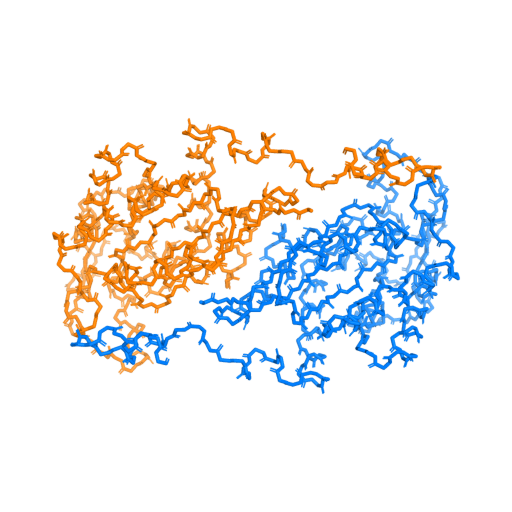4 18.672 1 98.75 109 LYS B N 1
ATOM 2928 C CA . LYS B 1 109 ? 7.328 5.145 18.328 1 98.75 109 LYS B CA 1
ATOM 2929 C C . LYS B 1 109 ? 6.723 6.137 17.344 1 98.75 109 LYS B C 1
ATOM 2931 O O . LYS B 1 109 ? 6.645 5.859 16.156 1 98.75 109 LYS B O 1
ATOM 2936 N N . PRO B 1 110 ? 6.43 7.277 17.797 1 98.69 110 PRO B N 1
ATOM 2937 C CA . PRO B 1 110 ? 5.781 8.242 16.906 1 98.69 110 PRO B CA 1
ATOM 2938 C C . PRO B 1 110 ? 6.781 9.055 16.078 1 98.69 110 PRO B C 1
ATOM 2940 O O . PRO B 1 110 ? 7.895 9.32 16.547 1 98.69 110 PRO B O 1
ATOM 2943 N N . ILE B 1 111 ? 6.418 9.383 14.898 1 98.94 111 ILE B N 1
ATOM 2944 C CA . ILE B 1 111 ? 7.086 10.305 13.984 1 98.94 111 ILE B CA 1
ATOM 2945 C C . ILE B 1 111 ? 6.148 11.469 13.648 1 98.94 111 ILE B C 1
ATOM 2947 O O . ILE B 1 111 ? 5.211 11.305 12.867 1 98.94 111 ILE B O 1
ATOM 2951 N N . VAL B 1 112 ? 6.402 12.586 14.281 1 98.94 112 VAL B N 1
ATOM 2952 C CA . VAL B 1 112 ? 5.578 13.766 14.031 1 98.94 112 VAL B CA 1
ATOM 2953 C C . VAL B 1 112 ? 6.004 14.43 12.727 1 98.94 112 VAL B C 1
ATOM 2955 O O . VAL B 1 112 ? 7.199 14.625 12.484 1 98.94 112 VAL B O 1
ATOM 2958 N N . ILE B 1 113 ? 5.078 14.727 11.828 1 98.94 113 ILE B N 1
ATOM 2959 C CA . ILE B 1 113 ? 5.352 15.359 10.547 1 98.94 113 ILE B CA 1
ATOM 2960 C C . ILE B 1 113 ? 4.652 16.719 10.484 1 98.94 113 ILE B C 1
ATOM 2962 O O . ILE B 1 113 ? 3.449 16.812 10.734 1 98.94 113 ILE B O 1
ATOM 2966 N N . GLY B 1 114 ? 5.359 17.766 10.25 1 98.88 114 GLY B N 1
ATOM 2967 C CA . GLY B 1 114 ? 4.77 19.078 10.094 1 98.88 114 GLY B CA 1
ATOM 2968 C C . GLY B 1 114 ? 4.102 19.281 8.742 1 98.88 114 GLY B C 1
ATOM 2969 O O . GLY B 1 114 ? 4.414 18.578 7.781 1 98.88 114 GLY B O 1
ATOM 2970 N N . PRO B 1 115 ? 3.168 20.234 8.688 1 98.81 115 PRO B N 1
ATOM 2971 C CA . PRO B 1 115 ? 2.547 20.516 7.391 1 98.81 115 PRO B CA 1
ATOM 2972 C C . PRO B 1 115 ? 3.547 21.031 6.359 1 98.81 115 PRO B C 1
ATOM 2974 O O . PRO B 1 115 ? 4.66 21.422 6.715 1 98.81 115 PRO B O 1
ATOM 2977 N N . GLY B 1 116 ? 3.209 20.875 5.062 1 98.56 116 GLY B N 1
ATOM 2978 C CA . GLY B 1 116 ? 4.062 21.297 3.959 1 98.56 116 GLY B CA 1
ATOM 2979 C C . GLY B 1 116 ? 3.791 22.703 3.488 1 98.56 116 GLY B C 1
ATOM 2980 O O . GLY B 1 116 ? 3.664 23.625 4.301 1 98.56 116 GLY B O 1
ATOM 2981 N N . LEU B 1 117 ? 3.818 22.906 2.18 1 98.69 117 LEU B N 1
ATOM 2982 C CA . LEU B 1 117 ? 3.662 24.203 1.556 1 98.69 117 LEU B CA 1
ATOM 2983 C C . LEU B 1 117 ? 2.301 24.328 0.876 1 98.69 117 LEU B C 1
ATOM 2985 O O . LEU B 1 117 ? 1.579 23.344 0.748 1 98.69 117 LEU B O 1
ATOM 2989 N N . HIS B 1 118 ? 2.021 25.547 0.495 1 98 118 HIS B N 1
ATOM 2990 C CA . HIS B 1 118 ? 0.684 25.859 0.011 1 98 118 HIS B CA 1
ATOM 2991 C C . HIS B 1 118 ? 0.74 26.828 -1.167 1 98 118 HIS B C 1
ATOM 2993 O O . HIS B 1 118 ? 1.528 27.781 -1.159 1 98 118 HIS B O 1
ATOM 2999 N N . ASP B 1 119 ? -0.004 26.547 -2.215 1 98.44 119 ASP B N 1
ATOM 3000 C CA . ASP B 1 119 ? -0.29 27.484 -3.293 1 98.44 119 ASP B CA 1
ATOM 3001 C C . ASP B 1 119 ? -1.713 28.031 -3.186 1 98.44 119 ASP B C 1
ATOM 3003 O O . ASP B 1 119 ? -2.676 27.328 -3.52 1 98.44 119 ASP B O 1
ATOM 3007 N N . PRO B 1 120 ? -1.818 29.25 -2.756 1 97.5 120 PRO B N 1
ATOM 3008 C CA . PRO B 1 120 ? -3.162 29.781 -2.506 1 97.5 120 PRO B CA 1
ATOM 3009 C C . PRO B 1 120 ? -3.982 29.938 -3.783 1 97.5 120 PRO B C 1
ATOM 3011 O O . PRO B 1 120 ? -5.207 29.766 -3.76 1 97.5 120 PRO B O 1
ATOM 3014 N N . LYS B 1 121 ? -3.385 30.188 -4.91 1 96.88 121 LYS B N 1
ATOM 3015 C CA . LYS B 1 121 ? -4.113 30.359 -6.164 1 96.88 121 LYS B CA 1
ATOM 3016 C C . LYS B 1 121 ? -4.66 29.031 -6.668 1 96.88 121 LYS B C 1
ATOM 3018 O O . LYS B 1 121 ? -5.832 28.938 -7.039 1 96.88 121 LYS B O 1
ATOM 3023 N N . MET B 1 122 ? -3.838 28.047 -6.637 1 97.75 122 MET B N 1
ATOM 3024 C CA . MET B 1 122 ? -4.293 26.719 -7.039 1 97.75 122 MET B CA 1
ATOM 3025 C C . MET B 1 122 ? -5.391 26.203 -6.109 1 97.75 122 MET B C 1
ATOM 3027 O O . MET B 1 122 ? -6.359 25.594 -6.559 1 97.75 122 MET B O 1
ATOM 3031 N N . ALA B 1 123 ? -5.215 26.438 -4.844 1 97.81 123 ALA B N 1
ATOM 3032 C CA . ALA B 1 123 ? -6.203 25.984 -3.869 1 97.81 123 ALA B CA 1
ATOM 3033 C C . ALA B 1 123 ? -7.547 26.672 -4.098 1 97.81 123 ALA B C 1
ATOM 3035 O O . ALA B 1 123 ? -8.594 26.031 -4.047 1 97.81 123 ALA B O 1
ATOM 3036 N N . GLN B 1 124 ? -7.477 27.969 -4.32 1 96.56 124 GLN B N 1
ATOM 3037 C CA . GLN B 1 124 ? -8.703 28.703 -4.59 1 96.56 124 GLN B CA 1
ATOM 3038 C C . GLN B 1 124 ? -9.422 28.156 -5.816 1 96.56 124 GLN B C 1
ATOM 3040 O O . GLN B 1 124 ? -10.648 28 -5.809 1 96.56 124 GLN B O 1
ATOM 3045 N N . GLN B 1 125 ? -8.695 27.922 -6.84 1 96.44 125 GLN B N 1
ATOM 3046 C CA . GLN B 1 125 ? -9.258 27.375 -8.062 1 96.44 125 GLN B CA 1
ATOM 3047 C C . GLN B 1 125 ? -9.898 26 -7.801 1 96.44 125 GLN B C 1
ATOM 3049 O O . GLN B 1 125 ? -11.008 25.734 -8.25 1 96.44 125 GLN B O 1
ATOM 3054 N N . MET B 1 126 ? -9.219 25.188 -7.078 1 96.44 126 MET B N 1
ATOM 3055 C CA . MET B 1 126 ? -9.711 23.859 -6.746 1 96.44 126 MET B CA 1
ATOM 3056 C C . MET B 1 126 ? -10.992 23.938 -5.926 1 96.44 126 MET B C 1
ATOM 3058 O O . MET B 1 126 ? -11.961 23.219 -6.203 1 96.44 126 MET B O 1
ATOM 3062 N N . LEU B 1 127 ? -11.008 24.781 -4.941 1 95.88 127 LEU B N 1
ATOM 3063 C CA . LEU B 1 127 ? -12.188 24.953 -4.102 1 95.88 127 LEU B CA 1
ATOM 3064 C C . LEU B 1 127 ? -13.375 25.453 -4.922 1 95.88 127 LEU B C 1
ATOM 3066 O O . LEU B 1 127 ? -14.5 24.969 -4.75 1 95.88 127 LEU B O 1
ATOM 3070 N N . ALA B 1 128 ? -13.109 26.391 -5.812 1 95.88 128 ALA B N 1
ATOM 3071 C CA . ALA B 1 128 ? -14.172 26.891 -6.68 1 95.88 128 ALA B CA 1
ATOM 3072 C C . ALA B 1 128 ? -14.734 25.797 -7.57 1 95.88 128 ALA B C 1
ATOM 3074 O O . ALA B 1 128 ? -15.945 25.672 -7.73 1 95.88 128 ALA B O 1
ATOM 3075 N N . GLU B 1 129 ? -13.914 25 -8.102 1 96.25 129 GLU B N 1
ATOM 3076 C CA . GLU B 1 129 ? -14.32 23.891 -8.969 1 96.25 129 GLU B CA 1
ATOM 3077 C C . GLU B 1 129 ? -15.156 22.859 -8.211 1 96.25 129 GLU B C 1
ATOM 3079 O O . GLU B 1 129 ? -15.984 22.172 -8.805 1 96.25 129 GLU B O 1
ATOM 3084 N N . ARG B 1 130 ? -14.883 22.875 -6.926 1 92.19 130 ARG B N 1
ATOM 3085 C CA . ARG B 1 130 ? -15.594 21.906 -6.098 1 92.19 130 ARG B CA 1
ATOM 3086 C C . ARG B 1 130 ? -16.828 22.547 -5.457 1 92.19 130 ARG B C 1
ATOM 3088 O O . ARG B 1 130 ? -17.375 22.016 -4.484 1 92.19 130 ARG B O 1
ATOM 3095 N N . GLY B 1 131 ? -17.109 23.703 -5.824 1 93.06 131 GLY B N 1
ATOM 3096 C CA . GLY B 1 131 ? -18.328 24.359 -5.414 1 93.06 131 GLY B CA 1
ATOM 3097 C C . GLY B 1 131 ? -18.203 25.125 -4.113 1 93.06 131 GLY B C 1
ATOM 3098 O O . GLY B 1 131 ? -19.188 25.359 -3.418 1 93.06 131 GLY B O 1
ATOM 3099 N N . ARG B 1 132 ? -16.984 25.406 -3.646 1 93.31 132 ARG B N 1
ATOM 3100 C CA . ARG B 1 132 ? -16.719 26.141 -2.418 1 93.31 132 ARG B CA 1
ATOM 3101 C C . ARG B 1 132 ? -15.836 27.359 -2.684 1 93.31 132 ARG B C 1
ATOM 3103 O O . ARG B 1 132 ? -14.773 27.5 -2.076 1 93.31 132 ARG B O 1
ATOM 3110 N N . PRO B 1 133 ? -16.344 28.281 -3.492 1 95.44 133 PRO B N 1
ATOM 3111 C CA . PRO B 1 133 ? -15.508 29.438 -3.809 1 95.44 133 PRO B CA 1
ATOM 3112 C C . PRO B 1 133 ? -15.211 30.297 -2.586 1 95.44 133 PRO B C 1
ATOM 3114 O O . PRO B 1 133 ? -16.078 30.484 -1.729 1 95.44 133 PRO B O 1
ATOM 3117 N N . ILE B 1 134 ? -13.961 30.781 -2.578 1 94.75 134 ILE B N 1
ATOM 3118 C CA . ILE B 1 134 ? -13.547 31.703 -1.527 1 94.75 134 ILE B CA 1
ATOM 3119 C C . ILE B 1 134 ? -12.867 32.906 -2.15 1 94.75 134 ILE B C 1
ATOM 3121 O O . ILE B 1 134 ? -12.359 32.844 -3.273 1 94.75 134 ILE B O 1
ATOM 3125 N N . ASP B 1 135 ? -12.883 34.031 -1.416 1 91.88 135 ASP B N 1
ATOM 3126 C CA . ASP B 1 135 ? -12.375 35.312 -1.97 1 91.88 135 ASP B CA 1
ATOM 3127 C C . ASP B 1 135 ? -11.094 35.75 -1.262 1 91.88 135 ASP B C 1
ATOM 3129 O O . ASP B 1 135 ? -10.711 36.906 -1.328 1 91.88 135 ASP B O 1
ATOM 3133 N N . ARG B 1 136 ? -10.516 34.875 -0.539 1 94.38 136 ARG B N 1
ATOM 3134 C CA . ARG B 1 136 ? -9.266 35.125 0.171 1 94.38 136 ARG B CA 1
ATOM 3135 C C . ARG B 1 136 ? -8.367 33.906 0.15 1 94.38 136 ARG B C 1
ATOM 3137 O O . ARG B 1 136 ? -8.766 32.844 -0.357 1 94.38 136 ARG B O 1
ATOM 3144 N N . ASP B 1 137 ? -7.121 34.125 0.622 1 96.38 137 ASP B N 1
ATOM 3145 C CA . ASP B 1 137 ? -6.254 32.969 0.76 1 96.38 137 ASP B CA 1
ATOM 3146 C C . ASP B 1 137 ? -6.809 31.984 1.79 1 96.38 137 ASP B C 1
ATOM 3148 O O . ASP B 1 137 ? -7.121 32.375 2.918 1 96.38 137 ASP B O 1
ATOM 3152 N N . PRO B 1 138 ? -6.957 30.703 1.423 1 97 138 PRO B N 1
ATOM 3153 C CA . PRO B 1 138 ? -7.387 29.734 2.426 1 97 138 PRO B CA 1
ATOM 3154 C C . PRO B 1 138 ? -6.43 29.641 3.615 1 97 138 PRO B C 1
ATOM 3156 O O . PRO B 1 138 ? -6.859 29.359 4.734 1 97 138 PRO B O 1
ATOM 3159 N N . THR B 1 139 ? -5.191 29.797 3.33 1 97.94 139 THR B N 1
ATOM 3160 C CA . THR B 1 139 ? -4.082 29.891 4.273 1 97.94 139 THR B CA 1
ATOM 3161 C C . THR B 1 139 ? -2.855 30.5 3.607 1 97.94 139 THR B C 1
ATOM 3163 O O . THR B 1 139 ? -2.904 30.891 2.436 1 97.94 139 THR B O 1
ATOM 3166 N N . THR B 1 140 ? -1.759 30.703 4.438 1 97.69 140 THR B N 1
ATOM 3167 C CA . THR B 1 140 ? -0.502 31.203 3.891 1 97.69 140 THR B CA 1
ATOM 3168 C C . THR B 1 140 ? 0.664 30.328 4.316 1 97.69 140 THR B C 1
ATOM 3170 O O . THR B 1 140 ? 0.556 29.562 5.285 1 97.69 140 THR B O 1
ATOM 3173 N N . ASN B 1 141 ? 1.738 30.406 3.562 1 98.62 141 ASN B N 1
ATOM 3174 C CA . ASN B 1 141 ? 2.926 29.641 3.932 1 98.62 141 ASN B CA 1
ATOM 3175 C C . ASN B 1 141 ? 3.5 30.109 5.266 1 98.62 141 ASN B C 1
ATOM 3177 O O . ASN B 1 141 ? 4.105 29.328 5.996 1 98.62 141 ASN B O 1
ATOM 3181 N N . LYS B 1 142 ? 3.262 31.359 5.586 1 98.5 142 LYS B N 1
ATOM 3182 C CA . LYS B 1 142 ? 3.666 31.844 6.902 1 98.5 142 LYS B CA 1
ATOM 3183 C C . LYS B 1 142 ? 2.893 31.141 8.016 1 98.5 142 LYS B C 1
ATOM 3185 O O . LYS B 1 142 ? 3.479 30.703 9.008 1 98.5 142 LYS B O 1
ATOM 3190 N N . ILE B 1 143 ? 1.605 31.047 7.852 1 98.5 143 ILE B N 1
ATOM 3191 C CA . ILE B 1 143 ? 0.758 30.375 8.836 1 98.5 143 ILE B CA 1
ATOM 3192 C C . ILE B 1 143 ? 1.14 28.906 8.93 1 98.5 143 ILE B C 1
ATOM 3194 O O . ILE B 1 143 ? 1.273 28.359 10.023 1 98.5 143 ILE B O 1
ATOM 3198 N N . LEU B 1 144 ? 1.343 28.234 7.824 1 98.81 144 LEU B N 1
ATOM 3199 C CA . LEU B 1 144 ? 1.727 26.828 7.82 1 98.81 144 LEU B CA 1
ATOM 3200 C C . LEU B 1 144 ? 3.051 26.609 8.547 1 98.81 144 LEU B C 1
ATOM 3202 O O . LEU B 1 144 ? 3.242 25.594 9.219 1 98.81 144 LEU B O 1
ATOM 3206 N N . LEU B 1 145 ? 3.975 27.562 8.344 1 98.88 145 LEU B N 1
ATOM 3207 C CA . LEU B 1 145 ? 5.234 27.469 9.07 1 98.88 145 LEU B CA 1
ATOM 3208 C C . LEU B 1 145 ? 4.996 27.516 10.578 1 98.88 145 LEU B C 1
ATOM 3210 O O . LEU B 1 145 ? 5.652 26.781 11.328 1 98.88 145 LEU B O 1
ATOM 3214 N N . GLU B 1 146 ? 4.117 28.391 11.023 1 98.88 146 GLU B N 1
ATOM 3215 C CA . GLU B 1 146 ? 3.801 28.469 12.445 1 98.88 146 GLU B CA 1
ATOM 3216 C C . GLU B 1 146 ? 3.311 27.125 12.984 1 98.88 146 GLU B C 1
ATOM 3218 O O . GLU B 1 146 ? 3.713 26.703 14.07 1 98.88 146 GLU B O 1
ATOM 3223 N N . TYR B 1 147 ? 2.484 26.484 12.273 1 98.94 147 TYR B N 1
ATOM 3224 C CA . TYR B 1 147 ? 1.97 25.188 12.688 1 98.94 147 TYR B CA 1
ATOM 3225 C C . TYR B 1 147 ? 3.064 24.125 12.656 1 98.94 147 TYR B C 1
ATOM 3227 O O . TYR B 1 147 ? 3.129 23.266 13.531 1 98.94 147 TYR B O 1
ATOM 3235 N N . SER B 1 148 ? 3.91 24.172 11.633 1 98.94 148 SER B N 1
ATOM 3236 C CA . SER B 1 148 ? 5.039 23.25 11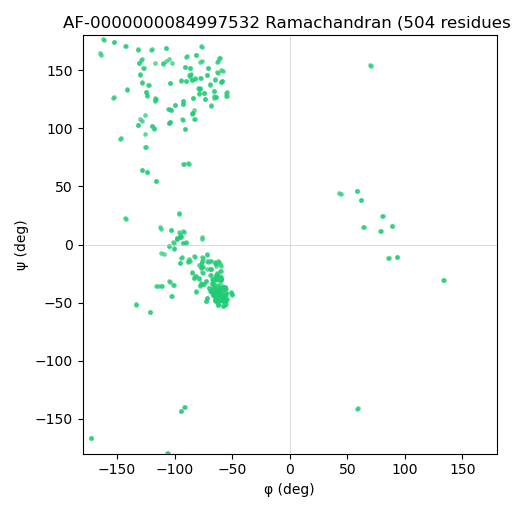.57 1 98.94 148 SER B CA 1
ATOM 3237 C C . SER B 1 148 ? 5.973 23.438 12.766 1 98.94 148 SER B C 1
ATOM 3239 O O . SER B 1 148 ? 6.418 22.469 13.367 1 98.94 148 SER B O 1
ATOM 3241 N N . GLU B 1 149 ? 6.242 24.703 13.102 1 98.88 149 GLU B N 1
ATOM 3242 C CA . GLU B 1 149 ? 7.098 25 14.242 1 98.88 149 GLU B CA 1
ATOM 3243 C C . GLU B 1 149 ? 6.465 24.531 15.547 1 98.88 149 GLU B C 1
ATOM 3245 O O . GLU B 1 149 ? 7.164 24.078 16.453 1 98.88 149 GLU B O 1
ATOM 3250 N N . ALA B 1 150 ? 5.184 24.688 15.617 1 98.88 150 ALA B N 1
ATOM 3251 C CA . ALA B 1 150 ? 4.473 24.188 16.797 1 98.88 150 ALA B CA 1
ATOM 3252 C C . ALA B 1 150 ? 4.629 22.672 16.922 1 98.88 150 ALA B C 1
ATOM 3254 O O . ALA B 1 150 ? 4.898 22.156 18.016 1 98.88 150 ALA B O 1
ATOM 3255 N N . ALA B 1 151 ? 4.453 21.938 15.875 1 98.94 151 ALA B N 1
ATOM 3256 C CA . ALA B 1 151 ? 4.637 20.484 15.883 1 98.94 151 ALA B CA 1
ATOM 3257 C C . ALA B 1 151 ? 6.066 20.109 16.266 1 98.94 151 ALA B C 1
ATOM 3259 O O . ALA B 1 151 ? 6.289 19.156 17 1 98.94 151 ALA B O 1
ATOM 3260 N N . LYS B 1 152 ? 7 20.859 15.75 1 98.94 152 LYS B N 1
ATOM 3261 C CA . LYS B 1 152 ? 8.406 20.641 16.078 1 98.94 152 LYS B CA 1
ATOM 3262 C C . LYS B 1 152 ? 8.648 20.797 17.578 1 98.94 152 LYS B C 1
ATOM 3264 O O . LYS B 1 152 ? 9.367 19.984 18.172 1 98.94 152 LYS B O 1
ATOM 3269 N N . GLU B 1 153 ? 8.117 21.844 18.078 1 98.88 153 GLU B N 1
ATOM 3270 C CA . GLU B 1 153 ? 8.25 22.078 19.516 1 98.88 153 GLU B CA 1
ATOM 3271 C C . GLU B 1 153 ? 7.699 20.906 20.312 1 98.88 153 GLU B C 1
ATOM 3273 O O . GLU B 1 153 ? 8.328 20.453 21.281 1 98.88 153 GLU B O 1
ATOM 3278 N N . VAL B 1 154 ? 6.5 20.422 19.938 1 98.94 154 VAL B N 1
ATOM 3279 C CA . VAL B 1 154 ? 5.883 19.297 20.625 1 98.94 154 VAL B CA 1
ATOM 3280 C C . VAL B 1 154 ? 6.793 18.078 20.531 1 98.94 154 VAL B C 1
ATOM 3282 O O . VAL B 1 154 ? 7.008 17.375 21.531 1 98.94 154 VAL B O 1
ATOM 3285 N N . ALA B 1 155 ? 7.309 17.797 19.359 1 98.88 155 ALA B N 1
ATOM 3286 C CA . ALA B 1 155 ? 8.195 16.641 19.172 1 98.88 155 ALA B CA 1
ATOM 3287 C C . ALA B 1 155 ? 9.43 16.75 20.062 1 98.88 155 ALA B C 1
ATOM 3289 O O . ALA B 1 155 ? 9.82 15.766 20.703 1 98.88 155 ALA B O 1
ATOM 3290 N N . SER B 1 156 ? 10 17.906 20.125 1 98.69 156 SER B N 1
ATOM 3291 C CA . SER B 1 156 ? 11.188 18.141 20.953 1 98.69 156 SER B CA 1
ATOM 3292 C C . SER B 1 156 ? 10.883 17.938 22.422 1 98.69 156 SER B C 1
ATOM 3294 O O . SER B 1 156 ? 11.641 17.281 23.141 1 98.69 156 SER B O 1
ATOM 3296 N N . GLN B 1 157 ? 9.797 18.469 22.828 1 98.69 157 GLN B N 1
ATOM 3297 C CA . GLN B 1 157 ? 9.414 18.406 24.234 1 98.69 157 GLN B CA 1
ATOM 3298 C C . GLN B 1 157 ? 9.164 16.953 24.656 1 98.69 157 GLN B C 1
ATOM 3300 O O . GLN B 1 157 ? 9.352 16.609 25.828 1 98.69 157 GLN B O 1
ATOM 3305 N N . ASN B 1 158 ? 8.734 16.156 23.766 1 98.5 158 ASN B N 1
ATOM 3306 C CA . ASN B 1 158 ? 8.422 14.758 24.078 1 98.5 158 ASN B CA 1
ATOM 3307 C C . ASN B 1 158 ? 9.539 13.82 23.641 1 98.5 158 ASN B C 1
ATOM 3309 O O . ASN B 1 158 ? 9.414 12.602 23.734 1 98.5 158 ASN B O 1
ATOM 3313 N N . ASN B 1 159 ? 10.617 14.375 23.078 1 98.06 159 ASN B N 1
ATOM 3314 C CA . ASN B 1 159 ? 11.781 13.617 22.625 1 98.06 159 ASN B CA 1
ATOM 3315 C C . ASN B 1 159 ? 11.398 12.57 21.594 1 98.06 159 ASN B C 1
ATOM 3317 O O . ASN B 1 159 ? 11.734 11.391 21.734 1 98.06 159 ASN B O 1
ATOM 3321 N N . VAL B 1 160 ? 10.609 12.984 20.656 1 98.62 160 VAL B N 1
ATOM 3322 C CA . VAL B 1 160 ? 10.258 12.102 19.547 1 98.62 160 VAL B CA 1
ATOM 3323 C C . VAL B 1 160 ? 10.703 12.719 18.219 1 98.62 160 VAL B C 1
ATOM 3325 O O . VAL B 1 160 ? 11.094 13.883 18.172 1 98.62 160 VAL B O 1
ATOM 3328 N N . VAL B 1 161 ? 10.695 11.945 17.125 1 98.69 161 VAL B N 1
ATOM 3329 C CA . VAL B 1 161 ? 11.164 12.328 15.805 1 98.69 161 VAL B CA 1
ATOM 3330 C C . VAL B 1 161 ? 10.227 13.375 15.203 1 98.69 161 VAL B C 1
ATOM 3332 O O . VAL B 1 161 ? 9.008 13.273 15.344 1 98.69 161 VAL B O 1
ATOM 3335 N N . PHE B 1 162 ? 10.805 14.336 14.602 1 98.88 162 PHE B N 1
ATOM 3336 C CA . PHE B 1 162 ? 10.055 15.328 13.844 1 98.88 162 PHE B CA 1
ATOM 3337 C C . PHE B 1 162 ? 10.578 15.414 12.406 1 98.88 162 PHE B C 1
ATOM 3339 O O . PHE B 1 162 ? 11.789 15.469 12.18 1 98.88 162 PHE B O 1
ATOM 3346 N N . ILE B 1 163 ? 9.703 15.375 11.453 1 98.94 163 ILE B N 1
ATOM 3347 C CA . ILE B 1 163 ? 10.023 15.633 10.055 1 98.94 163 ILE B CA 1
ATOM 3348 C C . ILE B 1 163 ? 9.516 17.016 9.656 1 98.94 163 ILE B C 1
ATOM 3350 O O . ILE B 1 163 ? 8.305 17.25 9.617 1 98.94 163 ILE B O 1
ATOM 3354 N N . ASP B 1 164 ? 10.391 17.875 9.312 1 98.81 164 ASP B N 1
ATOM 3355 C CA . ASP B 1 164 ? 10.109 19.266 9.008 1 98.81 164 ASP B CA 1
ATOM 3356 C C . ASP B 1 164 ? 9.758 19.453 7.531 1 98.81 164 ASP B C 1
ATOM 3358 O O . ASP B 1 164 ? 10.484 20.109 6.793 1 98.81 164 ASP B O 1
ATOM 3362 N N . THR B 1 165 ? 8.602 18.969 7.145 1 98.81 165 THR B N 1
ATOM 3363 C CA . THR B 1 165 ? 8.18 18.906 5.75 1 98.81 165 THR B CA 1
ATOM 3364 C C . THR B 1 165 ? 8.203 20.297 5.113 1 98.81 165 THR B C 1
ATOM 3366 O O . THR B 1 165 ? 8.617 20.438 3.961 1 98.81 165 THR B O 1
ATOM 3369 N N . TRP B 1 166 ? 7.812 21.344 5.871 1 98.88 166 TRP B N 1
ATOM 3370 C CA . TRP B 1 166 ? 7.809 22.719 5.359 1 98.88 166 TRP B CA 1
ATOM 3371 C C . TRP B 1 166 ? 9.203 23.125 4.891 1 98.88 166 TRP B C 1
ATOM 3373 O O . TRP B 1 166 ? 9.391 23.5 3.732 1 98.88 166 TRP B O 1
ATOM 3383 N N . ASN B 1 167 ? 10.18 22.984 5.711 1 98.88 167 ASN B N 1
ATOM 3384 C CA . ASN B 1 167 ? 11.531 23.422 5.379 1 98.88 167 ASN B CA 1
ATOM 3385 C C . ASN B 1 167 ? 12.219 22.438 4.422 1 98.88 167 ASN B C 1
ATOM 3387 O O . ASN B 1 167 ? 13.008 22.859 3.574 1 98.88 167 ASN B O 1
ATOM 3391 N N . ILE B 1 168 ? 11.906 21.156 4.566 1 98.81 168 ILE B N 1
ATOM 3392 C CA . ILE B 1 168 ? 12.508 20.156 3.688 1 98.81 168 ILE B CA 1
ATOM 3393 C C . ILE B 1 168 ? 12.117 20.453 2.24 1 98.81 168 ILE B C 1
ATOM 3395 O O . ILE B 1 168 ? 12.977 20.453 1.351 1 98.81 168 ILE B O 1
ATOM 3399 N N . LEU B 1 169 ? 10.836 20.688 2.002 1 98.75 169 LEU B N 1
ATOM 3400 C CA . LEU B 1 169 ? 10.383 20.984 0.649 1 98.75 169 LEU B CA 1
ATOM 3401 C C . LEU B 1 169 ? 10.953 22.312 0.164 1 98.75 169 LEU B C 1
ATOM 3403 O O . LEU B 1 169 ? 11.398 22.422 -0.98 1 98.75 169 LEU B O 1
ATOM 3407 N N . ARG B 1 170 ? 10.969 23.328 1.03 1 98.75 170 ARG B N 1
ATOM 3408 C CA . ARG B 1 170 ? 11.547 24.625 0.702 1 98.75 170 ARG B CA 1
ATOM 3409 C C . ARG B 1 170 ? 13.008 24.484 0.271 1 98.75 170 ARG B C 1
ATOM 3411 O O . ARG B 1 170 ? 13.406 25.016 -0.768 1 98.75 170 ARG B O 1
ATOM 3418 N N . GLN B 1 171 ? 13.766 23.75 1.042 1 98.62 171 GLN B N 1
ATOM 3419 C CA . GLN B 1 171 ? 15.203 23.578 0.804 1 98.62 171 GLN B CA 1
ATOM 3420 C C . GLN B 1 171 ? 15.461 22.766 -0.459 1 98.62 171 GLN B C 1
ATOM 3422 O O . GLN B 1 171 ? 16.375 23.062 -1.224 1 98.62 171 GLN B O 1
ATOM 3427 N N . HIS B 1 172 ? 14.656 21.766 -0.624 1 98.12 172 HIS B N 1
ATOM 3428 C CA . HIS B 1 172 ? 14.797 20.953 -1.825 1 98.12 172 HIS B CA 1
ATOM 3429 C C . HIS B 1 172 ? 14.633 21.797 -3.086 1 98.12 172 HIS B C 1
ATOM 3431 O O . HIS B 1 172 ? 15.289 21.547 -4.098 1 98.12 172 HIS B O 1
ATOM 3437 N N . GLN B 1 173 ? 13.734 22.75 -3.018 1 98.19 173 GLN B N 1
ATOM 3438 C CA . GLN B 1 173 ? 13.43 23.594 -4.176 1 98.19 173 GLN B CA 1
ATOM 3439 C C . GLN B 1 173 ? 14.375 24.781 -4.246 1 98.19 173 GLN B C 1
ATOM 3441 O O . GLN B 1 173 ? 14.398 25.5 -5.254 1 98.19 173 GLN B O 1
ATOM 3446 N N . GLY B 1 174 ? 15.109 25.062 -3.186 1 98.31 174 GLY B N 1
ATOM 3447 C CA . GLY B 1 174 ? 16.062 26.172 -3.131 1 98.31 174 GLY B CA 1
ATOM 3448 C C . GLY B 1 174 ? 15.398 27.5 -2.855 1 98.31 174 GLY B C 1
ATOM 3449 O O . GLY B 1 174 ? 15.906 28.547 -3.258 1 98.31 174 GLY B O 1
ATOM 3450 N N . TRP B 1 175 ? 14.258 27.516 -2.242 1 98.62 175 TRP B N 1
ATOM 3451 C CA . TRP B 1 175 ? 13.531 28.75 -1.974 1 98.62 175 TRP B CA 1
ATOM 3452 C C . TRP B 1 175 ? 13.922 29.328 -0.619 1 98.62 175 TRP B C 1
ATOM 3454 O O . TRP B 1 175 ? 14.273 28.578 0.302 1 98.62 175 TRP B O 1
ATOM 3464 N N . THR B 1 176 ? 13.812 30.656 -0.443 1 98.62 176 THR B N 1
ATOM 3465 C CA . THR B 1 176 ? 13.93 31.312 0.857 1 98.62 176 THR B CA 1
ATOM 3466 C C . THR B 1 176 ? 12.57 31.422 1.537 1 98.62 176 THR B C 1
ATOM 3468 O O . THR B 1 176 ? 11.531 31.281 0.886 1 98.62 176 THR B O 1
ATOM 3471 N N . LYS B 1 177 ? 12.586 31.625 2.824 1 98.62 177 LYS B N 1
ATOM 3472 C CA . LYS B 1 177 ? 11.336 31.859 3.533 1 98.62 177 LYS B CA 1
ATOM 3473 C C . LYS B 1 177 ? 10.617 33.094 2.984 1 98.62 177 LYS B C 1
ATOM 3475 O O . LYS B 1 177 ? 9.391 33.094 2.822 1 98.62 177 LYS B O 1
ATOM 3480 N N . GLU B 1 178 ? 11.367 34.125 2.688 1 98.06 178 GLU B N 1
ATOM 3481 C CA . GLU B 1 178 ? 10.797 35.375 2.186 1 98.06 178 GLU B CA 1
ATOM 3482 C C . GLU B 1 178 ? 10.055 35.156 0.872 1 98.06 178 GLU B C 1
ATOM 3484 O O . GLU B 1 178 ? 8.984 35.719 0.658 1 98.06 178 GLU B O 1
ATOM 3489 N N . GLN B 1 179 ? 10.633 34.375 0.046 1 98.38 179 GLN B N 1
ATOM 3490 C CA . GLN B 1 179 ? 10 34.062 -1.229 1 98.38 179 GLN B CA 1
ATOM 3491 C C . GLN B 1 179 ? 8.664 33.344 -1.02 1 98.38 179 GLN B C 1
ATOM 3493 O O . GLN B 1 179 ? 7.719 33.562 -1.776 1 98.38 179 GLN B O 1
ATOM 3498 N N . LEU B 1 180 ? 8.57 32.531 -0.005 1 98.56 180 LEU B N 1
ATOM 3499 C CA . LEU B 1 180 ? 7.336 31.797 0.281 1 98.56 180 LEU B CA 1
ATOM 3500 C C . LEU B 1 180 ? 6.324 32.719 0.979 1 98.56 180 LEU B C 1
ATOM 3502 O O . LEU B 1 180 ? 5.117 32.562 0.776 1 98.56 180 LEU B O 1
ATOM 3506 N N . PHE B 1 181 ? 6.785 33.719 1.757 1 98.19 181 PHE B N 1
ATOM 3507 C CA . PHE B 1 181 ? 5.906 34.594 2.51 1 98.19 181 PHE B CA 1
ATOM 3508 C C . PHE B 1 181 ? 5.246 35.625 1.586 1 98.19 181 PHE B C 1
ATOM 3510 O O . PHE B 1 181 ? 4.168 36.125 1.893 1 98.19 181 PHE B O 1
ATOM 3517 N N . GLU B 1 182 ? 5.836 35.906 0.488 1 97.19 182 GLU B N 1
ATOM 3518 C CA . GLU B 1 182 ? 5.27 36.875 -0.431 1 97.19 182 GLU B CA 1
ATOM 3519 C C . GLU B 1 182 ? 4.086 36.312 -1.198 1 97.19 182 GLU B C 1
ATOM 3521 O O . GLU B 1 182 ? 3.312 37.031 -1.809 1 97.19 182 GLU B O 1
ATOM 3526 N N . ILE B 1 183 ? 3.979 35.031 -1.25 1 97.5 183 ILE B N 1
ATOM 3527 C CA . ILE B 1 183 ? 2.973 34.344 -2.039 1 97.5 183 ILE B CA 1
ATOM 3528 C C . ILE B 1 183 ? 1.581 34.625 -1.489 1 97.5 183 ILE B C 1
ATOM 3530 O O . ILE B 1 183 ? 1.312 34.406 -0.308 1 97.5 183 ILE B O 1
ATOM 3534 N N . SER B 1 184 ? 0.7 35.062 -2.336 1 96.62 184 SER B N 1
ATOM 3535 C CA . SER B 1 184 ? -0.688 35.375 -2 1 96.62 184 SER B CA 1
ATOM 3536 C C . SER B 1 184 ? -1.544 35.5 -3.256 1 96.62 184 SER B C 1
ATOM 3538 O O . SER B 1 184 ? -1.016 35.625 -4.363 1 96.62 184 SER B O 1
ATOM 3540 N N . VAL B 1 185 ? -2.775 35.469 -3.045 1 94.56 185 VAL B N 1
ATOM 3541 C CA . VAL B 1 185 ? -3.699 35.594 -4.164 1 94.56 185 VAL B CA 1
ATOM 3542 C C . VAL B 1 185 ? -3.678 37.062 -4.668 1 94.56 185 VAL B C 1
ATOM 3544 O O . VAL B 1 185 ? -3.988 37.312 -5.832 1 94.56 185 VAL B O 1
ATOM 3547 N N . ASP B 1 186 ? -3.264 37.969 -3.885 1 93.94 186 ASP B N 1
ATOM 3548 C CA . ASP B 1 186 ? -3.279 39.406 -4.211 1 93.94 186 ASP B CA 1
ATOM 3549 C C . ASP B 1 186 ? -2 39.812 -4.934 1 93.94 186 ASP B C 1
ATOM 3551 O O . ASP B 1 186 ? -1.921 40.906 -5.492 1 93.94 186 ASP B O 1
ATOM 3555 N N . ASN B 1 187 ? -1.028 38.938 -4.867 1 93.44 187 ASN B N 1
ATOM 3556 C CA . ASN B 1 187 ? 0.236 39.188 -5.551 1 93.44 187 ASN B CA 1
ATOM 3557 C C . ASN B 1 187 ? 0.307 38.438 -6.887 1 93.44 187 ASN B C 1
ATOM 3559 O O . ASN B 1 187 ? 0.413 37.219 -6.914 1 93.44 187 ASN B O 1
ATOM 3563 N N . ASP B 1 188 ? 0.454 39.094 -7.945 1 85.5 188 ASP B N 1
ATOM 3564 C CA . ASP B 1 188 ? 0.341 38.5 -9.273 1 85.5 188 ASP B CA 1
ATOM 3565 C C . ASP B 1 188 ? 1.662 37.875 -9.711 1 85.5 188 ASP B C 1
ATOM 3567 O O . ASP B 1 188 ? 1.711 37.156 -10.711 1 85.5 188 ASP B O 1
ATOM 3571 N N . LYS B 1 189 ? 2.666 38.344 -9.141 1 91.81 189 LYS B N 1
ATOM 3572 C CA . LYS B 1 189 ? 3.961 37.812 -9.578 1 91.81 189 LYS B CA 1
ATOM 3573 C C . LYS B 1 189 ? 4.793 37.375 -8.383 1 91.81 189 LYS B C 1
ATOM 3575 O O . LYS B 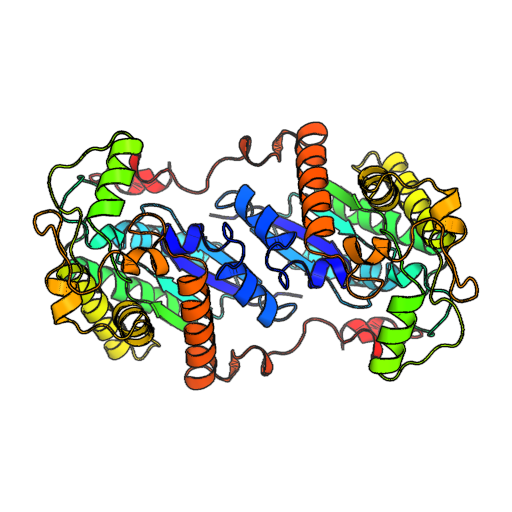1 189 ? 5.387 38.188 -7.68 1 91.81 189 LYS B O 1
ATOM 3580 N N . TRP B 1 190 ? 4.93 36.062 -8.227 1 97.25 190 TRP B N 1
ATOM 3581 C CA . TRP B 1 190 ? 5.77 35.469 -7.191 1 97.25 190 TRP B CA 1
ATOM 3582 C C . TRP B 1 190 ? 7.203 35.312 -7.684 1 97.25 190 TRP B C 1
ATOM 3584 O O . TRP B 1 190 ? 7.43 34.969 -8.852 1 97.25 190 TRP B O 1
ATOM 3594 N N . GLN B 1 191 ? 8.125 35.469 -6.824 1 97.25 191 GLN B N 1
ATOM 3595 C CA . GLN B 1 191 ? 9.523 35.344 -7.199 1 97.25 191 GLN B CA 1
ATOM 3596 C C . GLN B 1 191 ? 9.82 33.906 -7.691 1 97.25 191 GLN B C 1
ATOM 3598 O O . GLN B 1 191 ? 10.664 33.719 -8.57 1 97.25 191 GLN B O 1
ATOM 3603 N N . ILE B 1 192 ? 9.086 32.938 -7.176 1 97.31 192 ILE B N 1
ATOM 3604 C CA . ILE B 1 192 ? 9.375 31.547 -7.508 1 97.31 192 ILE B CA 1
ATOM 3605 C C . ILE B 1 192 ? 8.5 31.109 -8.68 1 97.31 192 ILE B C 1
ATOM 3607 O O . ILE B 1 192 ? 8.477 29.922 -9.031 1 97.31 192 ILE B O 1
ATOM 3611 N N . GLY B 1 193 ? 7.758 32 -9.297 1 95.81 193 GLY B N 1
ATOM 3612 C CA . GLY B 1 193 ? 6.859 31.656 -10.391 1 95.81 193 GLY B CA 1
ATOM 3613 C C . GLY B 1 193 ? 5.812 30.641 -9.992 1 95.81 193 GLY B C 1
ATOM 3614 O O . GLY B 1 193 ? 5.266 30.688 -8.891 1 95.81 193 GLY B O 1
ATOM 3615 N N . ASP B 1 194 ? 5.535 29.703 -10.938 1 93.75 194 ASP B N 1
ATOM 3616 C CA . ASP B 1 194 ? 4.508 28.688 -10.711 1 93.75 194 ASP B CA 1
ATOM 3617 C C . ASP B 1 194 ? 5.121 27.391 -10.211 1 93.75 194 ASP B C 1
ATOM 3619 O O . ASP B 1 194 ? 4.559 26.312 -10.406 1 93.75 194 ASP B O 1
ATOM 3623 N N . SER B 1 195 ? 6.246 27.484 -9.562 1 96.38 195 SER B N 1
ATOM 3624 C CA . SER B 1 195 ? 7.047 26.297 -9.258 1 96.38 195 SER B CA 1
ATOM 3625 C C . SER B 1 195 ? 6.445 25.5 -8.102 1 96.38 195 SER B C 1
ATOM 3627 O O . SER B 1 195 ? 6.824 24.359 -7.863 1 96.38 195 SER B O 1
ATOM 3629 N N . LEU B 1 196 ? 5.516 26.109 -7.359 1 98.12 196 LEU B N 1
ATOM 3630 C CA . LEU B 1 196 ? 4.828 25.375 -6.305 1 98.12 196 LEU B CA 1
ATOM 3631 C C . LEU B 1 196 ? 4.086 24.172 -6.875 1 98.12 196 LEU B C 1
ATOM 3633 O O . LEU B 1 196 ? 3.832 23.188 -6.164 1 98.12 196 LEU B O 1
ATOM 3637 N N . ALA B 1 197 ? 3.773 24.219 -8.141 1 97.75 197 ALA B N 1
ATOM 3638 C CA . ALA B 1 197 ? 3.064 23.141 -8.805 1 97.75 197 ALA B CA 1
ATOM 3639 C C . ALA B 1 197 ? 3.91 21.859 -8.844 1 97.75 197 ALA B C 1
ATOM 3641 O O . ALA B 1 197 ? 3.389 20.766 -9.062 1 97.75 197 ALA B O 1
ATOM 3642 N N . GLU B 1 198 ? 5.172 22.016 -8.578 1 97.75 198 GLU B N 1
ATOM 3643 C CA . GLU B 1 198 ? 6.062 20.859 -8.508 1 97.75 198 GLU B CA 1
ATOM 3644 C C . GLU B 1 198 ? 5.906 20.125 -7.18 1 97.75 198 GLU B C 1
ATOM 3646 O O . GLU B 1 198 ? 6.324 18.984 -7.047 1 97.75 198 GLU B O 1
ATOM 3651 N N . ILE B 1 199 ? 5.293 20.828 -6.18 1 97.38 199 ILE B N 1
ATOM 3652 C CA . ILE B 1 199 ? 5.262 20.312 -4.816 1 97.38 199 ILE B CA 1
ATOM 3653 C C . ILE B 1 199 ? 3.832 19.922 -4.441 1 97.38 199 ILE B C 1
ATOM 3655 O O . ILE B 1 199 ? 3.615 18.953 -3.715 1 97.38 199 ILE B O 1
ATOM 3659 N N . VAL B 1 200 ? 2.859 20.688 -4.926 1 97.81 200 VAL B N 1
ATOM 3660 C CA . VAL B 1 200 ? 1.458 20.438 -4.602 1 97.81 200 VAL B CA 1
ATOM 3661 C C . VAL B 1 200 ? 0.632 20.375 -5.883 1 97.81 200 VAL B C 1
ATOM 3663 O O . VAL B 1 200 ? 0.839 21.188 -6.797 1 97.81 200 VAL B O 1
ATOM 3666 N N . THR B 1 201 ? -0.324 19.453 -5.961 1 96.19 201 THR B N 1
ATOM 3667 C CA . THR B 1 201 ? -1.065 19.172 -7.188 1 96.19 201 THR B CA 1
ATOM 3668 C C . THR B 1 201 ? -2.219 20.156 -7.355 1 96.19 201 THR B C 1
ATOM 3670 O O . THR B 1 201 ? -2.629 20.453 -8.477 1 96.19 201 THR B O 1
ATOM 3673 N N . ASP B 1 202 ? -2.73 20.641 -6.219 1 97.06 202 ASP B N 1
ATOM 3674 C CA . ASP B 1 202 ? -3.914 21.5 -6.242 1 97.06 202 ASP B CA 1
ATOM 3675 C C . ASP B 1 202 ? -3.816 22.594 -5.188 1 97.06 202 ASP B C 1
ATOM 3677 O O . ASP B 1 202 ? -4.836 23.078 -4.691 1 97.06 202 ASP B O 1
ATOM 3681 N N . GLY B 1 203 ? -2.57 22.844 -4.824 1 97.94 203 GLY B N 1
ATOM 3682 C CA . GLY B 1 203 ? -2.316 23.875 -3.826 1 97.94 203 GLY B CA 1
ATOM 3683 C C . GLY B 1 203 ? -2.244 23.328 -2.414 1 97.94 203 GLY B C 1
ATOM 3684 O O . GLY B 1 203 ? -1.795 24.016 -1.497 1 97.94 203 GLY B O 1
ATOM 3685 N N . ILE B 1 204 ? -2.633 22.047 -2.232 1 97.31 204 ILE B N 1
ATOM 3686 C CA . ILE B 1 204 ? -2.699 21.484 -0.893 1 97.31 204 ILE B CA 1
ATOM 3687 C C . ILE B 1 204 ? -2.031 20.109 -0.885 1 97.31 204 ILE B C 1
ATOM 3689 O O . ILE B 1 204 ? -1.122 19.859 -0.091 1 97.31 204 ILE B O 1
ATOM 3693 N N . HIS B 1 205 ? -2.445 19.234 -1.838 1 97.31 205 HIS B N 1
ATOM 3694 C CA . HIS B 1 205 ? -2.035 17.844 -1.812 1 97.31 205 HIS B CA 1
ATOM 3695 C C . HIS B 1 205 ? -0.697 17.641 -2.518 1 97.31 205 HIS B C 1
ATOM 3697 O O . HIS B 1 205 ? -0.384 18.359 -3.473 1 97.31 205 HIS B O 1
ATOM 3703 N N . PHE B 1 206 ? 0.016 16.641 -2.098 1 97.38 206 PHE B N 1
ATOM 3704 C CA . PHE B 1 206 ? 1.403 16.438 -2.496 1 97.38 206 PHE B CA 1
ATOM 3705 C C . PHE B 1 206 ? 1.483 15.852 -3.9 1 97.38 206 PHE B C 1
ATOM 3707 O O . PHE B 1 206 ? 0.65 15.023 -4.281 1 97.38 206 PHE B O 1
ATOM 3714 N N . THR B 1 207 ? 2.463 16.281 -4.645 1 96.31 207 THR B N 1
ATOM 3715 C CA . THR B 1 207 ? 2.85 15.625 -5.883 1 96.31 207 THR B CA 1
ATOM 3716 C C . THR B 1 207 ? 3.641 14.352 -5.594 1 96.31 207 THR B C 1
ATOM 3718 O O . THR B 1 207 ? 4.02 14.102 -4.449 1 96.31 207 THR B O 1
ATOM 3721 N N . THR B 1 208 ? 3.877 13.555 -6.641 1 94.5 208 THR B N 1
ATOM 3722 C CA . THR B 1 208 ? 4.75 12.391 -6.543 1 94.5 208 THR B CA 1
ATOM 3723 C C . THR B 1 208 ? 6.125 12.789 -6.016 1 94.5 208 THR B C 1
ATOM 3725 O O . THR B 1 208 ? 6.703 12.094 -5.18 1 94.5 208 THR B O 1
ATOM 3728 N N . LYS B 1 209 ? 6.637 13.883 -6.488 1 95.56 209 LYS B N 1
ATOM 3729 C CA . LYS B 1 209 ? 7.93 14.391 -6.043 1 95.56 209 LYS B CA 1
ATOM 3730 C C . LYS B 1 209 ? 7.941 14.625 -4.535 1 95.56 209 LYS B C 1
ATOM 3732 O O . LYS B 1 209 ? 8.875 14.203 -3.846 1 95.56 209 LYS B O 1
ATOM 3737 N N . SER B 1 210 ? 6.957 15.273 -4.023 1 97.56 210 SER B N 1
ATOM 3738 C CA . SER B 1 210 ? 6.863 15.586 -2.6 1 97.56 210 SER B CA 1
ATOM 3739 C C . SER B 1 210 ? 6.762 14.312 -1.763 1 97.56 210 SER B C 1
ATOM 3741 O O . SER B 1 210 ? 7.375 14.211 -0.698 1 97.56 210 SER B O 1
ATOM 3743 N N . TYR B 1 211 ? 5.996 13.328 -2.275 1 96.75 211 TYR B N 1
ATOM 3744 C CA . TYR B 1 211 ? 5.891 12.062 -1.559 1 96.75 211 TYR B CA 1
ATOM 3745 C C . TYR B 1 211 ? 7.234 11.352 -1.516 1 96.75 211 TYR B C 1
ATOM 3747 O O . TYR B 1 211 ? 7.578 10.719 -0.511 1 96.75 211 TYR B O 1
ATOM 3755 N N . LYS B 1 212 ? 7.953 11.43 -2.6 1 96 212 LYS B N 1
ATOM 3756 C CA . LYS B 1 212 ? 9.273 10.805 -2.646 1 96 212 LYS B CA 1
ATOM 3757 C C . LYS B 1 212 ? 10.211 11.43 -1.621 1 96 212 LYS B C 1
ATOM 3759 O O . LYS B 1 212 ? 10.945 10.727 -0.929 1 96 212 LYS B O 1
ATOM 3764 N N . ILE B 1 213 ? 10.188 12.711 -1.53 1 97.75 213 ILE B N 1
ATOM 3765 C CA . ILE B 1 213 ? 11.016 13.43 -0.566 1 97.75 213 ILE B CA 1
ATOM 3766 C C . ILE B 1 213 ? 10.625 13.023 0.853 1 97.75 213 ILE B C 1
ATOM 3768 O O . ILE B 1 213 ? 11.484 12.711 1.677 1 97.75 213 ILE B O 1
ATOM 3772 N N . LEU B 1 214 ? 9.328 13.016 1.115 1 98.12 214 LEU B N 1
ATOM 3773 C CA . LEU B 1 214 ? 8.836 12.648 2.439 1 98.12 214 LEU B CA 1
ATOM 3774 C C . LEU B 1 214 ? 9.234 11.219 2.791 1 98.12 214 LEU B C 1
ATOM 3776 O O . LEU B 1 214 ? 9.641 10.945 3.924 1 98.12 214 LEU B O 1
ATOM 3780 N N . PHE B 1 215 ? 9.133 10.297 1.838 1 97.62 215 PHE B N 1
ATOM 3781 C CA . PHE B 1 215 ? 9.531 8.906 2.035 1 97.62 215 PHE B CA 1
ATOM 3782 C C . PHE B 1 215 ? 10.984 8.828 2.479 1 97.62 215 PHE B C 1
ATOM 3784 O O . PHE B 1 215 ? 11.305 8.172 3.475 1 97.62 215 PHE B O 1
ATOM 3791 N N . LYS B 1 216 ? 11.852 9.477 1.739 1 98.19 216 LYS B N 1
ATOM 3792 C CA . LYS B 1 216 ? 13.281 9.453 2.045 1 98.19 216 LYS B CA 1
ATOM 3793 C C . LYS B 1 216 ? 13.555 10 3.445 1 98.19 216 LYS B C 1
ATOM 3795 O O . LYS B 1 216 ? 14.367 9.445 4.188 1 98.19 216 LYS B O 1
ATOM 3800 N N . GLU B 1 217 ? 12.867 11.039 3.775 1 98.69 217 GLU B N 1
ATOM 3801 C CA . GLU B 1 217 ? 13.086 11.672 5.07 1 98.69 217 GLU B CA 1
ATOM 3802 C C . GLU B 1 217 ? 12.578 10.797 6.211 1 98.69 217 GLU B C 1
ATOM 3804 O O . GLU B 1 217 ? 13.188 10.742 7.281 1 98.69 217 GLU B O 1
ATOM 3809 N N . ILE B 1 218 ? 11.461 10.117 6.02 1 98.75 218 ILE B N 1
ATOM 3810 C CA . ILE B 1 218 ? 10.914 9.227 7.039 1 98.75 218 ILE B CA 1
ATOM 3811 C C . ILE B 1 218 ? 11.883 8.07 7.281 1 98.75 218 ILE B C 1
ATOM 3813 O O . ILE B 1 218 ? 12.227 7.77 8.43 1 98.75 218 ILE B O 1
ATOM 3817 N N . VAL B 1 219 ? 12.352 7.457 6.23 1 98.69 219 VAL B N 1
ATOM 3818 C CA . VAL B 1 219 ? 13.25 6.312 6.355 1 98.69 219 VAL B CA 1
ATOM 3819 C C . VAL B 1 219 ? 14.555 6.754 7.004 1 98.69 219 VAL B C 1
ATOM 3821 O O . VAL B 1 219 ? 15.078 6.066 7.883 1 98.69 219 VAL B O 1
ATOM 3824 N N . ARG B 1 220 ? 15.07 7.898 6.57 1 98.69 220 ARG B N 1
ATOM 3825 C CA . ARG B 1 220 ? 16.281 8.438 7.176 1 98.69 220 ARG B CA 1
ATOM 3826 C C . ARG B 1 220 ? 16.094 8.656 8.672 1 98.69 220 ARG B C 1
ATOM 3828 O O . ARG B 1 220 ? 16.953 8.266 9.477 1 98.69 220 ARG B O 1
ATOM 3835 N N . ALA B 1 221 ? 15 9.297 9.016 1 98.69 221 ALA B N 1
ATOM 3836 C CA . ALA B 1 221 ? 14.727 9.594 10.422 1 98.69 221 ALA B CA 1
ATOM 3837 C C . ALA B 1 221 ? 14.625 8.312 11.242 1 98.69 221 ALA B C 1
ATOM 3839 O O . ALA B 1 221 ? 15.102 8.258 12.383 1 98.69 221 ALA B O 1
ATOM 3840 N N . ILE B 1 222 ? 13.992 7.262 10.703 1 98.75 222 ILE B N 1
ATOM 3841 C CA . ILE B 1 222 ? 13.867 5.984 11.398 1 98.75 222 ILE B CA 1
ATOM 3842 C C . ILE B 1 222 ? 15.25 5.375 11.609 1 98.75 222 ILE B C 1
ATOM 3844 O O . ILE B 1 222 ? 15.578 4.93 12.711 1 98.75 222 ILE B O 1
ATOM 3848 N N . ARG B 1 223 ? 16.047 5.363 10.594 1 98.62 223 ARG B N 1
ATOM 3849 C CA . ARG B 1 223 ? 17.391 4.812 10.695 1 98.62 223 ARG B CA 1
ATOM 3850 C C . ARG B 1 223 ? 18.203 5.523 11.773 1 98.62 223 ARG B C 1
ATOM 3852 O O . ARG B 1 223 ? 18.984 4.887 12.492 1 98.62 223 ARG B O 1
ATOM 3859 N N . GLU B 1 224 ? 18.016 6.812 11.898 1 98.31 224 GLU B N 1
ATOM 3860 C CA . GLU B 1 224 ? 18.797 7.621 12.82 1 98.31 224 GLU B CA 1
ATOM 3861 C C . GLU B 1 224 ? 18.266 7.52 14.242 1 98.31 224 GLU B C 1
ATOM 3863 O O . GLU B 1 224 ? 19.031 7.414 15.203 1 98.31 224 GLU B O 1
ATOM 3868 N N . SER B 1 225 ? 16.953 7.527 14.367 1 98.12 225 SER B N 1
ATOM 3869 C CA . SER B 1 225 ? 16.359 7.699 15.695 1 98.12 225 SER B CA 1
ATOM 3870 C C . SER B 1 225 ? 15.836 6.379 16.234 1 98.12 225 SER B C 1
ATOM 3872 O O . SER B 1 225 ? 15.734 6.203 17.453 1 98.12 225 SER B O 1
ATOM 3874 N N . TYR B 1 226 ? 15.383 5.543 15.352 1 97.94 226 TYR B N 1
ATOM 3875 C CA . TYR B 1 226 ? 14.859 4.227 15.719 1 97.94 226 TYR B CA 1
ATOM 3876 C C . TYR B 1 226 ? 15.516 3.131 14.891 1 97.94 226 TYR B C 1
ATOM 3878 O O . TYR B 1 226 ? 14.836 2.354 14.219 1 97.94 226 TYR B O 1
ATOM 3886 N N . PRO B 1 227 ? 16.844 2.955 15.062 1 98.19 227 PRO B N 1
ATOM 3887 C CA . PRO B 1 227 ? 17.547 2.041 14.164 1 98.19 227 PRO B CA 1
ATOM 3888 C C . PRO B 1 227 ? 17.031 0.611 14.242 1 98.19 227 PRO B C 1
ATOM 3890 O O . PRO B 1 227 ? 17.078 -0.124 13.25 1 98.19 227 PRO B O 1
ATOM 3893 N N . GLU B 1 228 ? 16.469 0.159 15.328 1 98.38 228 GLU B N 1
ATOM 3894 C CA . GLU B 1 228 ? 15.922 -1.19 15.477 1 98.38 228 GLU B CA 1
ATOM 3895 C C . GLU B 1 228 ? 14.688 -1.391 14.609 1 98.38 228 GLU B C 1
ATOM 3897 O O . GLU B 1 228 ? 14.266 -2.523 14.375 1 98.38 228 GLU B O 1
ATOM 3902 N N . MET B 1 229 ? 14.141 -0.236 14.109 1 98.62 229 MET B N 1
ATOM 3903 C CA . MET B 1 229 ? 12.938 -0.303 13.289 1 98.62 229 MET B CA 1
ATOM 3904 C C . MET B 1 229 ? 13.273 -0.076 11.812 1 98.62 229 MET B C 1
ATOM 3906 O O . MET B 1 229 ? 12.391 -0.086 10.961 1 98.62 229 MET B O 1
ATOM 3910 N N . ALA B 1 230 ? 14.555 0.167 11.531 1 98.75 230 ALA B N 1
ATOM 3911 C CA . ALA B 1 230 ? 14.953 0.272 10.133 1 98.75 230 ALA B CA 1
ATOM 3912 C C . ALA B 1 230 ? 14.648 -1.018 9.375 1 98.75 230 ALA B C 1
ATOM 3914 O O . ALA B 1 230 ? 14.836 -2.115 9.906 1 98.75 230 ALA B O 1
ATOM 3915 N N . PRO B 1 231 ? 14.18 -0.895 8.148 1 98.19 231 PRO B N 1
ATOM 3916 C CA . PRO B 1 231 ? 13.789 -2.098 7.41 1 98.19 231 PRO B CA 1
ATOM 3917 C C . PRO B 1 231 ? 14.867 -3.176 7.418 1 98.19 231 PRO B C 1
ATOM 3919 O O . PRO B 1 231 ? 14.57 -4.352 7.637 1 98.19 231 PRO B O 1
ATOM 3922 N N . GLU B 1 232 ? 16.109 -2.789 7.23 1 97.81 232 GLU B N 1
ATOM 3923 C CA . GLU B 1 232 ? 17.203 -3.752 7.102 1 97.81 232 GLU B CA 1
ATOM 3924 C C . GLU B 1 232 ? 17.516 -4.41 8.445 1 97.81 232 GLU B C 1
ATOM 3926 O O . GLU B 1 232 ? 18.234 -5.41 8.492 1 97.81 232 GLU B O 1
ATOM 3931 N N . ASN B 1 233 ? 17.031 -3.873 9.531 1 98.38 233 ASN B N 1
ATOM 3932 C CA . ASN B 1 233 ? 17.328 -4.402 10.859 1 98.38 233 ASN B CA 1
ATOM 3933 C C . ASN B 1 233 ? 16.188 -5.25 11.398 1 98.38 233 ASN B C 1
ATOM 3935 O O . ASN B 1 233 ? 16.281 -5.805 12.492 1 98.38 233 ASN B O 1
ATOM 3939 N N . LEU B 1 234 ? 15.094 -5.344 10.695 1 98.06 234 LEU B N 1
ATOM 3940 C CA . LEU B 1 234 ? 13.961 -6.172 11.094 1 98.06 234 LEU B CA 1
ATOM 3941 C C . LEU B 1 234 ? 14.039 -7.551 10.445 1 98.06 234 LEU B C 1
ATOM 3943 O O . LEU B 1 234 ? 14.43 -7.672 9.281 1 98.06 234 LEU B O 1
ATOM 3947 N N . PRO B 1 235 ? 13.672 -8.578 11.18 1 95.5 235 PRO B N 1
ATOM 3948 C CA . PRO B 1 235 ? 13.672 -9.914 10.578 1 95.5 235 PRO B CA 1
ATOM 3949 C C . PRO B 1 235 ? 12.555 -10.102 9.555 1 95.5 235 PRO B C 1
ATOM 3951 O O . PRO B 1 235 ? 11.484 -9.5 9.688 1 95.5 235 PRO B O 1
ATOM 3954 N N . LEU B 1 236 ? 12.781 -10.961 8.609 1 95.31 236 LEU B N 1
ATOM 3955 C CA . LEU B 1 236 ? 11.773 -11.344 7.625 1 95.31 236 LEU B CA 1
ATOM 3956 C C . LEU B 1 236 ? 10.797 -12.352 8.219 1 95.31 236 LEU B C 1
ATOM 3958 O O . LEU B 1 236 ? 11.203 -13.25 8.961 1 95.31 236 LEU B O 1
ATOM 3962 N N . HIS B 1 237 ? 9.531 -12.062 7.969 1 97.06 237 HIS B N 1
ATOM 3963 C CA . HIS B 1 237 ? 8.594 -13.141 8.242 1 97.06 237 HIS B CA 1
ATOM 3964 C C . HIS B 1 237 ? 8.773 -14.297 7.262 1 97.06 237 HIS B C 1
ATOM 3966 O O . HIS B 1 237 ? 8.648 -14.109 6.051 1 97.06 237 HIS B O 1
ATOM 3972 N N . LEU B 1 238 ? 9.109 -15.5 7.809 1 97.56 238 LEU B N 1
ATOM 3973 C CA . LEU B 1 238 ? 9.359 -16.719 7.062 1 97.56 238 LEU B CA 1
ATOM 3974 C C . LEU B 1 238 ? 10.672 -16.625 6.293 1 97.56 238 LEU B C 1
ATOM 3976 O O . LEU B 1 238 ? 11.117 -15.539 5.938 1 97.56 238 LEU B O 1
ATOM 3980 N N . CYS B 1 239 ? 11.273 -17.672 6.027 1 96.56 239 CYS B N 1
ATOM 3981 C CA . CYS B 1 239 ? 12.633 -17.688 5.5 1 96.56 239 CYS B CA 1
ATOM 3982 C C . CYS B 1 239 ? 12.633 -17.438 3.994 1 96.56 239 CYS B C 1
ATOM 3984 O O . CYS B 1 239 ? 11.586 -17.5 3.348 1 96.56 239 CYS B O 1
ATOM 3986 N N . ASP B 1 240 ? 13.805 -17.094 3.494 1 96.38 240 ASP B N 1
ATOM 3987 C CA . ASP B 1 240 ? 14.031 -17.062 2.055 1 96.38 240 ASP B CA 1
ATOM 3988 C C . ASP B 1 240 ? 13.773 -18.438 1.426 1 96.38 240 ASP B C 1
ATOM 3990 O O . ASP B 1 240 ? 14.148 -19.469 1.99 1 96.38 240 ASP B O 1
ATOM 3994 N N . TRP B 1 241 ? 13.164 -18.375 0.266 1 97.06 241 TRP B N 1
ATOM 3995 C CA . TRP B 1 241 ? 12.758 -19.641 -0.332 1 97.06 241 TRP B CA 1
ATOM 3996 C C . TRP B 1 241 ? 13.961 -20.547 -0.563 1 97.06 241 TRP B C 1
ATOM 3998 O O . TRP B 1 241 ? 13.844 -21.781 -0.522 1 97.06 241 TRP B O 1
ATOM 4008 N N . LYS B 1 242 ? 15.109 -20 -0.799 1 96 242 LYS B N 1
ATOM 4009 C CA . LYS B 1 242 ? 16.312 -20.766 -1.086 1 96 242 LYS B CA 1
ATOM 4010 C C . LYS B 1 242 ? 16.781 -21.547 0.144 1 96 242 LYS B C 1
ATOM 4012 O O . LYS B 1 242 ? 17.578 -22.469 0.031 1 96 242 LYS B O 1
ATOM 4017 N N . SER B 1 243 ? 16.344 -21.094 1.25 1 96.38 243 SER B N 1
ATOM 4018 C CA . SER B 1 243 ? 16.781 -21.734 2.494 1 96.38 243 SER B CA 1
ATOM 4019 C C . SER B 1 243 ? 15.805 -22.812 2.932 1 96.38 243 SER B C 1
ATOM 4021 O O . SER B 1 243 ? 16.031 -23.484 3.945 1 96.38 243 SER B O 1
ATOM 4023 N N . ILE B 1 244 ? 14.719 -23.062 2.16 1 97.81 244 ILE B N 1
ATOM 4024 C CA . ILE B 1 244 ? 13.727 -24.062 2.52 1 97.81 244 ILE B CA 1
ATOM 4025 C C . ILE B 1 244 ? 14.289 -25.469 2.275 1 97.81 244 ILE B C 1
ATOM 4027 O O . ILE B 1 244 ? 14.852 -25.734 1.214 1 97.81 244 ILE B O 1
ATOM 4031 N N . ASP B 1 245 ? 14.18 -26.344 3.271 1 96.94 245 ASP B N 1
ATOM 4032 C CA . ASP B 1 245 ? 14.492 -27.75 3.113 1 96.94 245 ASP B CA 1
ATOM 4033 C C . ASP B 1 245 ? 13.305 -28.516 2.516 1 96.94 245 ASP B C 1
ATOM 4035 O O . ASP B 1 245 ? 12.289 -28.719 3.184 1 96.94 245 ASP B O 1
ATOM 4039 N N . PRO B 1 246 ? 13.445 -28.906 1.262 1 94.44 246 PRO B N 1
ATOM 4040 C CA . PRO B 1 246 ? 12.305 -29.562 0.617 1 94.44 246 PRO B CA 1
ATOM 4041 C C . PRO B 1 246 ? 11.914 -30.875 1.31 1 94.44 246 PRO B C 1
ATOM 4043 O O . PRO B 1 246 ? 10.805 -31.375 1.092 1 94.44 246 PRO B O 1
ATOM 4046 N N . LYS B 1 247 ? 12.789 -31.406 2.191 1 95.5 247 LYS B N 1
ATOM 4047 C CA . LYS B 1 247 ? 12.508 -32.656 2.9 1 95.5 247 LYS B CA 1
ATOM 4048 C C . LYS B 1 247 ? 11.891 -32.375 4.27 1 95.5 247 LYS B C 1
ATOM 4050 O O . LYS B 1 247 ? 11.375 -33.281 4.914 1 95.5 247 LYS B O 1
ATOM 4055 N N . ASP B 1 248 ? 11.938 -31.141 4.664 1 96.44 248 ASP B N 1
ATOM 4056 C CA . ASP B 1 248 ? 11.344 -30.703 5.926 1 96.44 248 ASP B CA 1
ATOM 4057 C C . ASP B 1 248 ? 10.797 -29.281 5.812 1 96.44 248 ASP B C 1
ATOM 4059 O O . ASP B 1 248 ? 11.453 -28.312 6.223 1 96.44 248 ASP B O 1
ATOM 4063 N N . LEU B 1 249 ? 9.562 -29.125 5.461 1 96.12 249 LEU B N 1
ATOM 4064 C CA . LEU B 1 249 ? 8.969 -27.828 5.145 1 96.12 249 LEU B CA 1
ATOM 4065 C C . LEU B 1 249 ? 8.781 -27 6.406 1 96.12 249 LEU B C 1
ATOM 4067 O O . LEU B 1 249 ? 8.508 -25.797 6.324 1 96.12 249 LEU B O 1
ATOM 4071 N N . SER B 1 250 ? 8.977 -27.547 7.578 1 94.75 250 SER B N 1
ATOM 4072 C CA . SER B 1 250 ? 8.93 -26.734 8.797 1 94.75 250 SER B CA 1
ATOM 4073 C C . SER B 1 250 ? 10.047 -25.703 8.812 1 94.75 250 SER B C 1
ATOM 4075 O O . SER B 1 250 ? 9.984 -24.734 9.578 1 94.75 250 SER B O 1
ATOM 4077 N N . SER B 1 251 ? 11.008 -25.922 7.973 1 96 251 SER B N 1
ATOM 4078 C CA . SER B 1 251 ? 12.117 -24.984 7.848 1 96 251 SER B CA 1
ATOM 4079 C C . SER B 1 251 ? 11.633 -23.609 7.41 1 96 251 SER B C 1
ATOM 4081 O O . SER B 1 251 ? 12.344 -22.609 7.582 1 96 251 SER B O 1
ATOM 4083 N N . ILE B 1 252 ? 10.438 -23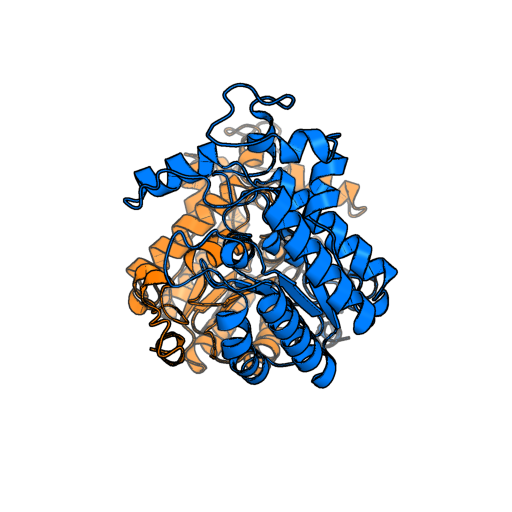.531 6.895 1 96.75 252 ILE B N 1
ATOM 4084 C CA . ILE B 1 252 ? 9.836 -22.281 6.434 1 96.75 252 ILE B CA 1
ATOM 4085 C C . ILE B 1 252 ? 9.711 -21.312 7.602 1 96.75 252 ILE B C 1
ATOM 4087 O O . ILE B 1 252 ? 9.836 -20.094 7.422 1 96.75 252 ILE B O 1
ATOM 4091 N N . PHE B 1 253 ? 9.547 -21.891 8.828 1 93.88 253 PHE B N 1
ATOM 4092 C CA . PHE B 1 253 ? 9.234 -21.078 10 1 93.88 253 PHE B CA 1
ATOM 4093 C C . PHE B 1 253 ? 10.492 -20.781 10.805 1 93.88 253 PHE B C 1
ATOM 4095 O O . PHE B 1 253 ? 10.414 -20.219 11.898 1 93.88 253 PHE B O 1
ATOM 4102 N N . ALA B 1 254 ? 11.609 -21.219 10.227 1 83.19 254 ALA B N 1
ATOM 4103 C CA . ALA B 1 254 ? 12.867 -21.031 10.953 1 83.19 254 ALA B CA 1
ATOM 4104 C C . ALA B 1 254 ? 13.344 -19.578 10.836 1 83.19 254 ALA B C 1
ATOM 4106 O O . ALA B 1 254 ? 13.062 -18.906 9.852 1 83.19 254 ALA B O 1
#

Secondary structure (DSSP, 8-state):
---EEEEEEESHHHHGGGSSSS-HHHHHHHHTTTTEEEEEEE-TT--HHHHHHHHHHHHHH--SEEEEEEE--TTTTS-SSSSSS---HHHHHHHHHHHHHHHHHTT-EEEEE------HHHHHHHHHHTT---SS-S--HHHHHHHHHHHHHHHHHTT-EEE-HHHHHHHHHT--HHHHHT--TT-S--TTTTGGGGTBSSSSSBPHHHHHHHHHHHHHHHHHH-GGGSGGGSPPSS--GGG-BTTBGGGGG-/---EEEEEEESHHHHTTTSSSS-HHHHHHHHTTTTEEEEEEE-TT--HHHHHHHHHHHHHH--SEEEEEEE--TTTTS-SSSSSS---HHHHHHHHHHHHHHHHHTT-EEEEE------HHHHHHHHHHTT---SS-S--HHHHHHHHHHHHHHHHHTT-EEE-HHHHHHHHHT--HHHHHT--TT-S--TTTTGGGGTBSSSSSBPHHHHHHHHHHHHHHHHHH-GGGSGGGSPPSS--GGG-BTTBGGGGG-

pLDDT: mean 96.92, std 4.05, range [67.06, 98.94]

Radius of gyration: 24.67 Å; Cα contacts (8 Å, |Δi|>4): 990; chains: 2; bounding box: 46×72×60 Å

Sequence (508 aa):
MEYGKFILFGDSITQFSCSHEYGLHPALQNVYMRRLDVINRGFSGYNSEHARLILPKILQAEANIKLMTIFFGTNDAYDYINDIQTVDLDRYKDNITAMVQMALDKGIKPIVIGPGLHDPKMAQQMLAERGRPIDRDPTTNKILLEYSEAAKEVASQNNVVFIDTWNILRQHQGWTKEQLFEISVDNDKWQIGDSLAEIVTDGIHFTTKSYKILFKEIVRAIRESYPEMAPENLPLHLCDWKSIDPKDLSSIFAMEYGKFILFGDSITQFSCSHEYGLHPALQNVYMRRLDVINRGFSGYNSEHARLILPKILQAEANIKLMTIFFGTNDAYDYINDIQTVDLDRYKDNITAMVQMALDKGIKPIVIGPGLHDPKMAQQMLAERGRPIDRDPTTNKILLEYSEAAKEVASQNNVVFIDTWNILRQHQGWTKEQLFEISVDNDKWQIGDSLAEIVTDGIHFTTKSYKILFKEIVRAIRESYPEMAPENLPLHLCDWKSIDPKDLSSIFA

Nearest PDB structures (foldseek):
  3mil-assembly1_B  TM=8.793E-01  e=1.287E-25  Saccharomyces cerevisiae
  8a2n-assembly1_A  TM=5.475E-01  e=3.287E-05  Chondromyces crocatus
  5vsm-assembly1_A  TM=3.110E-01  e=2.103E-01  Mus musculus
  4a5q-assembly1_A  TM=5.275E-01  e=2.862E+00  Yersinia entomophaga
  1o94-assembly1_A  TM=3.487E-01  e=1.852E+00  Methylophilus methylotrophus

Solvent-accessible surface area (backbone atoms only — not comparable to full-atom values): 26076 Å² total; per-residue (Å²): 109,74,58,36,24,33,37,40,33,26,16,38,64,45,47,50,17,31,74,41,53,48,19,38,53,28,53,54,29,45,63,21,57,55,43,37,44,60,42,79,51,28,37,54,62,43,22,38,71,58,45,51,66,48,45,62,45,49,59,67,51,49,66,58,52,47,36,29,38,45,38,49,38,63,41,15,42,33,60,65,80,50,86,64,32,46,42,56,67,70,55,40,38,50,30,53,44,50,47,51,49,56,34,48,75,68,68,25,48,53,35,37,31,26,21,53,67,61,34,37,59,45,30,40,54,49,32,38,76,70,73,52,68,65,96,61,54,48,46,45,41,56,52,31,46,53,49,21,51,40,46,45,50,43,19,58,75,67,72,44,47,62,44,58,38,38,59,51,54,34,54,76,73,69,54,54,70,66,56,46,56,62,51,45,68,89,46,90,74,48,87,66,61,76,54,58,59,61,42,17,72,43,18,63,40,62,25,50,61,39,27,50,52,50,43,53,50,52,55,50,49,32,45,72,74,37,46,75,68,22,52,90,60,44,68,65,65,50,48,60,49,88,68,43,39,74,90,44,69,70,41,39,76,91,106,73,57,36,23,35,37,38,35,26,15,38,63,46,47,49,17,32,73,41,53,46,22,38,53,28,53,52,30,43,64,21,58,56,45,36,47,59,42,80,51,29,37,53,62,42,21,39,71,56,45,52,65,48,46,63,44,49,60,68,51,50,67,57,53,49,35,32,37,46,38,48,38,64,40,15,43,32,59,64,81,52,86,64,33,46,42,57,68,70,54,41,38,51,29,51,42,50,47,52,48,56,35,48,74,67,66,24,46,51,34,38,32,27,22,53,67,62,35,37,57,44,30,39,52,49,32,38,76,69,73,52,69,64,95,62,54,48,47,45,40,57,51,30,45,52,48,21,51,40,46,43,51,44,20,58,75,68,72,42,48,62,43,58,38,38,58,52,54,34,55,74,72,67,54,54,71,67,56,47,54,63,51,45,70,88,45,90,75,48,86,68,61,77,54,57,59,61,42,18,72,44,18,63,40,64,23,50,60,40,27,51,53,50,43,55,50,51,53,50,48,32,45,72,74,37,46,74,69,21,54,92,61,45,66,66,64,50,49,59,49,87,69,43,39,75,91,43,66,70,42,39,75,90

Foldseek 3Di:
DDAAEEEEAEEVLQVCQPVDPHGLQVLVCVLQPLFHHYHGRYHYLAALVNSLVCLVVVVVVDPRHAEYEDEHQLQCLFPCLDDHRHNDLVVSLVSLLSNCVVCVVVNHAYEYEAFAAFQQVLQQVVCVVVVSHDDWRRHALVSSVSNLVSSVVSCVVVVHHYHSLHVLVCVVLPHDPVLRRVHTPVDPDGPSGPCCCQAAVRGGHGDSVSRVSVSVRVLVRCCVPVVCPRSVNGDGQFDDPVQADPVDRCNRRD/DDAAEEEEAEEVLQVCQPVAPHGLQVLVCVLQPLFHHYHGRYHYLAALVNSLVCLVVVVVVDPRHAEYEDEHQLQCLFPCLDDHRHNDLVVSLVSLLSNCVVCVVVVHAYEYEAFAAFQQVLQQVVCVVVVSHDDWRRHALVSSQSNLVSSVVSCVVVVHHYHSLHVLVCVVLPHDPVLRRVHTPPDPDGPSGPCCCQAAVRGGHGDSVSRVSVSVRVLVRCCVPVVCPRSVNGDGQFDDPVQADPVDRCSRRD